Protein AF-0000000087523689 (afdb_homodimer)

Organism: NCBI:txid634155

Nearest PDB structures (foldseek):
  5c5t-assembly2_B  TM=7.386E-01  e=4.116E-10  Paramecium bursaria Chlorella virus 1
  5hv0-assembly1_B  TM=6.733E-01  e=2.408E-07  Bacillus anthracis
  3itq-assembly1_A  TM=6.614E-01  e=1.885E-07  Bacillus anthracis str. Ames
  5iat-assembly1_B  TM=6.636E-01  e=4.444E-07  Bacillus anthracis
  8k0m-assembly1_A  TM=4.252E-01  e=2.969E-06  Homo sapiens

Sequence (468 aa):
MTGAADFIEVYPDALDAGFCRQVIERFDASDAVQPGRVGGGVFTELKDSRDLSISGLPGWNDVEAAINTAVFSALLQYLRKYRHALIAPLMLEVIDPATGEPRRLDAGLFDRLDDDALGPVVQHVFRPGPVNLQRYSAGRGGYPYWHCELYPRGTDAETLHRHLLWTLYLNDGFGAGETEFLYQQRLVEPRTGSALLAPTAFTHTHRGNTPARGDKYIATGWILFRRAEQLFGGMTGAADFIEVYPDALDAGFCRQVIERFDASDAVQPGRVGGGVFTELKDSRDLSISGLPGWNDVEAAINTAVFSALLQYLRKYRHALIAPLMLEVIDPATGEPRRLDAGLFDRLDDDALGPVVQHVFRPGPVNLQRYSAGRGGYPYWHCELYPRGTDAETLHRHLLWTLYLNDGFGAGETEFLYQQRLVEPRTGSALLAPTAFTHTHRGNTPARGDKYIATGWILFRRAEQLFGG

InterPro domains:
  IPR044862 Prolyl 4-hydroxylase alpha subunit, Fe(2+) 2OG dioxygenase domain [PF13640] (132-223)

Foldseek 3Di:
DPDPDLLKDKAPQLDDLVLLVVVVVCVVVDPQWDFDADLVGHDLVQFGKIKDFPVVPPPCVVVVVSVVVSVLVVVVVSCQVVVCLLQVPDQDWFQQPVVRDTDTDDPVSSNVDDCVRVVVSLVLWKDWDIKMKIKAFAPRGWRADFAFQADARDPVNQSNQFFKKKKAWSDADWAAFFKAFDQVRDTHHGDHNMMIIHGGDSSRTIITDHTHPGMTMMMITGMGTDDPCSNPPD/DPDDDLLKDKDPQLDDLVLLVVVVVVVVVDPQWDFDADPVGHDLVQFGKIKDFPVVPPPCVVVVVSVVVSVLVVVVVSCVVVVCLLQVPDFDWFQQPVVRDTDTDDPVSSNVDDCVRVVVSLVLWKDWDIKMKIKAFAPRGWRADWAFQADADDPVNQSPQFFKKKKAWSDADWAAFFKAFDQVRDTHHGDHNMMIIHGGDSSRTIITDHTHPGMTMMMITGMGTDDPCSNPPD

Radius of gyration: 23.26 Å; Cα contacts (8 Å, |Δi|>4): 999; chains: 2; bounding box: 68×70×52 Å

Solvent-accessible surface area (backbone atoms only — not comparable to full-atom values): 24354 Å² total; per-residue (Å²): 138,90,66,64,74,82,68,68,46,75,42,77,67,48,39,54,61,68,59,30,49,51,52,51,53,52,56,73,70,45,89,72,60,36,75,29,65,54,99,90,35,77,44,62,86,43,32,26,36,41,24,34,70,38,64,91,34,90,93,28,60,68,60,51,50,53,49,51,52,33,51,48,55,50,48,55,55,49,35,71,74,42,48,43,69,63,39,18,47,43,93,43,71,40,69,35,84,91,76,69,43,78,37,70,53,44,74,70,56,52,72,68,46,50,67,82,66,40,46,60,56,51,58,56,49,35,39,79,50,64,41,33,37,38,38,23,42,44,76,69,10,26,28,68,44,66,26,34,56,36,33,66,75,40,89,79,36,64,43,37,31,39,52,29,34,37,39,34,22,40,39,54,86,44,39,73,37,22,44,34,30,64,58,67,68,40,74,46,70,55,39,51,16,20,32,38,39,30,55,16,44,48,80,46,22,27,26,31,39,46,14,29,85,31,65,40,37,34,37,36,38,33,40,19,50,41,52,27,54,72,63,68,66,108,138,91,66,63,75,82,66,66,46,74,41,78,66,49,39,54,62,68,59,29,48,50,51,51,54,50,57,73,70,45,88,74,58,36,75,29,66,53,100,90,37,77,42,63,86,42,31,25,37,41,25,33,70,38,66,90,36,89,92,30,60,69,59,51,50,53,51,51,52,33,50,48,54,50,48,55,55,49,35,72,75,41,48,43,70,63,40,19,48,41,93,44,71,39,68,36,85,90,78,67,42,79,36,71,52,42,73,69,57,52,73,69,47,50,67,81,68,42,45,62,55,51,58,55,49,35,40,79,50,64,41,32,37,38,38,23,42,45,76,67,11,26,27,67,45,67,26,33,56,36,32,69,45,56,90,79,35,61,37,35,31,40,52,30,36,37,38,35,22,41,39,54,86,44,40,71,36,22,43,35,30,64,58,68,70,40,71,45,69,56,39,50,16,19,32,36,39,30,56,16,43,49,82,46,22,27,27,32,40,45,15,31,86,31,65,41,38,34,37,36,38,34,39,20,50,40,53,25,56,72,64,70,64,110

Structure (mmCIF, N/CA/C/O backbone):
data_AF-0000000087523689-model_v1
#
loop_
_entity.id
_entity.type
_entity.pdbx_description
1 polymer '2-oxoglutarate-Fe(II)-dependent oxygenase superfamily protein'
#
loop_
_atom_site.group_PDB
_atom_site.id
_atom_site.type_symbol
_atom_site.label_atom_id
_atom_site.label_alt_id
_atom_site.label_comp_id
_atom_site.label_asym_id
_atom_site.label_entity_id
_atom_site.label_seq_id
_atom_site.pdbx_PDB_ins_code
_atom_site.Cartn_x
_atom_site.Cartn_y
_atom_site.Cartn_z
_atom_site.occupancy
_atom_site.B_iso_or_equiv
_atom_site.auth_seq_id
_atom_site.auth_comp_id
_atom_site.auth_asym_id
_atom_site.auth_atom_id
_atom_site.pdbx_PDB_model_num
ATOM 1 N N . MET A 1 1 ? -12.469 12.531 -20.453 1 28.22 1 MET A N 1
ATOM 2 C CA . MET A 1 1 ? -11.055 12.156 -20.484 1 28.22 1 MET A CA 1
ATOM 3 C C . MET A 1 1 ? -10.695 11.297 -19.281 1 28.22 1 MET A C 1
ATOM 5 O O . MET A 1 1 ? -10.453 11.812 -18.188 1 28.22 1 MET A O 1
ATOM 9 N N . THR A 1 2 ? -11.398 10.086 -18.875 1 41.56 2 THR A N 1
ATOM 10 C CA . THR A 1 2 ? -11.75 9.094 -17.859 1 41.56 2 THR A CA 1
ATOM 11 C C . THR A 1 2 ? -10.492 8.43 -17.297 1 41.56 2 THR A C 1
ATOM 13 O O . THR A 1 2 ? -10.094 7.359 -17.75 1 41.56 2 THR A O 1
ATOM 16 N N . GLY A 1 3 ? -9.312 9.094 -17.125 1 52.78 3 GLY A N 1
ATOM 17 C CA . GLY A 1 3 ? -7.98 8.594 -16.812 1 52.78 3 GLY A CA 1
ATOM 18 C C . GLY A 1 3 ? -7.93 7.801 -15.531 1 52.78 3 GLY A C 1
ATOM 19 O O . GLY A 1 3 ? -8.852 7.871 -14.711 1 52.78 3 GLY A O 1
ATOM 20 N N . ALA A 1 4 ? -7.105 6.699 -15.398 1 67.75 4 ALA A N 1
ATOM 21 C CA . ALA A 1 4 ? -6.918 5.867 -14.211 1 67.75 4 ALA A CA 1
ATOM 22 C C . ALA A 1 4 ? -6.785 6.723 -12.961 1 67.75 4 ALA A C 1
ATOM 24 O O . ALA A 1 4 ? -6.227 7.82 -13 1 67.75 4 ALA A O 1
ATOM 25 N N . ALA A 1 5 ? -7.637 6.391 -11.914 1 87.25 5 ALA A N 1
ATOM 26 C CA . ALA A 1 5 ? -7.613 7.07 -10.617 1 87.25 5 ALA A CA 1
ATOM 27 C C . ALA A 1 5 ? -6.188 7.207 -10.094 1 87.25 5 ALA A C 1
ATOM 29 O O . ALA A 1 5 ? -5.387 6.273 -10.203 1 87.25 5 ALA A O 1
ATOM 30 N N . ASP A 1 6 ? -5.816 8.508 -9.734 1 96.06 6 ASP A N 1
ATOM 31 C CA . ASP A 1 6 ? -4.504 8.648 -9.117 1 96.06 6 ASP A CA 1
ATOM 32 C C . ASP A 1 6 ? -4.598 8.516 -7.598 1 96.06 6 ASP A C 1
ATOM 34 O O . ASP A 1 6 ? -3.576 8.516 -6.906 1 96.06 6 ASP A O 1
ATOM 38 N N . PHE A 1 7 ? -5.883 8.438 -7.023 1 98.25 7 PHE A N 1
ATOM 39 C CA . PHE A 1 7 ? -6.211 8.141 -5.633 1 98.25 7 PHE A CA 1
ATOM 40 C C . PHE A 1 7 ? -5.809 9.297 -4.723 1 98.25 7 PHE A C 1
ATOM 42 O O . PHE A 1 7 ? -5.801 9.148 -3.498 1 98.25 7 PHE A O 1
ATOM 49 N N . ILE A 1 8 ? -5.332 10.445 -5.273 1 98.62 8 ILE A N 1
ATOM 50 C CA . ILE A 1 8 ? -5.004 11.648 -4.516 1 98.62 8 ILE A CA 1
ATOM 51 C C . ILE A 1 8 ? -6.203 12.594 -4.512 1 98.62 8 ILE A C 1
ATOM 53 O O . ILE A 1 8 ? -6.672 13.023 -5.57 1 98.62 8 ILE A O 1
ATOM 57 N N . GLU A 1 9 ? -6.719 12.891 -3.32 1 98.62 9 GLU A N 1
ATOM 58 C CA . GLU A 1 9 ? -7.887 13.758 -3.213 1 98.62 9 GLU A CA 1
ATOM 59 C C . GLU A 1 9 ? -7.609 14.945 -2.299 1 98.62 9 GLU A C 1
ATOM 61 O O . GLU A 1 9 ? -6.941 14.805 -1.271 1 98.62 9 GLU A O 1
ATOM 66 N N . VAL A 1 10 ? -8.125 16.078 -2.666 1 98.75 10 VAL A N 1
ATOM 67 C CA . VAL A 1 10 ? -8.047 17.281 -1.852 1 98.75 10 VAL A CA 1
ATOM 68 C C . VAL A 1 10 ? -9.461 17.766 -1.515 1 98.75 10 VAL A C 1
ATOM 70 O O . VAL A 1 10 ? -10.297 17.922 -2.402 1 98.75 10 VAL A O 1
ATOM 73 N N . TYR A 1 11 ? -9.758 17.922 -0.292 1 98.56 11 TYR A N 1
ATOM 74 C CA . TYR A 1 11 ? -11.039 18.406 0.21 1 98.56 11 TYR A CA 1
ATOM 75 C C . TYR A 1 11 ? -10.914 19.828 0.744 1 98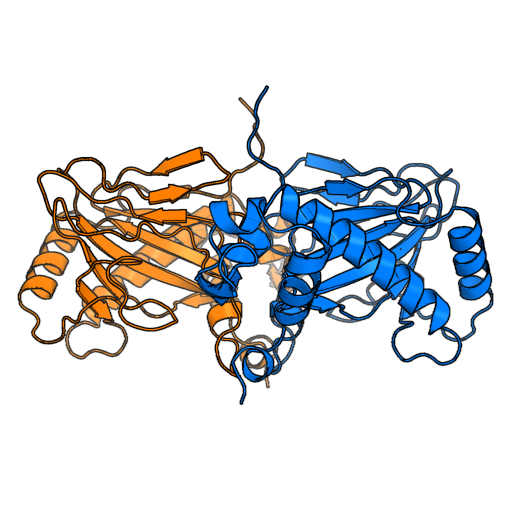.56 11 TYR A C 1
ATOM 77 O O . TYR A 1 11 ? -10.328 20.062 1.804 1 98.56 11 TYR A O 1
ATOM 85 N N . PRO A 1 12 ? -11.609 20.688 -0.011 1 96.75 12 PRO A N 1
ATOM 86 C CA . PRO A 1 12 ? -11.516 22.078 0.445 1 96.75 12 PRO A CA 1
ATOM 87 C C . PRO A 1 12 ? -12.359 22.344 1.689 1 96.75 12 PRO A C 1
ATOM 89 O O . PRO A 1 12 ? -13.344 21.641 1.94 1 96.75 12 PRO A O 1
ATOM 92 N N . ASP A 1 13 ? -11.945 23.266 2.592 1 93.44 13 ASP A N 1
ATOM 93 C CA . ASP A 1 13 ? -12.664 23.781 3.75 1 93.44 13 ASP A CA 1
ATOM 94 C C . ASP A 1 13 ? -12.867 22.703 4.805 1 93.44 13 ASP A C 1
ATOM 96 O O . ASP A 1 13 ? -13.93 22.625 5.422 1 93.44 13 ASP A O 1
ATOM 100 N N . ALA A 1 14 ? -11.914 21.766 4.855 1 98.19 14 ALA A N 1
ATOM 101 C CA . ALA A 1 14 ? -11.953 20.766 5.918 1 98.19 14 ALA A CA 1
ATOM 102 C C . ALA A 1 14 ? -11.867 21.406 7.293 1 98.19 14 ALA A C 1
ATOM 104 O O . ALA A 1 14 ? -12.5 20.953 8.242 1 98.19 14 ALA A O 1
ATOM 105 N N . LEU A 1 15 ? -11.102 22.453 7.426 1 98.44 15 LEU A N 1
ATOM 106 C CA . LEU A 1 15 ? -11.016 23.25 8.648 1 98.44 15 LEU A CA 1
ATOM 107 C C . LEU A 1 15 ? -11.312 24.719 8.359 1 98.44 15 LEU A C 1
ATOM 109 O O . LEU A 1 15 ? -11.008 25.219 7.277 1 98.44 15 LEU A O 1
ATOM 113 N N . ASP A 1 16 ? -11.812 25.344 9.367 1 97.5 16 ASP A N 1
ATOM 114 C CA . ASP A 1 16 ? -12.055 26.781 9.312 1 97.5 16 ASP A CA 1
ATOM 115 C C . ASP A 1 16 ? -10.742 27.562 9.367 1 97.5 16 ASP A C 1
ATOM 117 O O . ASP A 1 16 ? -9.836 27.203 10.133 1 97.5 16 ASP A O 1
ATOM 121 N N . ALA A 1 17 ? -10.727 28.672 8.578 1 98.06 17 ALA A N 1
ATOM 122 C CA . ALA A 1 17 ? -9.508 29.484 8.523 1 98.06 17 ALA A CA 1
ATOM 123 C C . ALA A 1 17 ? -9.164 30.062 9.891 1 98.06 17 ALA A C 1
ATOM 125 O O . ALA A 1 17 ? -7.992 30.172 10.25 1 98.06 17 ALA A O 1
ATOM 126 N N . GLY A 1 18 ? -10.203 30.5 10.594 1 98.31 18 GLY A N 1
ATOM 127 C CA . GLY A 1 18 ? -9.969 31.016 11.93 1 98.31 18 GLY A CA 1
ATOM 128 C C . GLY A 1 18 ? -9.375 29.984 12.875 1 98.31 18 GLY A C 1
ATOM 129 O O . GLY A 1 18 ? -8.461 30.297 13.641 1 98.31 18 GLY A O 1
ATOM 130 N N . PHE A 1 19 ? -9.922 28.766 12.828 1 98.5 19 PHE A N 1
ATOM 131 C CA . PHE A 1 19 ? -9.367 27.688 13.625 1 98.5 19 PHE A CA 1
ATOM 132 C C . PHE A 1 19 ? -7.91 27.438 13.258 1 98.5 19 PHE A C 1
ATOM 134 O O . PHE A 1 19 ? -7.062 27.281 14.141 1 98.5 19 PHE A O 1
ATOM 141 N N . CYS A 1 20 ? -7.555 27.422 11.945 1 98.81 20 CYS A N 1
ATOM 142 C CA . CYS A 1 20 ? -6.184 27.219 11.492 1 98.81 20 CYS A CA 1
ATOM 143 C C . CYS A 1 20 ? -5.254 28.281 12.07 1 98.81 20 CYS A C 1
ATOM 145 O O . CYS A 1 20 ? -4.164 27.953 12.547 1 98.81 20 CYS A O 1
ATOM 147 N N . ARG A 1 21 ? -5.695 29.469 12.086 1 98.62 21 ARG A N 1
ATOM 148 C CA . ARG A 1 21 ? -4.898 30.547 12.633 1 98.62 21 ARG A CA 1
ATOM 149 C C . ARG A 1 21 ? -4.629 30.344 14.117 1 98.62 21 ARG A C 1
ATOM 151 O O . ARG A 1 21 ? -3.518 30.578 14.594 1 98.62 21 ARG A O 1
ATOM 158 N N . GLN A 1 22 ? -5.621 29.922 14.797 1 98.62 22 GLN A N 1
ATOM 159 C CA . GLN A 1 22 ? -5.473 29.656 16.219 1 98.62 22 GLN A CA 1
ATOM 160 C C . GLN A 1 22 ? -4.453 28.547 16.469 1 98.62 22 GLN A C 1
ATOM 162 O O . GLN A 1 22 ? -3.648 28.641 17.406 1 98.62 22 GLN A O 1
ATOM 167 N N . VAL A 1 23 ? -4.496 27.516 15.703 1 98.81 23 VAL A N 1
ATOM 168 C CA . VAL A 1 23 ? -3.566 26.406 15.844 1 98.81 23 VAL A CA 1
ATOM 169 C C . VAL A 1 23 ? -2.137 26.891 15.617 1 98.81 23 VAL A C 1
ATOM 171 O O . VAL A 1 23 ? -1.229 26.531 16.375 1 98.81 23 VAL A O 1
ATOM 174 N N . ILE A 1 24 ? -1.964 27.688 14.609 1 98.75 24 ILE A N 1
ATOM 175 C CA . ILE A 1 24 ? -0.643 28.234 14.289 1 98.75 24 ILE A CA 1
ATOM 176 C C . ILE A 1 24 ? -0.128 29.062 15.461 1 98.75 24 ILE A C 1
ATOM 178 O O . ILE A 1 24 ? 1.029 28.938 15.867 1 98.75 24 ILE A O 1
ATOM 182 N N . GLU A 1 25 ? -0.963 29.906 16 1 98.75 25 GLU A N 1
ATOM 183 C CA . GLU A 1 25 ? -0.577 30.75 17.141 1 98.75 25 GLU A CA 1
ATOM 184 C C . GLU A 1 25 ? -0.17 29.891 18.344 1 98.75 25 GLU A C 1
ATOM 186 O O . GLU A 1 25 ? 0.837 30.172 19 1 98.75 25 GLU A O 1
ATOM 191 N N . ARG A 1 26 ? -0.923 28.891 18.609 1 98.62 26 ARG A N 1
ATOM 192 C CA . ARG A 1 26 ? -0.612 28 19.719 1 98.62 26 ARG A CA 1
ATOM 193 C C . ARG A 1 26 ? 0.695 27.25 19.469 1 98.62 26 ARG A C 1
ATOM 195 O O . ARG A 1 26 ? 1.498 27.078 20.391 1 98.62 26 ARG A O 1
ATOM 202 N N . PHE A 1 27 ? 0.839 26.781 18.25 1 98.62 27 PHE A N 1
ATOM 203 C CA . PHE A 1 27 ? 2.074 26.109 17.859 1 98.62 27 PHE A CA 1
ATOM 204 C C . PHE A 1 27 ? 3.279 27.016 18.109 1 98.62 27 PHE A C 1
ATOM 206 O O . PHE A 1 27 ? 4.258 26.594 18.734 1 98.62 27 PHE A O 1
ATOM 213 N N . ASP A 1 28 ? 3.197 28.25 17.719 1 98.31 28 ASP A N 1
ATOM 214 C CA . ASP A 1 28 ? 4.312 29.188 17.812 1 98.31 28 ASP A CA 1
ATOM 215 C C . ASP A 1 28 ? 4.621 29.547 19.266 1 98.31 28 ASP A C 1
ATOM 217 O O . ASP A 1 28 ? 5.746 29.922 19.594 1 98.31 28 ASP A O 1
ATOM 221 N N . ALA A 1 29 ? 3.678 29.391 20.094 1 97.94 29 ALA A N 1
ATOM 222 C CA . ALA A 1 29 ? 3.844 29.75 21.5 1 97.94 29 ALA A CA 1
ATOM 223 C C . ALA A 1 29 ? 4.316 28.547 22.312 1 97.94 29 ALA A C 1
ATOM 225 O O . ALA A 1 29 ? 4.676 28.688 23.484 1 97.94 29 ALA A O 1
ATOM 226 N N . SER A 1 30 ? 4.305 27.375 21.75 1 97.38 30 SER A N 1
ATOM 227 C CA . SER A 1 30 ? 4.582 26.141 22.484 1 97.38 30 SER A CA 1
ATOM 228 C C . SER A 1 30 ? 6.078 25.969 22.734 1 97.38 30 SER A C 1
ATOM 230 O O . SER A 1 30 ? 6.895 26.25 21.859 1 97.38 30 SER A O 1
ATOM 232 N N . ASP A 1 31 ? 6.453 25.469 23.906 1 95.75 31 ASP A N 1
ATOM 233 C CA . ASP A 1 31 ? 7.84 25.156 24.234 1 95.75 31 ASP A CA 1
ATOM 234 C C . ASP A 1 31 ? 8.172 23.703 23.922 1 95.75 31 ASP A C 1
ATOM 236 O O . ASP A 1 31 ? 9.289 23.25 24.172 1 95.75 31 ASP A O 1
ATOM 240 N N . ALA A 1 32 ? 7.211 22.984 23.344 1 96.25 32 ALA A N 1
ATOM 241 C CA . ALA A 1 32 ? 7.391 21.562 23.109 1 96.25 32 ALA A CA 1
ATOM 242 C C . ALA A 1 32 ? 7.785 21.297 21.656 1 96.25 32 ALA A C 1
ATOM 244 O O . ALA A 1 32 ? 7.992 20.141 21.266 1 96.25 32 ALA A O 1
ATOM 245 N N . VAL A 1 33 ? 7.914 22.328 20.828 1 96.88 33 VAL A N 1
ATOM 246 C CA . VAL A 1 33 ? 8.281 22.203 19.422 1 96.88 33 VAL A CA 1
ATOM 247 C C . VAL A 1 33 ? 9.727 21.734 19.312 1 96.88 33 VAL A C 1
ATOM 249 O O . VAL A 1 33 ? 10.602 22.219 20.031 1 96.88 33 VAL A O 1
ATOM 252 N N . GLN A 1 34 ? 9.977 20.75 18.438 1 95.56 34 GLN A N 1
ATOM 253 C CA . GLN A 1 34 ? 11.289 20.156 18.25 1 95.56 34 GLN A CA 1
ATOM 254 C C . GLN A 1 34 ? 11.648 20.094 16.766 1 95.56 34 GLN A C 1
ATOM 256 O O . GLN A 1 34 ? 10.781 20.219 15.906 1 95.56 34 GLN A O 1
ATOM 261 N N . PRO A 1 35 ? 12.945 19.922 16.516 1 94.12 35 PRO A N 1
ATOM 262 C CA . PRO A 1 35 ? 13.305 19.672 15.109 1 94.12 35 PRO A CA 1
ATOM 263 C C . PRO A 1 35 ? 12.625 18.438 14.531 1 94.12 35 PRO A C 1
ATOM 265 O O . PRO A 1 35 ? 12.484 17.422 15.227 1 94.12 35 PRO A O 1
ATOM 268 N N . GLY A 1 36 ? 12.172 18.578 13.266 1 92.56 36 GLY A N 1
ATOM 269 C CA . GLY A 1 36 ? 11.539 17.453 12.602 1 92.56 36 GLY A CA 1
ATOM 270 C C . GLY A 1 36 ? 12.484 16.281 12.391 1 92.56 36 GLY A C 1
ATOM 271 O O . GLY A 1 36 ? 13.664 16.469 12.109 1 92.56 36 GLY A O 1
ATOM 272 N N . ARG A 1 37 ? 11.883 15.07 12.492 1 86.94 37 ARG A N 1
ATOM 273 C CA . ARG A 1 37 ? 12.672 13.852 12.344 1 86.94 37 ARG A CA 1
ATOM 274 C C . ARG A 1 37 ? 12.133 12.984 11.211 1 86.94 37 ARG A C 1
ATOM 276 O O . ARG A 1 37 ? 10.93 13 10.93 1 86.94 37 ARG A O 1
ATOM 283 N N . VAL A 1 38 ? 13.055 12.297 10.586 1 80.69 38 VAL A N 1
ATOM 284 C CA . VAL A 1 38 ? 12.695 11.164 9.734 1 80.69 38 VAL A CA 1
ATOM 285 C C . VAL A 1 38 ? 12.984 9.859 10.469 1 80.69 38 VAL A C 1
ATOM 287 O O . VAL A 1 38 ? 13.344 9.867 11.648 1 80.69 38 VAL A O 1
ATOM 290 N N . GLY A 1 39 ? 12.633 8.703 9.867 1 69.12 39 GLY A N 1
ATOM 291 C CA . GLY A 1 39 ? 12.805 7.406 10.508 1 69.12 39 GLY A CA 1
ATOM 292 C C . GLY A 1 39 ? 14.18 7.234 11.141 1 69.12 39 GLY A C 1
ATOM 293 O O . GLY A 1 39 ? 14.305 6.633 12.203 1 69.12 39 GLY A O 1
ATOM 294 N N . GLY A 1 40 ? 15.219 7.809 10.539 1 70.19 40 GLY A N 1
ATOM 295 C CA . GLY A 1 40 ? 16.578 7.633 11.008 1 70.19 40 GLY A CA 1
ATOM 296 C C . GLY A 1 40 ? 17.047 8.742 11.938 1 70.19 40 GLY A C 1
ATOM 297 O O . GLY A 1 40 ? 18.156 8.703 12.453 1 70.19 40 GLY A O 1
ATOM 298 N N . GLY A 1 41 ? 16.219 9.625 12.219 1 80 41 GLY A N 1
ATOM 299 C CA . GLY A 1 41 ? 16.625 10.727 13.078 1 80 41 GLY A CA 1
ATOM 300 C C . GLY A 1 41 ? 16.484 12.086 12.406 1 80 41 GLY A C 1
ATOM 301 O O . GLY A 1 41 ? 15.602 12.289 11.578 1 80 41 GLY A O 1
ATOM 302 N N . VAL A 1 42 ? 17.203 13.039 13.031 1 82.94 42 VAL A N 1
ATOM 303 C CA . VAL A 1 42 ? 17.141 14.398 12.508 1 82.94 42 VAL A CA 1
ATOM 304 C C . VAL A 1 42 ? 18.188 14.57 11.406 1 82.94 42 VAL A C 1
ATOM 306 O O . VAL A 1 42 ? 19.391 14.547 11.672 1 82.94 42 VAL A O 1
ATOM 309 N N . PHE A 1 43 ? 17.734 14.672 10.156 1 85.38 43 PHE A N 1
ATOM 310 C CA . PHE A 1 43 ? 18.562 14.922 8.977 1 85.38 43 PHE A CA 1
ATOM 311 C C . PHE A 1 43 ? 17.984 16.062 8.156 1 85.38 43 PHE A C 1
ATOM 313 O O . PHE A 1 43 ? 17.109 15.859 7.305 1 85.38 43 PHE A O 1
ATOM 320 N N . THR A 1 44 ? 18.562 17.25 8.305 1 85.62 44 THR A N 1
ATOM 321 C CA . THR A 1 44 ? 17.953 18.453 7.738 1 85.62 44 THR A CA 1
ATOM 322 C C . THR A 1 44 ? 18.031 18.422 6.211 1 85.62 44 THR A C 1
ATOM 324 O O . THR A 1 44 ? 17.25 19.109 5.535 1 85.62 44 THR A O 1
ATOM 327 N N . GLU A 1 45 ? 18.922 17.641 5.684 1 85.25 45 GLU A N 1
ATOM 328 C CA . GLU A 1 45 ? 18.984 17.516 4.23 1 85.25 45 GLU A CA 1
ATOM 329 C C . GLU A 1 45 ? 17.812 16.734 3.678 1 85.25 45 GLU A C 1
ATOM 331 O O . GLU A 1 45 ? 17.484 16.828 2.492 1 85.25 45 GLU A O 1
ATOM 336 N N . LEU A 1 46 ? 17.25 15.969 4.52 1 86.62 46 LEU A N 1
ATOM 337 C CA . LEU A 1 46 ? 16.094 15.164 4.129 1 86.62 46 LEU A CA 1
ATOM 338 C C . LEU A 1 46 ? 14.797 15.875 4.492 1 86.62 46 LEU A C 1
ATOM 340 O O . LEU A 1 46 ? 13.867 15.914 3.691 1 86.62 46 LEU A O 1
ATOM 344 N N . LYS A 1 47 ? 14.797 16.406 5.66 1 91.81 47 LYS A N 1
ATOM 345 C CA . LYS A 1 47 ? 13.656 17.125 6.207 1 91.81 47 LYS A CA 1
ATOM 346 C C . LYS A 1 47 ? 14.109 18.25 7.137 1 91.81 47 LYS A C 1
ATOM 348 O O . LYS A 1 47 ? 14.805 18 8.125 1 91.81 47 LYS A O 1
ATOM 353 N N . ASP A 1 48 ? 13.703 19.422 6.738 1 95 48 ASP A N 1
ATOM 354 C CA . ASP A 1 48 ? 13.969 20.578 7.578 1 95 48 ASP A CA 1
ATOM 355 C C . ASP A 1 48 ? 12.672 21.25 8.016 1 95 48 ASP A C 1
ATOM 357 O O . ASP A 1 48 ? 12.062 22 7.246 1 95 48 ASP A O 1
ATOM 361 N N . SER A 1 49 ? 12.289 20.953 9.312 1 96.94 49 SER A N 1
ATOM 362 C CA . SER A 1 49 ? 11.031 21.453 9.867 1 96.94 49 SER A CA 1
ATOM 363 C C . SER A 1 49 ? 11.117 21.594 11.383 1 96.94 49 SER A C 1
ATOM 365 O O . SER A 1 49 ? 12.094 21.156 12 1 96.94 49 SER A O 1
ATOM 367 N N . ARG A 1 50 ? 10.273 22.297 11.938 1 97.19 50 ARG A N 1
ATOM 368 C CA . ARG A 1 50 ? 9.938 22.25 13.352 1 97.19 50 ARG A CA 1
ATOM 369 C C . ARG A 1 50 ? 8.617 21.531 13.586 1 97.19 50 ARG A C 1
ATOM 371 O O . ARG A 1 50 ? 7.609 21.859 12.953 1 97.19 50 ARG A O 1
ATOM 378 N N . ASP A 1 51 ? 8.664 20.516 14.469 1 97.81 51 ASP A N 1
ATOM 379 C CA . ASP A 1 51 ? 7.516 19.625 14.594 1 97.81 51 ASP A CA 1
ATOM 380 C C . ASP A 1 51 ? 6.98 19.609 16.016 1 97.81 51 ASP A C 1
ATOM 382 O O . ASP A 1 51 ? 7.73 19.828 16.969 1 97.81 51 ASP A O 1
ATOM 386 N N . LEU A 1 52 ? 5.734 19.375 16.172 1 98.06 52 LEU A N 1
ATOM 387 C CA . LEU A 1 52 ? 5.051 19.156 17.438 1 98.06 52 LEU A CA 1
ATOM 388 C C . LEU A 1 52 ? 4.035 18.016 17.312 1 98.06 52 LEU A C 1
ATOM 390 O O . LEU A 1 52 ? 3.02 18.172 16.625 1 98.06 52 LEU A O 1
ATOM 394 N N . SER A 1 53 ? 4.328 16.875 17.938 1 97.62 53 SER A N 1
ATOM 395 C CA . SER A 1 53 ? 3.316 15.836 18.047 1 97.62 53 SER A CA 1
ATOM 396 C C . SER A 1 53 ? 2.297 16.172 19.125 1 97.62 53 SER A C 1
ATOM 398 O O . SER A 1 53 ? 2.65 16.297 20.297 1 97.62 53 SER A O 1
ATOM 400 N N . ILE A 1 54 ? 1.04 16.203 18.781 1 98.25 54 ILE A N 1
ATOM 401 C CA . ILE A 1 54 ? 0.106 16.797 19.734 1 98.25 54 ILE A CA 1
ATOM 402 C C . ILE A 1 54 ? -0.747 15.688 20.359 1 98.25 54 ILE A C 1
ATOM 404 O O . ILE A 1 54 ? -1.458 15.922 21.344 1 98.25 54 ILE A O 1
ATOM 408 N N . SER A 1 55 ? -0.736 14.523 19.781 1 97 55 SER A N 1
ATOM 409 C CA . SER A 1 55 ? -1.516 13.422 20.344 1 97 55 SER A CA 1
ATOM 410 C C . SER A 1 55 ? -1.003 13.039 21.734 1 97 55 SER A C 1
ATOM 412 O O . SER A 1 55 ? 0.168 12.688 21.891 1 97 55 SER A O 1
ATOM 414 N N . GLY A 1 56 ? -1.841 13.141 22.703 1 94.25 56 GLY A N 1
ATOM 415 C CA . GLY A 1 56 ? -1.473 12.844 24.078 1 94.25 56 GLY A CA 1
ATOM 416 C C . GLY A 1 56 ? -0.79 14.008 24.781 1 94.25 56 GLY A C 1
ATOM 417 O O . GLY A 1 56 ? -0.425 13.906 25.953 1 94.25 56 GLY A O 1
ATOM 418 N N . LEU A 1 57 ? -0.568 15.133 24.125 1 96.5 57 LEU A N 1
ATOM 419 C CA . LEU A 1 57 ? 0.057 16.312 24.719 1 96.5 57 LEU A CA 1
ATOM 420 C C . LEU A 1 57 ? -0.979 17.172 25.422 1 96.5 57 LEU A C 1
ATOM 422 O O . LEU A 1 57 ? -1.935 17.641 24.797 1 96.5 57 LEU A O 1
ATOM 426 N N . PRO A 1 58 ? -0.783 17.344 26.75 1 96 58 PRO A N 1
ATOM 427 C CA . PRO A 1 58 ? -1.745 18.188 27.484 1 96 58 PRO A CA 1
ATOM 428 C C . PRO A 1 58 ? -1.954 19.547 26.812 1 96 58 PRO A C 1
ATOM 430 O O . PRO A 1 58 ? -0.99 20.172 26.375 1 96 58 PRO A O 1
ATOM 433 N N . GLY A 1 59 ? -3.197 19.984 26.719 1 96.31 59 GLY A N 1
ATOM 434 C CA . GLY A 1 59 ? -3.525 21.297 26.188 1 96.31 59 GLY A CA 1
ATOM 435 C C . GLY A 1 59 ? -3.85 21.281 24.703 1 96.31 59 GLY A C 1
ATOM 436 O O . GLY A 1 59 ? -4.246 22.297 24.141 1 96.31 59 GLY A O 1
ATOM 437 N N . TRP A 1 60 ? -3.748 20.078 24.094 1 98.31 60 TRP A N 1
ATOM 438 C CA . TRP A 1 60 ? -3.93 20.047 22.641 1 98.31 60 TRP A CA 1
ATOM 439 C C . TRP A 1 60 ? -5.094 19.125 22.266 1 98.31 60 TRP A C 1
ATOM 441 O O . TRP A 1 60 ? -5.332 18.875 21.078 1 98.31 60 TRP A O 1
ATOM 451 N N . ASN A 1 61 ? -5.852 18.688 23.234 1 97.81 61 ASN A N 1
ATOM 452 C CA . ASN A 1 61 ? -6.926 17.719 22.984 1 97.81 61 ASN A CA 1
ATOM 453 C C . ASN A 1 61 ? -8 18.312 22.078 1 97.81 61 ASN A C 1
ATOM 455 O O . ASN A 1 61 ? -8.57 17.594 21.25 1 97.81 61 ASN A O 1
ATOM 459 N N . ASP A 1 62 ? -8.297 19.562 22.281 1 98.06 62 ASP A N 1
ATOM 460 C CA . ASP A 1 62 ? -9.32 20.203 21.469 1 98.06 62 ASP A CA 1
ATOM 461 C C . ASP A 1 62 ? -8.891 20.266 20 1 98.06 62 ASP A C 1
ATOM 463 O O . ASP A 1 62 ? -9.695 20.016 19.109 1 98.06 62 ASP A O 1
ATOM 467 N N . VAL A 1 63 ? -7.613 20.609 19.703 1 98.69 63 VAL A N 1
ATOM 468 C CA . VAL A 1 63 ? -7.078 20.688 18.344 1 98.69 63 VAL A CA 1
ATOM 469 C C . VAL A 1 63 ? -7.074 19.297 17.719 1 98.69 63 VAL A C 1
ATOM 471 O O . VAL A 1 63 ? -7.527 19.125 16.578 1 98.69 63 VAL A O 1
ATOM 474 N N . GLU A 1 64 ? -6.633 18.312 18.484 1 98.56 64 GLU A N 1
ATOM 475 C CA . GLU A 1 64 ? -6.613 16.953 17.969 1 98.56 64 GLU A CA 1
ATOM 476 C C . GLU A 1 64 ? -8.023 16.484 17.609 1 98.56 64 GLU A C 1
ATOM 478 O O . GLU A 1 64 ? -8.219 15.867 16.562 1 98.56 64 GLU A O 1
ATOM 483 N N . ALA A 1 65 ? -8.945 16.766 18.453 1 98.31 65 ALA A N 1
ATOM 484 C CA . ALA A 1 65 ? -10.328 16.344 18.203 1 98.31 65 ALA A CA 1
ATOM 485 C C . ALA A 1 65 ? -10.875 16.984 16.938 1 98.31 65 ALA A C 1
ATOM 487 O O . ALA A 1 65 ? -11.531 16.328 16.125 1 98.31 65 ALA A O 1
ATOM 488 N N . ALA A 1 66 ? -10.648 18.266 16.766 1 98.62 66 ALA A N 1
ATOM 489 C CA . ALA A 1 66 ? -11.125 18.984 15.586 1 98.62 66 ALA A CA 1
ATOM 490 C C . ALA A 1 66 ? -10.5 18.422 14.312 1 98.62 66 ALA A C 1
ATOM 492 O O . ALA A 1 66 ? -11.188 18.219 13.305 1 98.62 66 ALA A O 1
ATOM 493 N N . ILE A 1 67 ? -9.227 18.156 14.383 1 98.81 67 ILE A N 1
ATOM 494 C CA . ILE A 1 67 ? -8.5 17.625 13.234 1 98.81 67 ILE A CA 1
ATOM 495 C C . ILE A 1 67 ? -9.008 16.219 12.906 1 98.81 67 ILE A C 1
ATOM 497 O O . ILE A 1 67 ? -9.297 15.914 11.742 1 98.81 67 ILE A O 1
ATOM 501 N N . ASN A 1 68 ? -9.18 15.406 13.906 1 98.62 68 ASN A N 1
ATOM 502 C CA . ASN A 1 68 ? -9.664 14.047 13.68 1 98.62 68 ASN A CA 1
ATOM 503 C C . ASN A 1 68 ? -11.062 14.047 13.07 1 98.62 68 ASN A C 1
ATOM 505 O O . ASN A 1 68 ? -11.383 13.211 12.227 1 98.62 68 ASN A O 1
ATOM 509 N N . THR A 1 69 ? -11.859 14.969 13.547 1 98.5 69 THR A N 1
ATOM 510 C CA . THR A 1 69 ? -13.203 15.094 12.984 1 98.5 69 THR A CA 1
ATOM 511 C C . THR A 1 69 ? -13.133 15.477 11.508 1 98.5 69 THR A C 1
ATOM 513 O O . THR A 1 69 ? -13.836 14.883 10.68 1 98.5 69 THR A O 1
ATOM 516 N N . ALA A 1 70 ? -12.328 16.422 11.141 1 98.81 70 ALA A N 1
ATOM 517 C CA . ALA A 1 70 ? -12.164 16.859 9.758 1 98.81 70 ALA A CA 1
ATOM 518 C C . ALA A 1 70 ? -11.633 15.727 8.891 1 98.81 70 ALA A C 1
ATOM 520 O O . ALA A 1 70 ? -12.125 15.508 7.777 1 98.81 70 ALA A O 1
ATOM 521 N N . VAL A 1 71 ? -10.672 15.023 9.406 1 98.81 71 VAL A N 1
ATOM 522 C CA . VAL A 1 71 ? -10.047 13.938 8.664 1 98.81 71 VAL A CA 1
ATOM 523 C C . VAL A 1 71 ? -11.055 12.805 8.453 1 98.81 71 VAL A C 1
ATOM 525 O O . VAL A 1 71 ? -11.117 12.211 7.371 1 98.81 71 VAL A O 1
ATOM 528 N N . PHE A 1 72 ? -11.828 12.539 9.477 1 98.81 72 PHE A N 1
ATOM 529 C CA . PHE A 1 72 ? -12.828 11.492 9.359 1 98.81 72 PHE A CA 1
ATOM 530 C C . PHE A 1 72 ? -13.867 11.852 8.305 1 98.81 72 PHE A C 1
ATOM 532 O O . PHE A 1 72 ? -14.273 11 7.508 1 98.81 72 PHE A O 1
ATOM 539 N N . SER A 1 73 ? -14.289 13.07 8.312 1 98.44 73 SER A N 1
ATOM 540 C CA . SER A 1 73 ? -15.211 13.531 7.281 1 98.44 73 SER A CA 1
ATOM 541 C C . SER A 1 73 ? -14.617 13.367 5.887 1 98.44 73 SER A C 1
ATOM 543 O O . SER A 1 73 ? -15.289 12.891 4.969 1 98.44 73 SER A O 1
ATOM 545 N N . ALA A 1 74 ? -13.406 13.75 5.703 1 98.75 74 ALA A N 1
ATOM 546 C CA . ALA A 1 74 ? -12.711 13.578 4.43 1 98.75 74 ALA A CA 1
ATOM 547 C C . ALA A 1 74 ? -12.594 12.109 4.055 1 98.75 74 ALA A C 1
ATOM 549 O O . ALA A 1 74 ? -12.75 11.742 2.887 1 98.75 74 ALA A O 1
ATOM 550 N N . LEU A 1 75 ? -12.336 11.266 5.078 1 98.88 75 LEU A N 1
ATOM 551 C CA . LEU A 1 75 ? -12.211 9.828 4.844 1 98.88 75 LEU A CA 1
ATOM 552 C C . LEU A 1 75 ? -13.516 9.25 4.301 1 98.88 75 LEU A C 1
ATOM 554 O O . LEU A 1 75 ? -13.5 8.453 3.361 1 98.88 75 LEU A O 1
ATOM 558 N N . LEU A 1 76 ? -14.594 9.648 4.887 1 98.62 76 LEU A N 1
ATOM 559 C CA . LEU A 1 76 ? -15.883 9.156 4.395 1 98.62 76 LEU A CA 1
ATOM 560 C C . LEU A 1 76 ? -16.094 9.547 2.936 1 98.62 76 LEU A C 1
ATOM 562 O O . LEU A 1 76 ? -16.531 8.734 2.129 1 98.62 76 LEU A O 1
ATOM 566 N N . GLN A 1 77 ? -15.758 10.773 2.613 1 98.38 77 GLN A N 1
ATOM 567 C CA . GLN A 1 77 ? -15.859 11.219 1.227 1 98.38 77 GLN A CA 1
ATOM 568 C C . GLN A 1 77 ? -14.914 10.438 0.325 1 98.38 77 GLN A C 1
ATOM 570 O O . GLN A 1 77 ? -15.273 10.062 -0.791 1 98.38 77 GLN A O 1
ATOM 575 N N . TYR A 1 78 ? -13.773 10.234 0.788 1 98.75 78 TYR A N 1
ATOM 576 C CA . TYR A 1 78 ? -12.773 9.469 0.054 1 98.75 78 TYR A CA 1
ATOM 577 C C . TYR A 1 78 ? -13.289 8.07 -0.268 1 98.75 78 TYR A C 1
ATOM 579 O O . TYR A 1 78 ? -13.148 7.594 -1.398 1 98.75 78 TYR A O 1
ATOM 587 N N . LEU A 1 79 ? -13.914 7.453 0.716 1 98.69 79 LEU A N 1
ATOM 588 C CA . LEU A 1 79 ? -14.414 6.09 0.562 1 98.69 79 LEU A CA 1
ATOM 589 C C . LEU A 1 79 ? -15.594 6.051 -0.402 1 98.69 79 LEU A C 1
ATOM 591 O O . LEU A 1 79 ? -15.82 5.043 -1.074 1 98.69 79 LEU A O 1
ATOM 595 N N . ARG A 1 80 ? -16.297 7.133 -0.498 1 98.19 80 ARG A N 1
ATOM 596 C CA . ARG A 1 80 ? -17.391 7.176 -1.471 1 98.19 80 ARG A CA 1
ATOM 597 C C . ARG A 1 80 ? -16.844 7.102 -2.896 1 98.19 80 ARG A C 1
ATOM 599 O O . ARG A 1 80 ? -17.484 6.535 -3.779 1 98.19 80 ARG A O 1
ATOM 606 N N . LYS A 1 81 ? -15.719 7.684 -3.062 1 97.56 81 LYS A N 1
ATOM 607 C CA . LYS A 1 81 ? -15.094 7.652 -4.383 1 97.56 81 LYS A CA 1
ATOM 608 C C . LYS A 1 81 ? -14.344 6.34 -4.602 1 97.56 81 LYS A C 1
ATOM 610 O O . LYS A 1 81 ? -14.375 5.777 -5.699 1 97.56 81 LYS A O 1
ATOM 615 N N . TYR A 1 82 ? -13.648 5.902 -3.582 1 98.25 82 TYR A N 1
ATOM 616 C CA . TYR A 1 82 ? -12.852 4.684 -3.633 1 98.25 82 TYR A CA 1
ATOM 617 C C . TYR A 1 82 ? -13.328 3.67 -2.604 1 98.25 82 TYR A C 1
ATOM 619 O O . TYR A 1 82 ? -12.594 3.328 -1.671 1 98.25 82 TYR A O 1
ATOM 627 N N . ARG A 1 83 ? -14.461 3.064 -2.801 1 97.94 83 ARG A N 1
ATOM 628 C CA . ARG A 1 83 ? -15.109 2.217 -1.806 1 97.94 83 ARG A CA 1
ATOM 629 C C . ARG A 1 83 ? -14.266 0.985 -1.498 1 97.94 83 ARG A C 1
ATOM 631 O O . ARG A 1 83 ? -14.305 0.462 -0.383 1 97.94 83 ARG A O 1
ATOM 638 N N . HIS A 1 84 ? -13.414 0.589 -2.445 1 98.31 84 HIS A N 1
ATOM 639 C CA . HIS A 1 84 ? -12.656 -0.642 -2.246 1 98.31 84 HIS A CA 1
ATOM 640 C C . HIS A 1 84 ? -11.453 -0.41 -1.335 1 98.31 84 HIS A C 1
ATOM 642 O O . HIS A 1 84 ? -10.773 -1.361 -0.938 1 98.31 84 HIS A O 1
ATOM 648 N N . ALA A 1 85 ? -11.211 0.875 -0.959 1 98.75 85 ALA A N 1
ATOM 649 C CA . ALA A 1 85 ? -10.266 1.132 0.125 1 98.75 85 ALA A CA 1
ATOM 650 C C . ALA A 1 85 ? -10.75 0.516 1.434 1 98.75 85 ALA A C 1
ATOM 652 O O . ALA A 1 85 ? -9.953 0.21 2.318 1 98.75 85 ALA A O 1
ATOM 653 N N . LEU A 1 86 ? -12.047 0.361 1.528 1 98.5 86 LEU A N 1
ATOM 654 C CA . LEU A 1 86 ? -12.641 -0.275 2.701 1 98.5 86 LEU A CA 1
ATOM 655 C C . LEU A 1 86 ? -12.977 -1.735 2.416 1 98.5 86 LEU A C 1
ATOM 657 O O . LEU A 1 86 ? -12.711 -2.609 3.244 1 98.5 86 LEU A O 1
ATOM 661 N N . ILE A 1 87 ? -13.469 -2.064 1.213 1 97.62 87 ILE A N 1
ATOM 662 C CA . ILE A 1 87 ? -14.094 -3.344 0.895 1 97.62 87 ILE A CA 1
ATOM 663 C C . ILE A 1 87 ? -13.016 -4.375 0.563 1 97.62 87 ILE A C 1
ATOM 665 O O . ILE A 1 87 ? -13.125 -5.543 0.941 1 97.62 87 ILE A O 1
ATOM 669 N N . ALA A 1 88 ? -11.969 -4 -0.078 1 97.69 88 ALA A N 1
ATOM 670 C CA . ALA A 1 88 ? -11.031 -4.93 -0.704 1 97.69 88 ALA A CA 1
ATOM 671 C C . ALA A 1 88 ? -10.172 -5.633 0.345 1 97.69 88 ALA A C 1
ATOM 673 O O . ALA A 1 88 ? -9.859 -6.82 0.207 1 97.69 88 ALA A O 1
ATOM 674 N N . PRO A 1 89 ? -9.836 -4.914 1.44 1 96.75 89 PRO A N 1
ATOM 675 C CA . PRO A 1 89 ? -8.906 -5.543 2.385 1 96.75 89 PRO A CA 1
ATOM 676 C C . PRO A 1 89 ? -9.578 -6.613 3.244 1 96.75 89 PRO A C 1
ATOM 678 O O . PRO A 1 89 ? -8.93 -7.586 3.643 1 96.75 89 PRO A O 1
ATOM 681 N N . LEU A 1 90 ? -10.812 -6.41 3.545 1 92.94 90 LEU A N 1
ATOM 682 C CA . LEU A 1 90 ? -11.469 -7.266 4.527 1 92.94 90 LEU A CA 1
ATOM 683 C C . LEU A 1 90 ? -12.852 -7.684 4.047 1 92.94 90 LEU A C 1
ATOM 685 O O . LEU A 1 90 ? -13.609 -6.855 3.525 1 92.94 90 LEU A O 1
ATOM 689 N N . MET A 1 91 ? -13.133 -8.906 4.266 1 90.19 91 MET A N 1
ATOM 690 C CA . MET A 1 91 ? -14.5 -9.359 4.031 1 90.19 91 MET A CA 1
ATOM 691 C C . MET A 1 91 ? -15.398 -9.031 5.223 1 90.19 91 MET A C 1
ATOM 693 O O . MET A 1 91 ? -15.617 -9.875 6.09 1 90.19 91 MET A O 1
ATOM 697 N N . LEU A 1 92 ? -15.961 -7.906 5.211 1 92.19 92 LEU A N 1
ATOM 698 C CA . LEU A 1 92 ? -16.734 -7.395 6.344 1 92.19 92 LEU A CA 1
ATOM 699 C C . LEU A 1 92 ? -18.188 -7.84 6.262 1 92.19 92 LEU A C 1
ATOM 701 O O . LEU A 1 92 ? -18.766 -7.895 5.172 1 92.19 92 LEU A O 1
ATOM 705 N N . GLU A 1 93 ? -18.672 -8.148 7.363 1 92.25 93 GLU A N 1
ATOM 706 C CA . GLU A 1 93 ? -20.109 -8.32 7.508 1 92.25 93 GLU A CA 1
ATOM 707 C C . GLU A 1 93 ? -20.734 -7.141 8.25 1 92.25 93 GLU A C 1
ATOM 709 O O . GLU A 1 93 ? -20.219 -6.723 9.297 1 92.25 93 GLU A O 1
ATOM 714 N N . VAL A 1 94 ? -21.766 -6.605 7.637 1 94.25 94 VAL A N 1
ATOM 715 C CA . VAL A 1 94 ? -22.453 -5.477 8.258 1 94.25 94 VAL A CA 1
ATOM 716 C C . VAL A 1 94 ? -23.953 -5.742 8.305 1 94.25 94 VAL A C 1
ATOM 718 O O . VAL A 1 94 ? -24.453 -6.605 7.582 1 94.25 94 VAL A O 1
ATOM 721 N N . ILE A 1 95 ? -24.609 -5.047 9.242 1 92 95 ILE A N 1
ATOM 722 C CA . ILE A 1 95 ? -26.078 -5.148 9.273 1 92 95 ILE A CA 1
ATOM 723 C C . ILE A 1 95 ? -26.672 -4.328 8.141 1 92 95 ILE A C 1
ATOM 725 O O . ILE A 1 95 ? -26.438 -3.119 8.047 1 92 95 ILE A O 1
ATOM 729 N N . ASP A 1 96 ? -27.375 -4.965 7.27 1 92.69 96 ASP A N 1
ATOM 730 C CA . ASP A 1 96 ? -28.125 -4.277 6.215 1 92.69 96 ASP A CA 1
ATOM 731 C C . ASP A 1 96 ? -29.281 -3.482 6.793 1 92.69 96 ASP A C 1
ATOM 733 O O . ASP A 1 96 ? -30.234 -4.062 7.344 1 92.69 96 ASP A O 1
ATOM 737 N N . PRO A 1 97 ? -29.297 -2.236 6.629 1 90.75 97 PRO A N 1
ATOM 738 C CA . PRO A 1 97 ? -30.359 -1.446 7.234 1 90.75 97 PRO A CA 1
ATOM 739 C C . PRO A 1 97 ? -31.734 -1.762 6.637 1 90.75 97 PRO A C 1
ATOM 741 O O . PRO A 1 97 ? -32.75 -1.547 7.289 1 90.75 97 PRO A O 1
ATOM 744 N N . ALA A 1 98 ? -31.812 -2.266 5.41 1 92.06 98 ALA A N 1
ATOM 745 C CA . ALA A 1 98 ? -33.062 -2.578 4.75 1 92.06 98 ALA A CA 1
ATOM 746 C C . ALA A 1 98 ? -33.719 -3.836 5.34 1 92.06 98 ALA A C 1
ATOM 748 O O . ALA A 1 98 ? -34.938 -3.92 5.477 1 92.06 98 ALA A O 1
ATOM 749 N N . THR A 1 99 ? -32.938 -4.742 5.762 1 93.38 99 THR A N 1
ATOM 750 C CA . THR A 1 99 ? -33.469 -6.039 6.172 1 93.38 99 THR A CA 1
ATOM 751 C C . THR A 1 99 ? -33.188 -6.285 7.652 1 93.38 99 THR A C 1
ATOM 753 O O . THR A 1 99 ? -33.844 -7.145 8.266 1 93.38 99 THR A O 1
ATOM 756 N N . GLY A 1 100 ? -32.156 -5.629 8.211 1 92.75 100 GLY A N 1
ATOM 757 C CA . GLY A 1 100 ? -31.766 -5.859 9.586 1 92.75 100 GLY A CA 1
ATOM 758 C C . GLY A 1 100 ? -30.891 -7.09 9.75 1 92.75 100 GLY A C 1
ATOM 759 O O . GLY A 1 100 ? -30.531 -7.461 10.875 1 92.75 100 GLY A O 1
ATOM 760 N N . GLU A 1 101 ? -30.484 -7.73 8.672 1 95.06 101 GLU A N 1
ATOM 761 C CA . GLU A 1 101 ? -29.703 -8.961 8.703 1 95.06 101 GLU A CA 1
ATOM 762 C C . GLU A 1 101 ? -28.25 -8.703 8.352 1 95.06 101 GLU A C 1
ATOM 764 O O . GLU A 1 101 ? -27.938 -7.781 7.586 1 95.06 101 GLU A O 1
ATOM 769 N N . PRO A 1 102 ? -27.406 -9.516 8.938 1 93.62 102 PRO A N 1
ATOM 770 C CA . PRO A 1 102 ? -26 -9.398 8.539 1 93.62 102 PRO A CA 1
ATOM 771 C C . PRO A 1 102 ? -25.766 -9.797 7.09 1 93.62 102 PRO A C 1
ATOM 773 O O . PRO A 1 102 ? -26.328 -10.781 6.609 1 93.62 102 PRO A O 1
ATOM 776 N N . ARG A 1 103 ? -25.047 -8.961 6.449 1 94.12 103 ARG A N 1
ATOM 777 C CA . ARG A 1 103 ? -24.656 -9.211 5.062 1 94.12 103 ARG A CA 1
ATOM 778 C C . ARG A 1 103 ? -23.203 -8.812 4.82 1 94.12 103 ARG A C 1
ATOM 780 O O . ARG A 1 103 ? -22.688 -7.914 5.484 1 94.12 103 ARG A O 1
ATOM 787 N N . ARG A 1 104 ? -22.625 -9.484 3.836 1 92.69 104 ARG A N 1
ATOM 788 C CA . ARG A 1 104 ? -21.297 -9.086 3.404 1 92.69 104 ARG A CA 1
ATOM 789 C C . ARG A 1 104 ? -21.312 -7.699 2.762 1 92.69 104 ARG A C 1
ATOM 791 O O . ARG A 1 104 ? -22.188 -7.406 1.946 1 92.69 104 ARG A O 1
ATOM 798 N N . LEU A 1 105 ? -20.406 -6.895 3.188 1 95.81 105 LEU A N 1
ATOM 799 C CA . LEU A 1 105 ? -20.297 -5.562 2.604 1 95.81 105 LEU A CA 1
ATOM 800 C C . LEU A 1 105 ? -19.703 -5.621 1.204 1 95.81 105 LEU A C 1
ATOM 802 O O . LEU A 1 105 ? -18.5 -5.852 1.052 1 95.81 105 LEU A O 1
ATOM 806 N N . ASP A 1 106 ? -20.453 -5.535 0.214 1 94.38 106 ASP A N 1
ATOM 807 C CA . ASP A 1 106 ? -20 -5.402 -1.167 1 94.38 106 ASP A CA 1
ATOM 808 C C . ASP A 1 106 ? -20.297 -4.004 -1.706 1 94.38 106 ASP A C 1
ATOM 810 O O . ASP A 1 106 ? -20.75 -3.127 -0.965 1 94.38 106 ASP A O 1
ATOM 814 N N . ALA A 1 107 ? -19.969 -3.781 -2.949 1 95.69 107 ALA A N 1
ATOM 815 C CA . ALA A 1 107 ? -20.109 -2.451 -3.537 1 95.69 107 ALA A CA 1
ATOM 816 C C . ALA A 1 107 ? -21.562 -1.988 -3.486 1 95.69 107 ALA A C 1
ATOM 818 O O . ALA A 1 107 ? -21.844 -0.827 -3.176 1 95.69 107 ALA A O 1
ATOM 819 N N . GLY A 1 108 ? -22.469 -2.865 -3.818 1 95.5 108 GLY A N 1
ATOM 820 C CA . GLY A 1 108 ? -23.875 -2.52 -3.809 1 95.5 108 GLY A CA 1
ATOM 821 C C . GLY A 1 108 ? -24.375 -2.082 -2.443 1 95.5 108 GLY A C 1
ATOM 822 O O . GLY A 1 108 ? -25.016 -1.034 -2.314 1 95.5 108 GLY A O 1
ATOM 823 N N . LEU A 1 109 ? -24.109 -2.943 -1.459 1 96.5 109 LEU A N 1
ATOM 824 C CA . LEU A 1 109 ? -24.516 -2.588 -0.106 1 96.5 109 LEU A CA 1
ATOM 825 C C . LEU A 1 109 ? -23.844 -1.305 0.352 1 96.5 109 LEU A C 1
ATOM 827 O O . LEU A 1 109 ? -24.469 -0.444 0.968 1 96.5 109 LEU A O 1
ATOM 831 N N . PHE A 1 110 ? -22.594 -1.121 0.09 1 97.62 110 PHE A N 1
ATOM 832 C CA . PHE A 1 110 ? -21.844 0.083 0.447 1 97.62 110 PHE A CA 1
ATOM 833 C C . PHE A 1 110 ? -22.562 1.329 -0.061 1 97.62 110 PHE A C 1
ATOM 835 O O . PHE A 1 110 ? -22.734 2.301 0.679 1 97.62 110 PHE A O 1
ATOM 842 N N . ASP A 1 111 ? -23.047 1.3 -1.293 1 96.56 111 ASP A N 1
ATOM 843 C CA . ASP A 1 111 ? -23.656 2.461 -1.934 1 96.56 111 ASP A CA 1
ATOM 844 C C . ASP A 1 111 ? -24.984 2.814 -1.275 1 96.56 111 ASP A C 1
ATOM 846 O O . ASP A 1 111 ? -25.438 3.957 -1.362 1 96.56 111 ASP A O 1
ATOM 850 N N . ARG A 1 112 ? -25.516 1.852 -0.602 1 95.5 112 ARG A N 1
ATOM 851 C CA . ARG A 1 112 ? -26.812 2.074 0.019 1 95.5 112 ARG A CA 1
ATOM 852 C C . ARG A 1 112 ? -26.656 2.613 1.437 1 95.5 112 ARG A C 1
ATOM 854 O O . ARG A 1 112 ? -27.625 3.1 2.029 1 95.5 112 ARG A O 1
ATOM 861 N N . LEU A 1 113 ? -25.516 2.438 1.993 1 96.75 113 LEU A N 1
ATOM 862 C CA . LEU A 1 113 ? -25.297 2.908 3.355 1 96.75 113 LEU A CA 1
ATOM 863 C C . LEU A 1 113 ? -25.047 4.414 3.375 1 96.75 113 LEU A C 1
ATOM 865 O O . LEU A 1 113 ? -24.188 4.918 2.639 1 96.75 113 LEU A O 1
ATOM 869 N N . ASP A 1 114 ? -25.797 5.098 4.203 1 95.75 114 ASP A N 1
ATOM 870 C CA . ASP A 1 114 ? -25.469 6.504 4.41 1 95.75 114 ASP A CA 1
ATOM 871 C C . ASP A 1 114 ? -24.328 6.66 5.402 1 95.75 114 ASP A C 1
ATOM 873 O O . ASP A 1 114 ? -23.781 5.668 5.895 1 95.75 114 ASP A O 1
ATOM 877 N N . ASP A 1 115 ? -23.938 7.852 5.648 1 95.88 115 ASP A N 1
ATOM 878 C CA . ASP A 1 115 ? -22.75 8.109 6.457 1 95.88 115 ASP A CA 1
ATOM 879 C C . ASP A 1 115 ? -22.953 7.648 7.898 1 95.88 115 ASP A C 1
ATOM 881 O O . ASP A 1 115 ? -22 7.207 8.555 1 95.88 115 ASP A O 1
ATOM 885 N N . ASP A 1 116 ? -24.156 7.801 8.422 1 95 116 ASP A N 1
ATOM 886 C CA . ASP A 1 116 ? -24.438 7.375 9.781 1 95 116 ASP A CA 1
ATOM 887 C C . ASP A 1 116 ? -24.234 5.867 9.938 1 95 116 ASP A C 1
ATOM 889 O O . ASP A 1 116 ? -23.75 5.406 10.977 1 95 116 ASP A O 1
ATOM 893 N N . ALA A 1 117 ? -24.625 5.102 8.898 1 95.06 117 ALA A N 1
ATOM 894 C CA . ALA A 1 117 ? -24.484 3.648 8.914 1 95.06 117 ALA A CA 1
ATOM 895 C C . ALA A 1 117 ? -23.047 3.24 8.594 1 95.06 117 ALA A C 1
ATOM 897 O O . ALA A 1 117 ? -22.547 2.244 9.125 1 95.06 117 ALA A O 1
ATOM 898 N N . LEU A 1 118 ? -22.391 3.979 7.738 1 97.06 118 LEU A N 1
ATOM 899 C CA . LEU A 1 118 ? -21.047 3.645 7.293 1 97.06 118 LEU A CA 1
ATOM 900 C C . LEU A 1 118 ? -20.016 4.023 8.352 1 97.06 118 LEU A C 1
ATOM 902 O O . LEU A 1 118 ? -19 3.348 8.5 1 97.06 118 LEU A O 1
ATOM 906 N N . GLY A 1 119 ? -20.281 5.039 9.125 1 97.44 119 GLY A N 1
ATOM 907 C CA . GLY A 1 119 ? -19.375 5.578 10.109 1 97.44 119 GLY A CA 1
ATOM 908 C C . GLY A 1 119 ? -18.828 4.527 11.062 1 97.44 119 GLY A C 1
ATOM 909 O O . GLY A 1 119 ? -17.609 4.336 11.172 1 97.44 119 GLY A O 1
ATOM 910 N N . PRO A 1 120 ? -19.75 3.789 11.719 1 96.62 120 PRO A N 1
ATOM 911 C CA . PRO A 1 120 ? -19.297 2.768 12.672 1 96.62 120 PRO A CA 1
ATOM 912 C C . PRO A 1 120 ? -18.469 1.672 12.008 1 96.62 120 PRO A C 1
ATOM 914 O O . PRO A 1 120 ? -17.547 1.124 12.633 1 96.62 120 PRO A O 1
ATOM 917 N N . VAL A 1 121 ? -18.75 1.332 10.742 1 97.38 121 VAL A N 1
ATOM 918 C CA . VAL A 1 121 ? -17.984 0.33 10.016 1 97.38 121 VAL A CA 1
ATOM 919 C C . VAL A 1 121 ? -16.562 0.834 9.789 1 97.38 121 VAL A C 1
ATOM 921 O O . VAL A 1 121 ? -15.594 0.109 10.039 1 97.38 121 VAL A O 1
ATOM 924 N N . VAL A 1 122 ? -16.469 2.064 9.367 1 98.5 122 VAL A N 1
ATOM 925 C CA . VAL A 1 122 ? -15.188 2.699 9.102 1 98.5 122 VAL A CA 1
ATOM 926 C C . VAL A 1 122 ? -14.367 2.775 10.391 1 98.5 122 VAL A C 1
ATOM 928 O O . VAL A 1 122 ? -13.172 2.469 10.391 1 98.5 122 VAL A O 1
ATOM 931 N N . GLN A 1 123 ? -15.008 3.084 11.492 1 97.94 123 GLN A N 1
ATOM 932 C CA . GLN A 1 123 ? -14.32 3.205 12.781 1 97.94 123 GLN A CA 1
ATOM 933 C C . GLN A 1 123 ? -13.906 1.838 13.312 1 97.94 123 GLN A C 1
ATOM 935 O O . GLN A 1 123 ? -12.984 1.737 14.125 1 97.94 123 GLN A O 1
ATOM 940 N N . HIS A 1 124 ? -14.617 0.825 12.867 1 97 124 HIS A N 1
ATOM 941 C CA . HIS A 1 124 ? -14.242 -0.534 13.242 1 97 124 HIS A CA 1
ATOM 942 C C . HIS A 1 124 ? -12.977 -0.977 12.531 1 97 124 HIS A C 1
ATOM 944 O O . HIS A 1 124 ? -12.133 -1.658 13.125 1 97 124 HIS A O 1
ATOM 950 N N . VAL A 1 125 ? -12.789 -0.558 11.336 1 98.25 125 VAL A N 1
ATOM 951 C CA . VAL A 1 125 ? -11.711 -1.049 10.492 1 98.25 125 VAL A CA 1
ATOM 952 C C . VAL A 1 125 ? -10.469 -0.184 10.68 1 98.25 125 VAL A C 1
ATOM 954 O O . VAL A 1 125 ? -9.344 -0.693 10.695 1 98.25 125 VAL A O 1
ATOM 957 N N . PHE A 1 126 ? -10.711 1.14 10.805 1 98.75 126 PHE A N 1
ATOM 958 C CA . PHE A 1 126 ? -9.602 2.086 10.773 1 98.75 126 PHE A CA 1
ATOM 959 C C . PHE A 1 126 ? -9.484 2.824 12.102 1 98.75 126 PHE A C 1
ATOM 961 O O . PHE A 1 126 ? -10.461 2.92 12.852 1 98.75 126 PHE A O 1
ATOM 968 N N . ARG A 1 127 ? -8.312 3.357 12.359 1 98.44 127 ARG A N 1
ATOM 969 C CA . ARG A 1 127 ? -8.016 4.207 13.508 1 98.44 127 ARG A CA 1
ATOM 970 C C . ARG A 1 127 ? -7.086 5.348 13.117 1 98.44 127 ARG A C 1
ATOM 972 O O . ARG A 1 127 ? -6.281 5.215 12.195 1 98.44 127 ARG A O 1
ATOM 979 N N . PRO A 1 128 ? -7.281 6.508 13.75 1 98.38 128 PRO A N 1
ATOM 980 C CA . PRO A 1 128 ? -6.355 7.609 13.477 1 98.38 128 PRO A CA 1
ATOM 981 C C . PRO A 1 128 ? -4.973 7.383 14.078 1 98.38 128 PRO A C 1
ATOM 983 O O . PRO A 1 128 ? -4.855 6.82 15.172 1 98.38 128 PRO A O 1
ATOM 986 N N . GLY A 1 129 ? -3.947 7.766 13.383 1 98.19 129 GLY A N 1
ATOM 987 C CA . GLY A 1 129 ? -2.607 7.848 13.938 1 98.19 129 GLY A CA 1
ATOM 988 C C . GLY A 1 129 ? -2.35 9.148 14.68 1 98.19 129 GLY A C 1
ATOM 989 O O . GLY A 1 129 ? -3.252 9.977 14.82 1 98.19 129 GLY A O 1
ATOM 990 N N . PRO A 1 130 ? -1.149 9.266 15.203 1 97.5 130 PRO A N 1
ATOM 991 C CA . PRO A 1 130 ? -0.789 10.516 15.867 1 97.5 130 PRO A CA 1
ATOM 992 C C . PRO A 1 130 ? -0.838 11.719 14.93 1 97.5 130 PRO A C 1
ATOM 994 O O . PRO A 1 130 ? -0.572 11.586 13.727 1 97.5 130 PRO A O 1
ATOM 997 N N . VAL A 1 131 ? -1.187 12.844 15.5 1 98.62 131 VAL A N 1
ATOM 998 C CA . VAL A 1 131 ? -1.235 14.102 14.75 1 98.62 131 VAL A CA 1
ATOM 999 C C . VAL A 1 131 ? 0.046 14.891 14.984 1 98.62 131 VAL A C 1
ATOM 1001 O O . VAL A 1 131 ? 0.431 15.133 16.125 1 98.62 131 VAL A O 1
ATOM 1004 N N . ASN A 1 132 ? 0.676 15.289 13.922 1 98.38 132 ASN A N 1
ATOM 1005 C CA . ASN A 1 132 ? 1.895 16.094 13.977 1 98.38 132 ASN A CA 1
ATOM 1006 C C . ASN A 1 132 ? 1.702 17.453 13.312 1 98.38 132 ASN A C 1
ATOM 1008 O O . ASN A 1 132 ? 1.229 17.531 12.18 1 98.38 132 ASN A O 1
ATOM 1012 N N . LEU A 1 133 ? 1.968 18.469 14.055 1 98.81 133 LEU A N 1
ATOM 1013 C CA . LEU A 1 133 ? 2.055 19.812 13.469 1 98.81 133 LEU A CA 1
ATOM 1014 C C . LEU A 1 133 ? 3.479 20.109 13.023 1 98.81 133 LEU A C 1
ATOM 1016 O O . LEU A 1 133 ? 4.441 19.781 13.719 1 98.81 133 LEU A O 1
ATOM 1020 N N . GLN A 1 134 ? 3.586 20.75 11.867 1 98.56 134 GLN A N 1
ATOM 1021 C CA . GLN A 1 134 ? 4.902 21 11.305 1 98.56 134 GLN A CA 1
ATOM 1022 C C . GLN A 1 134 ? 4.98 22.422 10.727 1 98.56 134 GLN A C 1
ATOM 1024 O O . GLN A 1 134 ? 4.031 22.891 10.094 1 98.56 134 GLN A O 1
ATOM 1029 N N . ARG A 1 135 ? 6.035 23.062 10.953 1 98.62 135 ARG A N 1
ATOM 1030 C CA . ARG A 1 135 ? 6.367 24.328 10.328 1 98.62 135 ARG A CA 1
ATOM 1031 C C . ARG A 1 135 ? 7.598 24.203 9.438 1 98.62 135 ARG A C 1
ATOM 1033 O O . ARG A 1 135 ? 8.625 23.672 9.859 1 98.62 135 ARG A O 1
ATOM 1040 N N . TYR A 1 136 ? 7.461 24.594 8.227 1 98.06 136 TYR A N 1
ATOM 1041 C CA . TYR A 1 136 ? 8.578 24.703 7.293 1 98.06 136 TYR A CA 1
ATOM 1042 C C . TYR A 1 136 ? 8.93 26.172 7.031 1 98.06 136 TYR A C 1
ATOM 1044 O O . TYR A 1 136 ? 8.094 26.938 6.559 1 98.06 136 TYR A O 1
ATOM 1052 N N . SER A 1 137 ? 10.141 26.5 7.277 1 97.12 137 SER A N 1
ATOM 1053 C CA . SER A 1 137 ? 10.586 27.891 7.156 1 97.12 137 SER A CA 1
ATOM 1054 C C . SER A 1 137 ? 10.781 28.281 5.695 1 97.12 137 SER A C 1
ATOM 1056 O O . SER A 1 137 ? 11.32 27.5 4.906 1 97.12 137 SER A O 1
ATOM 1058 N N . ALA A 1 138 ? 10.453 29.484 5.438 1 97.44 138 ALA A N 1
ATOM 1059 C CA . ALA A 1 138 ? 10.594 30.016 4.086 1 97.44 138 ALA A CA 1
ATOM 1060 C C . ALA A 1 138 ? 12.039 29.906 3.604 1 97.44 138 ALA A C 1
ATOM 1062 O O . ALA A 1 138 ? 12.977 30.219 4.348 1 97.44 138 ALA A O 1
ATOM 1063 N N . GLY A 1 139 ? 12.172 29.391 2.355 1 95.88 139 GLY A N 1
ATOM 1064 C CA . GLY A 1 139 ? 13.461 29.375 1.688 1 95.88 139 GLY A CA 1
ATOM 1065 C C . GLY A 1 139 ? 14.391 28.297 2.223 1 95.88 139 GLY A C 1
ATOM 1066 O O . GLY A 1 139 ? 15.469 28.062 1.67 1 95.88 139 GLY A O 1
ATOM 1067 N N . ARG A 1 140 ? 13.984 27.641 3.191 1 92.56 140 ARG A N 1
ATOM 1068 C CA . ARG A 1 140 ? 14.906 26.703 3.824 1 92.56 140 ARG A CA 1
ATOM 1069 C C . ARG A 1 140 ? 14.219 25.391 4.148 1 92.56 140 ARG A C 1
ATOM 1071 O O . ARG A 1 140 ? 14.727 24.312 3.82 1 92.56 140 ARG A O 1
ATOM 1078 N N . GLY A 1 141 ? 13.055 25.562 4.707 1 90.69 141 GLY A N 1
ATOM 1079 C CA . GLY A 1 141 ? 12.367 24.375 5.191 1 90.69 141 GLY A CA 1
ATOM 1080 C C . GLY A 1 141 ? 11.75 23.547 4.082 1 90.69 141 GLY A C 1
ATOM 1081 O O . GLY A 1 141 ? 11.516 24.047 2.982 1 90.69 141 GLY A O 1
ATOM 1082 N N . GLY A 1 142 ? 11.492 22.234 4.402 1 92.19 142 GLY A N 1
ATOM 1083 C CA . GLY A 1 142 ? 10.891 21.297 3.475 1 92.19 142 GLY A CA 1
ATOM 1084 C C . GLY A 1 142 ? 11.188 19.844 3.816 1 92.19 142 GLY A C 1
ATOM 1085 O O . GLY A 1 142 ? 11.844 19.562 4.82 1 92.19 142 GLY A O 1
ATOM 1086 N N . TYR A 1 143 ? 10.578 19.062 3.092 1 94.38 143 TYR A N 1
ATOM 1087 C CA . TYR A 1 143 ? 10.836 17.625 3.113 1 94.38 143 TYR A CA 1
ATOM 1088 C C . TYR A 1 143 ? 11.148 17.109 1.715 1 94.38 143 TYR A C 1
ATOM 1090 O O . TYR A 1 143 ? 10.359 16.344 1.141 1 94.38 143 TYR A O 1
ATOM 1098 N N . PRO A 1 144 ? 12.312 17.484 1.166 1 92.5 144 PRO A N 1
ATOM 1099 C CA . PRO A 1 144 ? 12.609 17.266 -0.251 1 92.5 144 PRO A CA 1
ATOM 1100 C C . PRO A 1 144 ? 12.906 15.797 -0.571 1 92.5 144 PRO A C 1
ATOM 1102 O O . PRO A 1 144 ? 12.953 15.414 -1.743 1 92.5 144 PRO A O 1
ATOM 1105 N N . TYR A 1 145 ? 13.125 15.008 0.343 1 92.31 145 TYR A N 1
ATOM 1106 C CA . TYR A 1 145 ? 13.391 13.594 0.122 1 92.31 145 TYR A CA 1
ATOM 1107 C C . TYR A 1 145 ? 12.141 12.867 -0.351 1 92.31 145 TYR A C 1
ATOM 1109 O O . TYR A 1 145 ? 11.07 12.984 0.261 1 92.31 145 TYR A O 1
ATOM 1117 N N . TRP A 1 146 ? 12.328 12.172 -1.501 1 96.31 146 TRP A N 1
ATOM 1118 C CA . TRP A 1 146 ? 11.242 11.32 -1.97 1 96.31 146 TRP A CA 1
ATOM 1119 C C . TRP A 1 146 ? 11.031 10.141 -1.028 1 96.31 146 TRP A C 1
ATOM 1121 O O . TRP A 1 146 ? 11.938 9.328 -0.823 1 96.31 146 TRP A O 1
ATOM 1131 N N . HIS A 1 147 ? 9.812 10.031 -0.468 1 96.94 147 HIS A N 1
ATOM 1132 C CA . HIS A 1 147 ? 9.523 8.984 0.508 1 96.94 147 HIS A CA 1
ATOM 1133 C C . HIS A 1 147 ? 8.078 8.516 0.393 1 96.94 147 HIS A C 1
ATOM 1135 O O . HIS A 1 147 ? 7.281 9.109 -0.335 1 96.94 147 HIS A O 1
ATOM 1141 N N . CYS A 1 148 ? 7.801 7.383 1 1 98.19 148 CYS A N 1
ATOM 1142 C CA . CYS A 1 148 ? 6.441 6.898 1.208 1 98.19 148 CYS A CA 1
ATOM 1143 C C . CYS A 1 148 ? 6.207 6.551 2.674 1 98.19 148 CYS A C 1
ATOM 1145 O O . CYS A 1 148 ? 7.078 6.77 3.516 1 98.19 148 CYS A O 1
ATOM 1147 N N . GLU A 1 149 ? 5 6.199 2.98 1 97.62 149 GLU A N 1
ATOM 1148 C CA . GLU A 1 149 ? 4.629 6.121 4.391 1 97.62 149 GLU A CA 1
ATOM 1149 C C . GLU A 1 149 ? 4.562 4.676 4.863 1 97.62 149 GLU A C 1
ATOM 1151 O O .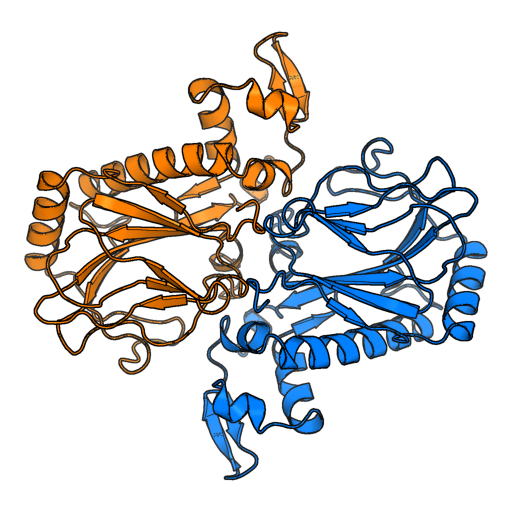 GLU A 1 149 ? 4.355 4.414 6.051 1 97.62 149 GLU A O 1
ATOM 1156 N N . LEU A 1 150 ? 4.719 3.752 3.936 1 97.69 150 LEU A N 1
ATOM 1157 C CA . LEU A 1 150 ? 4.633 2.33 4.254 1 97.69 150 LEU A CA 1
ATOM 1158 C C . LEU A 1 150 ? 6.02 1.696 4.293 1 97.69 150 LEU A C 1
ATOM 1160 O O . LEU A 1 150 ? 6.688 1.591 3.266 1 97.69 150 LEU A O 1
ATOM 1164 N N . TYR A 1 151 ? 6.465 1.292 5.473 1 96.31 151 TYR A N 1
ATOM 1165 C CA . TYR A 1 151 ? 7.762 0.655 5.66 1 96.31 151 TYR A CA 1
ATOM 1166 C C . TYR A 1 151 ? 7.824 -0.066 7.004 1 96.31 151 TYR A C 1
ATOM 1168 O O . TYR A 1 151 ? 7.109 0.292 7.941 1 96.31 151 TYR A O 1
ATOM 1176 N N . PRO A 1 152 ? 8.727 -1.08 7.066 1 96.12 152 PRO A N 1
ATOM 1177 C CA . PRO A 1 152 ? 8.898 -1.742 8.359 1 96.12 152 PRO A CA 1
ATOM 1178 C C . PRO A 1 152 ? 9.797 -0.959 9.312 1 96.12 152 PRO A C 1
ATOM 1180 O O . PRO A 1 152 ? 10.891 -0.536 8.922 1 96.12 152 PRO A O 1
ATOM 1183 N N . ARG A 1 153 ? 9.617 -0.694 10.508 1 91.25 153 ARG A N 1
ATOM 1184 C CA . ARG A 1 153 ? 10.469 0.027 11.445 1 91.25 153 ARG A CA 1
ATOM 1185 C C . ARG A 1 153 ? 10.461 -0.639 12.812 1 91.25 153 ARG A C 1
ATOM 1187 O O . ARG A 1 153 ? 11.484 -0.667 13.508 1 91.25 153 ARG A O 1
ATOM 1194 N N . GLY A 1 154 ? 9.492 -1.381 13.266 1 88.75 154 GLY A N 1
ATOM 1195 C CA . GLY A 1 154 ? 9.344 -2.004 14.57 1 88.75 154 GLY A CA 1
ATOM 1196 C C . GLY A 1 154 ? 8.672 -3.361 14.516 1 88.75 154 GLY A C 1
ATOM 1197 O O . GLY A 1 154 ? 8.07 -3.717 13.5 1 88.75 154 GLY A O 1
ATOM 1198 N N . THR A 1 155 ? 8.859 -4.02 15.695 1 89.88 155 THR A N 1
ATOM 1199 C CA . THR A 1 155 ? 8.273 -5.355 15.766 1 89.88 155 THR A CA 1
ATOM 1200 C C . THR A 1 155 ? 6.754 -5.277 15.734 1 89.88 155 THR A C 1
ATOM 1202 O O . THR A 1 155 ? 6.086 -6.227 15.312 1 89.88 155 THR A O 1
ATOM 1205 N N . ASP A 1 156 ? 6.266 -4.164 16.156 1 92.31 156 ASP A N 1
ATOM 1206 C CA . ASP A 1 156 ? 4.812 -4.02 16.203 1 92.31 156 ASP A CA 1
ATOM 1207 C C . ASP A 1 156 ? 4.246 -3.693 14.828 1 92.31 156 ASP A C 1
ATOM 1209 O O . ASP A 1 156 ? 3.027 -3.646 14.648 1 92.31 156 ASP A O 1
ATOM 1213 N N . ALA A 1 157 ? 5.082 -3.367 13.859 1 95.12 157 ALA A N 1
ATOM 1214 C CA . ALA A 1 157 ? 4.719 -3.111 12.469 1 95.12 157 ALA A CA 1
ATOM 1215 C C . ALA A 1 157 ? 3.699 -1.982 12.367 1 95.12 157 ALA A C 1
ATOM 1217 O O . ALA A 1 157 ? 2.801 -2.025 11.523 1 95.12 157 ALA A O 1
ATOM 1218 N N . GLU A 1 158 ? 3.814 -0.984 13.258 1 96.06 158 GLU A N 1
ATOM 1219 C CA . GLU A 1 158 ? 2.855 0.117 13.273 1 96.06 158 GLU A CA 1
ATOM 1220 C C . GLU A 1 158 ? 2.811 0.832 11.922 1 96.06 158 GLU A C 1
ATOM 1222 O O . GLU A 1 158 ? 1.73 1.118 11.406 1 96.06 158 GLU A O 1
ATOM 1227 N N . THR A 1 159 ? 3.965 1.138 11.328 1 97.06 159 THR A N 1
ATOM 1228 C CA . THR A 1 159 ? 4.039 1.876 10.078 1 97.06 159 THR A CA 1
ATOM 1229 C C . THR A 1 159 ? 3.43 1.065 8.938 1 97.06 159 THR A C 1
ATOM 1231 O O . THR A 1 159 ? 2.955 1.631 7.949 1 97.06 159 THR A O 1
ATOM 1234 N N . LEU A 1 160 ? 3.377 -0.232 9.047 1 98.31 160 LEU A N 1
ATOM 1235 C CA . LEU A 1 160 ? 2.82 -1.085 8.008 1 98.31 160 LEU A CA 1
ATOM 1236 C C . LEU A 1 160 ? 1.297 -1.121 8.086 1 98.31 160 LEU A C 1
ATOM 1238 O O . LEU A 1 160 ? 0.631 -1.58 7.16 1 98.31 160 LEU A O 1
ATOM 1242 N N . HIS A 1 161 ? 0.761 -0.578 9.172 1 98.56 161 HIS A N 1
ATOM 1243 C CA . HIS A 1 161 ? -0.688 -0.468 9.297 1 98.56 161 HIS A CA 1
ATOM 1244 C C . HIS A 1 161 ? -1.206 0.794 8.609 1 98.56 161 HIS A C 1
ATOM 1246 O O . HIS A 1 161 ? -2.418 0.982 8.484 1 98.56 161 HIS A O 1
ATOM 1252 N N . ARG A 1 162 ? -0.312 1.696 8.172 1 98.81 162 ARG A N 1
ATOM 1253 C CA . ARG A 1 162 ? -0.728 2.943 7.539 1 98.81 162 ARG A CA 1
ATOM 1254 C C . ARG A 1 162 ? -1.412 2.676 6.203 1 98.81 162 ARG A C 1
ATOM 1256 O O . ARG A 1 162 ? -0.808 2.105 5.293 1 98.81 162 ARG A O 1
ATOM 1263 N N . HIS A 1 163 ? -2.674 3.088 6.117 1 98.88 163 HIS A N 1
ATOM 1264 C CA . HIS A 1 163 ? -3.51 2.848 4.945 1 98.88 163 HIS A CA 1
ATOM 1265 C C . HIS A 1 163 ? -3.592 4.09 4.062 1 98.88 163 HIS A C 1
ATOM 1267 O O . HIS A 1 163 ? -3.418 4.004 2.846 1 98.88 163 HIS A O 1
ATOM 1273 N N . LEU A 1 164 ? -3.797 5.223 4.621 1 98.94 164 LEU A N 1
ATOM 1274 C CA . LEU A 1 164 ? -3.803 6.527 3.967 1 98.94 164 LEU A CA 1
ATOM 1275 C C . LEU A 1 164 ? -2.99 7.543 4.766 1 98.94 164 LEU A C 1
ATOM 1277 O O 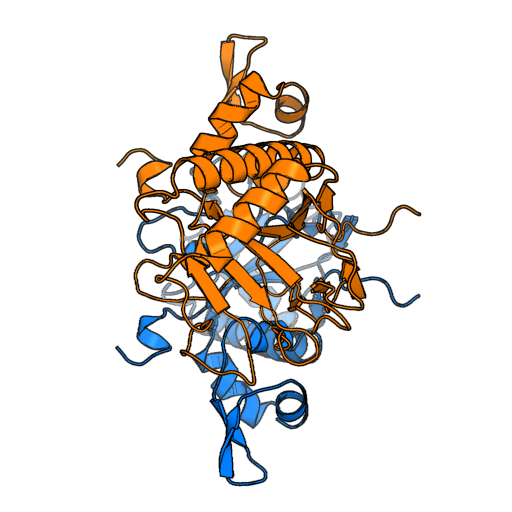. LEU A 1 164 ? -3.002 7.52 6 1 98.94 164 LEU A O 1
ATOM 1281 N N . LEU A 1 165 ? -2.326 8.422 4.031 1 98.94 165 LEU A N 1
ATOM 1282 C CA . LEU A 1 165 ? -1.769 9.617 4.648 1 98.94 165 LEU A CA 1
ATOM 1283 C C . LEU A 1 165 ? -2.711 10.805 4.48 1 98.94 165 LEU A C 1
ATOM 1285 O O . LEU A 1 165 ? -3.553 10.812 3.582 1 98.94 165 LEU A O 1
ATOM 1289 N N . TRP A 1 166 ? -2.596 11.734 5.375 1 98.88 166 TRP A N 1
ATOM 1290 C CA . TRP A 1 166 ? -3.303 12.992 5.184 1 98.88 166 TRP A CA 1
ATOM 1291 C C . TRP A 1 166 ? -2.43 14.172 5.594 1 98.88 166 TRP A C 1
ATOM 1293 O O . TRP A 1 166 ? -1.557 14.039 6.453 1 98.88 166 TRP A O 1
ATOM 1303 N N . THR A 1 167 ? -2.631 15.242 4.914 1 98.88 167 THR A N 1
ATOM 1304 C CA . THR A 1 167 ? -2.039 16.547 5.211 1 98.88 167 THR A CA 1
ATOM 1305 C C . THR A 1 167 ? -3.109 17.625 5.246 1 98.88 167 THR A C 1
ATOM 1307 O O . THR A 1 167 ? -3.891 17.766 4.305 1 98.88 167 THR A O 1
ATOM 1310 N N . LEU A 1 168 ? -3.221 18.297 6.355 1 98.88 168 LEU A N 1
ATOM 1311 C CA . LEU A 1 168 ? -4.059 19.484 6.461 1 98.88 168 LEU A CA 1
ATOM 1312 C C . LEU A 1 168 ? -3.213 20.75 6.371 1 98.88 168 LEU A C 1
ATOM 1314 O O . LEU A 1 168 ? -2.309 20.953 7.184 1 98.88 168 LEU A O 1
ATOM 1318 N N . TYR A 1 169 ? -3.523 21.547 5.395 1 98.88 169 TYR A N 1
ATOM 1319 C CA . TYR A 1 169 ? -2.799 22.797 5.219 1 98.88 169 TYR A CA 1
ATOM 1320 C C . TYR A 1 169 ? -3.381 23.891 6.102 1 98.88 169 TYR A C 1
ATOM 1322 O O . TYR A 1 169 ? -4.566 24.219 6 1 98.88 169 TYR A O 1
ATOM 1330 N N . LEU A 1 170 ? -2.527 24.484 6.945 1 98.88 170 LEU A N 1
ATOM 1331 C CA . LEU A 1 170 ? -3.039 25.422 7.941 1 98.88 170 LEU A CA 1
ATOM 1332 C C . LEU A 1 170 ? -2.916 26.859 7.457 1 98.88 170 LEU A C 1
ATOM 1334 O O . LEU A 1 170 ? -3.537 27.766 8.016 1 98.88 170 LEU A O 1
ATOM 1338 N N . ASN A 1 171 ? -2.088 27.078 6.484 1 98.62 171 ASN A N 1
ATOM 1339 C CA . ASN A 1 171 ? -1.978 28.406 5.891 1 98.62 171 ASN A CA 1
ATOM 1340 C C . ASN A 1 171 ? -1.624 28.344 4.41 1 98.62 171 ASN A C 1
ATOM 1342 O O . ASN A 1 171 ? -1.277 27.266 3.9 1 98.62 171 ASN A O 1
ATOM 1346 N N . ASP A 1 172 ? -1.937 29.375 3.773 1 97.75 172 ASP A N 1
ATOM 1347 C CA . ASP A 1 172 ? -1.533 29.641 2.395 1 97.75 172 ASP A CA 1
ATOM 1348 C C . ASP A 1 172 ? -0.937 31.047 2.254 1 97.75 172 ASP A C 1
ATOM 1350 O O . ASP A 1 172 ? -0.474 31.625 3.236 1 97.75 172 ASP A O 1
ATOM 1354 N N . GLY A 1 173 ? -0.712 31.484 1.13 1 95.38 173 GLY A N 1
ATOM 1355 C CA . GLY A 1 173 ? -0.203 32.844 0.946 1 95.38 173 GLY A CA 1
ATOM 1356 C C . GLY A 1 173 ? 1.308 32.875 0.816 1 95.38 173 GLY A C 1
ATOM 1357 O O . GLY A 1 173 ? 1.921 33.938 1.075 1 95.38 173 GLY A O 1
ATOM 1358 N N . PHE A 1 174 ? 1.916 31.828 0.669 1 96.75 174 PHE A N 1
ATOM 1359 C CA . PHE A 1 174 ? 3.338 31.719 0.361 1 96.75 174 PHE A CA 1
ATOM 1360 C C . PHE A 1 174 ? 3.545 31.094 -1.011 1 96.75 174 PHE A C 1
ATOM 1362 O O . PHE A 1 174 ? 2.586 30.641 -1.649 1 96.75 174 PHE A O 1
ATOM 1369 N N . GLY A 1 175 ? 4.781 31.156 -1.521 1 95.75 175 GLY A N 1
ATOM 1370 C CA . GLY A 1 175 ? 5.102 30.531 -2.797 1 95.75 175 GLY A CA 1
ATOM 1371 C C . GLY A 1 175 ? 5.594 29.109 -2.662 1 95.75 175 GLY A C 1
ATOM 1372 O O . GLY A 1 175 ? 6.129 28.734 -1.619 1 95.75 175 GLY A O 1
ATOM 1373 N N . ALA A 1 176 ? 5.359 28.297 -3.771 1 96.56 176 ALA A N 1
ATOM 1374 C CA . ALA A 1 176 ? 5.824 26.906 -3.826 1 96.56 176 ALA A CA 1
ATOM 1375 C C . ALA A 1 176 ? 5.215 26.078 -2.699 1 96.56 176 ALA A C 1
ATOM 1377 O O . ALA A 1 176 ? 3.992 26.047 -2.539 1 96.56 176 ALA A O 1
ATOM 1378 N N . GLY A 1 177 ? 5.965 25.375 -1.932 1 97.44 177 GLY A N 1
ATOM 1379 C CA . GLY A 1 177 ? 5.523 24.641 -0.762 1 97.44 177 GLY A CA 1
ATOM 1380 C C . GLY A 1 177 ? 4.562 23.516 -1.098 1 97.44 177 GLY A C 1
ATOM 1381 O O . GLY A 1 177 ? 3.871 23 -0.217 1 97.44 177 GLY A O 1
ATOM 1382 N N . GLU A 1 178 ? 4.477 23.047 -2.299 1 98.38 178 GLU A N 1
ATOM 1383 C CA . GLU A 1 178 ? 3.523 22.016 -2.729 1 98.38 178 GLU A CA 1
ATOM 1384 C C . GLU A 1 178 ? 3.889 20.656 -2.164 1 98.38 178 GLU A C 1
ATOM 1386 O O . GLU A 1 178 ? 5.051 20.406 -1.835 1 98.38 178 GLU A O 1
ATOM 1391 N N . THR A 1 179 ? 2.926 19.859 -1.91 1 98.62 179 THR A N 1
ATOM 1392 C CA . THR A 1 179 ? 3.154 18.422 -1.852 1 98.62 179 THR A CA 1
ATOM 1393 C C . THR A 1 179 ? 3.225 17.828 -3.256 1 98.62 179 THR A C 1
ATOM 1395 O O . THR A 1 179 ? 2.295 17.984 -4.047 1 98.62 179 THR A O 1
ATOM 1398 N N . GLU A 1 180 ? 4.309 17.25 -3.555 1 98.5 180 GLU A N 1
ATOM 1399 C CA . GLU A 1 180 ? 4.59 16.75 -4.898 1 98.5 180 GLU A CA 1
ATOM 1400 C C . GLU A 1 180 ? 4.598 15.227 -4.938 1 98.5 180 GLU A C 1
ATOM 1402 O O . GLU A 1 180 ? 5.297 14.586 -4.152 1 98.5 180 GLU A O 1
ATOM 1407 N N . PHE A 1 181 ? 3.768 14.648 -5.809 1 98.44 181 PHE A N 1
ATOM 1408 C CA . PHE A 1 181 ? 3.725 13.211 -6.004 1 98.44 181 PHE A CA 1
ATOM 1409 C C . PHE A 1 181 ? 4.488 12.805 -7.262 1 98.44 181 PHE A C 1
ATOM 1411 O O . PHE A 1 181 ? 4.18 13.281 -8.359 1 98.44 181 PHE A O 1
ATOM 1418 N N . LEU A 1 182 ? 5.414 11.938 -7.102 1 98 182 LEU A N 1
ATOM 1419 C CA . LEU A 1 182 ? 6.41 11.617 -8.117 1 98 182 LEU A CA 1
ATOM 1420 C C . LEU A 1 182 ? 5.754 10.977 -9.336 1 98 182 LEU A C 1
ATOM 1422 O O . LEU A 1 182 ? 5.836 11.508 -10.445 1 98 182 LEU A O 1
ATOM 1426 N N . TYR A 1 183 ? 5.016 9.883 -9.125 1 97.38 183 TYR A N 1
ATOM 1427 C CA . TYR A 1 183 ? 4.57 9.055 -10.234 1 97.38 183 TYR A CA 1
ATOM 1428 C C . TYR A 1 183 ? 3.33 9.641 -10.898 1 97.38 183 TYR A C 1
ATOM 1430 O O . TYR A 1 183 ? 3.125 9.484 -12.102 1 97.38 183 TYR A O 1
ATOM 1438 N N . GLN A 1 184 ? 2.547 10.359 -10.102 1 97.12 184 GLN A N 1
ATOM 1439 C CA . GLN A 1 184 ? 1.348 11.008 -10.625 1 97.12 184 GLN A CA 1
ATOM 1440 C C . GLN A 1 184 ? 1.685 12.344 -11.273 1 97.12 184 GLN A C 1
ATOM 1442 O O . GLN A 1 184 ? 0.846 12.938 -11.961 1 97.12 184 GLN A O 1
ATOM 1447 N N . GLN A 1 185 ? 2.969 12.781 -11.039 1 96.25 185 GLN A N 1
ATOM 1448 C CA . GLN A 1 185 ? 3.389 14.094 -11.523 1 96.25 185 GLN A CA 1
ATOM 1449 C C . GLN A 1 185 ? 2.371 15.172 -11.156 1 96.25 185 GLN A C 1
ATOM 1451 O O . GLN A 1 185 ? 1.965 15.961 -12.008 1 96.25 185 GLN A O 1
ATOM 1456 N N . ARG A 1 186 ? 2.043 15.164 -9.922 1 96.75 186 ARG A N 1
ATOM 1457 C CA . ARG A 1 186 ? 1.039 16.094 -9.414 1 96.75 186 ARG A CA 1
ATOM 1458 C C . ARG A 1 186 ? 1.609 16.953 -8.289 1 96.75 186 ARG A C 1
ATOM 1460 O O . ARG A 1 186 ? 2.318 16.453 -7.414 1 96.75 186 ARG A O 1
ATOM 1467 N N . LEU A 1 187 ? 1.383 18.25 -8.398 1 97.56 187 LEU A N 1
ATOM 1468 C CA . LEU A 1 187 ? 1.692 19.219 -7.352 1 97.56 187 LEU A CA 1
ATOM 1469 C C . LEU A 1 187 ? 0.421 19.688 -6.656 1 97.56 187 LEU A C 1
ATOM 1471 O O . LEU 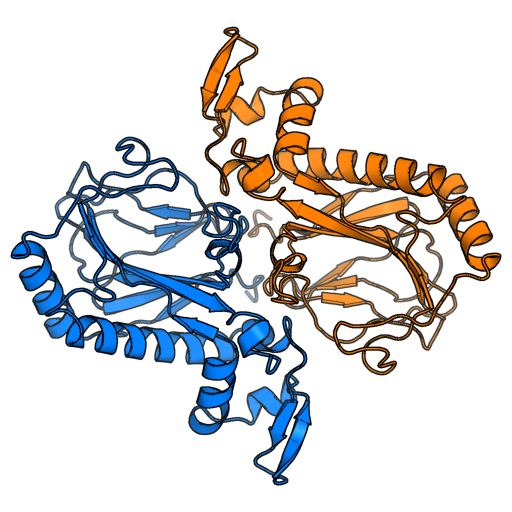A 1 187 ? -0.47 20.25 -7.297 1 97.56 187 LEU A O 1
ATOM 1475 N N . VAL A 1 188 ? 0.284 19.438 -5.391 1 98.31 188 VAL A N 1
ATOM 1476 C CA . VAL A 1 188 ? -0.86 19.922 -4.621 1 98.31 188 VAL A CA 1
ATOM 1477 C C . VAL A 1 188 ? -0.493 21.234 -3.91 1 98.31 188 VAL A C 1
ATOM 1479 O O . VAL A 1 188 ? 0.334 21.234 -2.996 1 98.31 188 VAL A O 1
ATOM 1482 N N . GLU A 1 189 ? -1.116 22.219 -4.301 1 97.69 189 GLU A N 1
ATOM 1483 C CA . GLU A 1 189 ? -0.87 23.531 -3.719 1 97.69 189 GLU A CA 1
ATOM 1484 C C . GLU A 1 189 ? -1.569 23.688 -2.371 1 97.69 189 GLU A C 1
ATOM 1486 O O . GLU A 1 189 ? -2.76 23.391 -2.246 1 97.69 189 GLU A O 1
ATOM 1491 N N . PRO A 1 190 ? -0.822 24.203 -1.39 1 97.88 190 PRO A N 1
ATOM 1492 C CA . PRO A 1 190 ? -1.449 24.406 -0.082 1 97.88 190 PRO A CA 1
ATOM 1493 C C . PRO A 1 190 ? -2.535 25.469 -0.108 1 97.88 190 PRO A C 1
ATOM 1495 O O . PRO A 1 190 ? -2.322 26.562 -0.66 1 97.88 190 PRO A O 1
ATOM 1498 N N . ARG A 1 191 ? -3.68 25.172 0.4 1 98.38 191 ARG A N 1
ATOM 1499 C CA . ARG A 1 191 ? -4.77 26.109 0.665 1 98.38 191 ARG A CA 1
ATOM 1500 C C . ARG A 1 191 ? -5.285 25.953 2.092 1 98.38 191 ARG A C 1
ATOM 1502 O O . ARG A 1 191 ? -5.523 24.844 2.555 1 98.38 191 ARG A O 1
ATOM 1509 N N . THR A 1 192 ? -5.422 27.125 2.734 1 98.69 192 THR A N 1
ATOM 1510 C CA . THR A 1 192 ? -5.812 27.109 4.141 1 98.69 192 THR A CA 1
ATOM 1511 C C . THR A 1 192 ? -7.062 26.25 4.344 1 98.69 192 THR A C 1
ATOM 1513 O O . THR A 1 192 ? -8.078 26.453 3.67 1 98.69 192 THR A O 1
ATOM 1516 N N . GLY A 1 193 ? -6.957 25.281 5.246 1 98.75 193 GLY A N 1
ATOM 1517 C CA . GLY A 1 193 ? -8.109 24.5 5.664 1 98.75 193 GLY A CA 1
ATOM 1518 C C . GLY A 1 193 ? -8.344 23.281 4.797 1 98.75 193 GLY A C 1
ATOM 1519 O O . GLY A 1 193 ? -9.195 22.438 5.113 1 98.75 193 GLY A O 1
ATOM 1520 N N . SER A 1 194 ? -7.559 23.109 3.734 1 98.75 194 SER A N 1
ATOM 1521 C CA . SER A 1 194 ? -7.742 21.969 2.84 1 98.75 194 SER A CA 1
ATOM 1522 C C . SER A 1 194 ? -7.059 20.719 3.389 1 98.75 194 SER A C 1
ATOM 1524 O O . SER A 1 194 ? -6.023 20.812 4.055 1 98.75 194 SER A O 1
ATOM 1526 N N . ALA A 1 195 ? -7.652 19.578 3.129 1 98.88 195 ALA A N 1
ATOM 1527 C CA . ALA A 1 195 ? -7.098 18.281 3.521 1 98.88 195 ALA A CA 1
ATOM 1528 C C . ALA A 1 195 ? -6.73 17.453 2.297 1 98.88 195 ALA A C 1
ATOM 1530 O O . ALA A 1 195 ? -7.531 17.312 1.367 1 98.88 195 ALA A O 1
ATOM 1531 N N . LEU A 1 196 ? -5.555 17.016 2.246 1 98.88 196 LEU A N 1
ATOM 1532 C CA . LEU A 1 196 ? -5.078 16.078 1.239 1 98.88 196 LEU A CA 1
ATOM 1533 C C . LEU A 1 196 ? -5.086 14.656 1.78 1 98.88 196 LEU A C 1
ATOM 1535 O O . LEU A 1 196 ? -4.59 14.398 2.879 1 98.88 196 LEU A O 1
ATOM 1539 N N . LEU A 1 197 ? -5.742 13.664 1.1 1 98.94 197 LEU A N 1
ATOM 1540 C CA . LEU A 1 197 ? -5.641 12.234 1.396 1 98.94 197 LEU A CA 1
ATOM 1541 C C . LEU A 1 197 ? -5.035 11.484 0.218 1 98.94 197 LEU A C 1
ATOM 1543 O O . LEU A 1 197 ? -5.375 11.742 -0.937 1 98.94 197 LEU A O 1
ATOM 1547 N N . ALA A 1 198 ? -4.133 10.586 0.48 1 98.88 198 ALA A N 1
ATOM 1548 C CA . ALA A 1 198 ? -3.5 9.758 -0.546 1 98.88 198 ALA A CA 1
ATOM 1549 C C . ALA A 1 198 ? -3.035 8.422 0.031 1 98.88 198 ALA A C 1
ATOM 1551 O O . ALA A 1 198 ? -2.863 8.289 1.245 1 98.88 198 ALA A O 1
ATOM 1552 N N . PRO A 1 199 ? -2.846 7.41 -0.809 1 98.81 199 PRO A N 1
ATOM 1553 C CA . PRO A 1 199 ? -2.328 6.129 -0.325 1 98.81 199 PRO A CA 1
ATOM 1554 C C . PRO A 1 199 ? -0.902 6.23 0.213 1 98.81 199 PRO A C 1
ATOM 1556 O O . PRO A 1 199 ? -0.208 7.215 -0.055 1 98.81 199 PRO A O 1
ATOM 1559 N N . THR A 1 200 ? -0.448 5.215 0.93 1 98.81 200 THR A N 1
ATOM 1560 C CA . THR A 1 200 ? 0.782 5.34 1.704 1 98.81 200 THR A CA 1
ATOM 1561 C C . THR A 1 200 ? 1.917 4.562 1.046 1 98.81 200 THR A C 1
ATOM 1563 O O . THR A 1 200 ? 3.082 4.723 1.411 1 98.81 200 THR A O 1
ATOM 1566 N N . ALA A 1 201 ? 1.642 3.713 0.093 1 98.69 201 ALA A N 1
ATOM 1567 C CA . ALA A 1 201 ? 2.656 2.836 -0.489 1 98.69 201 ALA A CA 1
ATOM 1568 C C . ALA A 1 201 ? 3.545 3.602 -1.464 1 98.69 201 ALA A C 1
ATOM 1570 O O . ALA A 1 201 ? 3.295 4.773 -1.755 1 98.69 201 ALA A O 1
ATOM 1571 N N . PHE A 1 202 ? 4.582 2.906 -2.033 1 98.69 202 PHE A N 1
ATOM 1572 C CA . PHE A 1 202 ? 5.578 3.525 -2.902 1 98.69 202 PHE A CA 1
ATOM 1573 C C . PHE A 1 202 ? 4.914 4.129 -4.137 1 98.69 202 PHE A C 1
ATOM 1575 O O . PHE A 1 202 ? 5.457 5.051 -4.75 1 98.69 202 PHE A O 1
ATOM 1582 N N . THR A 1 203 ? 3.734 3.662 -4.496 1 98.56 203 THR A N 1
ATOM 1583 C CA . THR A 1 203 ? 3.002 4.164 -5.652 1 98.56 203 THR A CA 1
ATOM 1584 C C . THR A 1 203 ? 2.684 5.648 -5.488 1 98.56 203 THR A C 1
ATOM 1586 O O . THR A 1 203 ? 2.393 6.34 -6.465 1 98.56 203 THR A O 1
ATOM 1589 N N . HIS A 1 204 ? 2.701 6.094 -4.273 1 98.56 204 HIS A N 1
ATOM 1590 C CA . HIS A 1 204 ? 2.447 7.496 -3.971 1 98.56 204 HIS A CA 1
ATOM 1591 C C . HIS A 1 204 ? 3.641 8.133 -3.271 1 98.56 204 HIS A C 1
ATOM 1593 O O . HIS A 1 204 ? 3.473 8.875 -2.299 1 98.56 204 HIS A O 1
ATOM 1599 N N . THR A 1 205 ? 4.758 7.781 -3.76 1 98.56 205 THR A N 1
ATOM 1600 C CA . THR A 1 205 ? 5.977 8.477 -3.367 1 98.56 205 THR A CA 1
ATOM 1601 C C . THR A 1 205 ? 5.812 9.984 -3.516 1 98.56 205 THR A C 1
ATOM 1603 O O . THR A 1 205 ? 5.332 10.469 -4.547 1 98.56 205 THR A O 1
ATOM 1606 N N . HIS A 1 206 ? 6.199 10.742 -2.416 1 98.69 206 HIS A N 1
ATOM 1607 C CA . HIS A 1 206 ? 5.941 12.18 -2.424 1 98.69 206 HIS A CA 1
ATOM 1608 C C . HIS A 1 206 ? 6.992 12.938 -1.616 1 98.69 206 HIS A C 1
ATOM 1610 O O . HIS A 1 206 ? 7.812 12.32 -0.932 1 98.69 206 HIS A O 1
ATOM 1616 N N . ARG A 1 207 ? 7.012 14.211 -1.766 1 97.94 207 ARG A N 1
ATOM 1617 C CA . ARG A 1 207 ? 7.867 15.109 -0.997 1 97.94 207 ARG A CA 1
ATOM 1618 C C . ARG A 1 207 ? 7.176 16.453 -0.751 1 97.94 207 ARG A C 1
ATOM 1620 O O . ARG A 1 207 ? 6.184 16.766 -1.407 1 97.94 207 ARG A O 1
ATOM 1627 N N . GLY A 1 208 ? 7.613 17.125 0.247 1 97.88 208 GLY A N 1
ATOM 1628 C CA . GLY A 1 208 ? 7.176 18.484 0.526 1 97.88 208 GLY A CA 1
ATOM 1629 C C . GLY A 1 208 ? 8.156 19.531 0.052 1 97.88 208 GLY A C 1
ATOM 1630 O O . GLY A 1 208 ? 9.289 19.594 0.534 1 97.88 208 GLY A O 1
ATOM 1631 N N . ASN A 1 209 ? 7.727 20.391 -0.833 1 98.06 209 ASN A N 1
ATOM 1632 C CA . ASN A 1 209 ? 8.594 21.406 -1.403 1 98.06 209 ASN A CA 1
ATOM 1633 C C . ASN A 1 209 ? 8.797 22.578 -0.439 1 98.06 209 ASN A C 1
ATOM 1635 O O . ASN A 1 209 ? 7.91 22.891 0.351 1 98.06 209 ASN A O 1
ATOM 1639 N N . THR A 1 210 ? 9.945 23.141 -0.592 1 97.88 210 THR A N 1
ATOM 1640 C CA . THR A 1 210 ? 10.273 24.297 0.237 1 97.88 210 THR A CA 1
ATOM 1641 C C . THR A 1 210 ? 9.375 25.484 -0.096 1 97.88 210 THR A C 1
ATOM 1643 O O . THR A 1 210 ? 9.273 25.891 -1.256 1 97.88 210 THR A O 1
ATOM 1646 N N . PRO A 1 211 ? 8.719 26.016 0.958 1 97.94 211 PRO A N 1
ATOM 1647 C CA . PRO A 1 211 ? 7.926 27.219 0.69 1 97.94 211 PRO A CA 1
ATOM 1648 C C . PRO A 1 211 ? 8.789 28.438 0.422 1 97.94 211 PRO A C 1
ATOM 1650 O O . PRO A 1 211 ? 9.945 28.5 0.85 1 97.94 211 PRO A O 1
ATOM 1653 N N . ALA A 1 212 ? 8.188 29.344 -0.291 1 97.69 212 ALA A N 1
ATOM 1654 C CA . ALA A 1 212 ? 8.883 30.594 -0.613 1 97.69 212 ALA A CA 1
ATOM 1655 C C . ALA A 1 212 ? 8.117 31.797 -0.079 1 97.69 212 ALA A C 1
ATOM 1657 O O . ALA A 1 212 ? 6.883 31.844 -0.133 1 97.69 212 ALA A O 1
ATOM 1658 N N . ARG A 1 213 ? 8.789 32.812 0.493 1 97.25 213 ARG A N 1
ATOM 1659 C CA . ARG A 1 213 ? 8.266 34.125 0.916 1 97.25 213 ARG A CA 1
ATOM 1660 C C . ARG A 1 213 ? 7.188 33.969 1.979 1 97.25 213 ARG A C 1
ATOM 1662 O O . ARG A 1 213 ? 6.172 34.656 1.953 1 97.25 213 ARG A O 1
ATOM 1669 N N . GLY A 1 214 ? 7.352 33 2.717 1 97.75 214 GLY A N 1
ATOM 1670 C CA . GLY A 1 214 ? 6.484 32.719 3.846 1 97.75 214 GLY A CA 1
ATOM 1671 C C . GLY A 1 214 ? 6.617 31.297 4.348 1 97.75 214 GLY A C 1
ATOM 1672 O O . GLY A 1 214 ? 6.949 30.391 3.578 1 97.75 214 GLY A O 1
ATOM 1673 N N . ASP A 1 215 ? 6.312 31.156 5.656 1 98.5 215 ASP A N 1
ATOM 1674 C CA . ASP A 1 215 ? 6.391 29.812 6.25 1 98.5 215 ASP A CA 1
ATOM 1675 C C . ASP A 1 215 ? 5.148 29 5.91 1 98.5 215 ASP A C 1
ATOM 1677 O O . ASP A 1 215 ? 4.078 29.547 5.66 1 98.5 215 ASP A O 1
ATOM 1681 N N . LYS A 1 216 ? 5.332 27.734 5.855 1 98.56 216 LYS A N 1
ATOM 1682 C CA . LYS A 1 216 ? 4.25 26.781 5.645 1 98.56 216 LYS A CA 1
ATOM 1683 C C . LYS A 1 216 ? 3.949 26 6.926 1 98.56 216 LYS A C 1
ATOM 1685 O O . LYS A 1 216 ? 4.863 25.5 7.574 1 98.56 216 LYS A O 1
ATOM 1690 N N . TYR A 1 217 ? 2.688 25.984 7.324 1 98.81 217 TYR A N 1
ATOM 1691 C CA . TYR A 1 217 ? 2.221 25.203 8.461 1 98.81 217 TYR A CA 1
ATOM 1692 C C . TYR A 1 217 ? 1.249 24.109 8.016 1 98.81 217 TYR A C 1
ATOM 1694 O O . TYR A 1 217 ? 0.312 24.375 7.262 1 98.81 217 TYR A O 1
ATOM 1702 N N . ILE A 1 218 ? 1.516 22.906 8.461 1 98.88 218 ILE A N 1
ATOM 1703 C CA . ILE A 1 218 ? 0.622 21.797 8.125 1 98.88 218 ILE A CA 1
ATOM 1704 C C . ILE A 1 218 ? 0.389 20.922 9.359 1 98.88 218 ILE A C 1
ATOM 1706 O O . ILE A 1 218 ? 1.17 20.969 10.312 1 98.88 218 ILE A O 1
ATOM 1710 N N . ALA A 1 219 ? -0.673 20.234 9.43 1 98.88 219 ALA A N 1
ATOM 1711 C CA . ALA A 1 219 ? -0.875 19.047 10.258 1 98.88 219 ALA A CA 1
ATOM 1712 C C . ALA A 1 219 ? -0.825 17.781 9.414 1 98.88 219 ALA A C 1
ATOM 1714 O O . ALA A 1 219 ? -1.341 17.75 8.289 1 98.88 219 ALA A O 1
ATOM 1715 N N . THR A 1 220 ? -0.195 16.766 9.922 1 98.75 220 THR A N 1
ATOM 1716 C CA . THR A 1 220 ? -0.07 15.523 9.18 1 98.75 220 THR A CA 1
ATOM 1717 C C . THR A 1 220 ? -0.405 14.328 10.062 1 98.75 220 THR A C 1
ATOM 1719 O O . THR A 1 220 ? -0.342 14.422 11.289 1 98.75 220 THR A O 1
ATOM 1722 N N . GLY A 1 221 ? -0.749 13.266 9.484 1 98.56 221 GLY A N 1
ATOM 1723 C CA . GLY A 1 221 ? -0.995 11.977 10.117 1 98.56 221 GLY A CA 1
ATOM 1724 C C . GLY A 1 221 ? -1.384 10.891 9.141 1 98.56 221 GLY A C 1
ATOM 1725 O O . GLY A 1 221 ? -1.173 11.031 7.93 1 98.56 221 GLY A O 1
ATOM 1726 N N . TRP A 1 222 ? -1.889 9.82 9.766 1 98.88 222 TRP A N 1
ATOM 1727 C CA . TRP A 1 222 ? -2.25 8.656 8.961 1 98.88 222 TRP A CA 1
ATOM 1728 C C . TRP A 1 222 ? -3.562 8.047 9.445 1 98.88 222 TRP A C 1
ATOM 1730 O O . TRP A 1 222 ? -3.945 8.219 10.602 1 98.88 222 TRP A O 1
ATOM 1740 N N . ILE A 1 223 ? -4.25 7.5 8.516 1 98.88 223 ILE A N 1
ATOM 1741 C CA . ILE A 1 223 ? -5.305 6.535 8.812 1 98.88 223 ILE A CA 1
ATOM 1742 C C . ILE A 1 223 ? -4.73 5.117 8.781 1 98.88 223 ILE A C 1
ATOM 1744 O O . ILE A 1 223 ? -4.164 4.695 7.773 1 98.88 223 ILE A O 1
ATOM 1748 N N . LEU A 1 224 ? -4.84 4.434 9.922 1 98.81 224 LEU A N 1
ATOM 1749 C CA . LEU A 1 224 ? -4.27 3.098 10.047 1 98.81 224 LEU A CA 1
ATOM 1750 C C . LEU A 1 224 ? -5.367 2.041 10.102 1 98.81 224 LEU A C 1
ATOM 1752 O O . LEU A 1 224 ? -6.457 2.295 10.617 1 98.81 224 LEU A O 1
ATOM 1756 N N . PHE A 1 225 ? -5.051 0.815 9.625 1 98.69 225 PHE A N 1
ATOM 1757 C CA . PHE A 1 225 ? -5.855 -0.343 9.992 1 98.69 225 PHE A CA 1
ATOM 1758 C C . PHE A 1 225 ? -5.816 -0.572 11.5 1 98.69 225 PHE A C 1
ATOM 1760 O O . PHE A 1 225 ? -4.762 -0.447 12.125 1 98.69 225 PHE A O 1
ATOM 1767 N N . ARG A 1 226 ? -6.957 -0.892 12.016 1 97.88 226 ARG A N 1
ATOM 1768 C CA . ARG A 1 226 ? -6.91 -1.458 13.359 1 97.88 226 ARG A CA 1
ATOM 1769 C C . ARG A 1 226 ? -6.18 -2.795 13.359 1 97.88 226 ARG A C 1
ATOM 1771 O O . ARG A 1 226 ? -6.145 -3.494 12.344 1 97.88 226 ARG A O 1
ATOM 1778 N N . ARG A 1 227 ? -5.609 -3.08 14.539 1 96.31 227 ARG A N 1
ATOM 1779 C CA . ARG A 1 227 ? -4.871 -4.332 14.664 1 96.31 227 ARG A CA 1
ATOM 1780 C C . ARG A 1 227 ? -5.812 -5.531 14.594 1 96.31 227 ARG A C 1
ATOM 1782 O O . ARG A 1 227 ? -6.969 -5.445 15.016 1 96.31 227 ARG A O 1
ATOM 1789 N N . ALA A 1 228 ? -5.234 -6.59 14.125 1 93.94 228 ALA A N 1
ATOM 1790 C CA . ALA A 1 228 ? -6.027 -7.797 13.898 1 93.94 228 ALA A CA 1
ATOM 1791 C C . ALA A 1 228 ? -6.746 -8.234 15.172 1 93.94 228 ALA A C 1
ATOM 1793 O O . ALA A 1 228 ? -7.895 -8.672 15.125 1 93.94 228 ALA A O 1
ATOM 1794 N N . GLU A 1 229 ? -6.051 -8.078 16.266 1 92.94 229 GLU A N 1
ATOM 1795 C CA . GLU A 1 229 ? -6.637 -8.508 17.531 1 92.94 229 GLU A CA 1
ATOM 1796 C C . GLU A 1 229 ? -7.891 -7.703 17.859 1 92.94 229 GLU A C 1
ATOM 1798 O O . GLU A 1 229 ? -8.797 -8.203 18.531 1 92.94 229 GLU A O 1
ATOM 1803 N N . GLN A 1 230 ? -7.965 -6.516 17.391 1 92.44 230 GLN A N 1
ATOM 1804 C CA . GLN A 1 230 ? -9.125 -5.656 17.641 1 92.44 230 GLN A CA 1
ATOM 1805 C C . GLN A 1 230 ? -10.203 -5.883 16.594 1 92.44 230 GLN A C 1
ATOM 1807 O O . GLN A 1 230 ? -11.398 -5.742 16.875 1 92.44 230 GLN A O 1
ATOM 1812 N N . LEU A 1 231 ? -9.82 -6.258 15.422 1 91.81 231 LEU A N 1
ATOM 1813 C CA . LEU A 1 231 ? -10.75 -6.469 14.32 1 91.81 231 LEU A CA 1
ATOM 1814 C C . LEU A 1 231 ? -11.523 -7.773 14.5 1 91.81 231 LEU A C 1
ATOM 1816 O O . LEU A 1 231 ? -12.719 -7.836 14.211 1 91.81 231 LEU A O 1
ATOM 1820 N N . PHE A 1 232 ? -10.844 -8.844 14.922 1 84.69 232 PHE A N 1
ATOM 1821 C CA . PHE A 1 232 ? -11.43 -10.18 14.922 1 84.69 232 PHE A CA 1
ATOM 1822 C C . PHE A 1 232 ? -11.633 -10.68 16.344 1 84.69 232 PHE A C 1
ATOM 1824 O O . PHE A 1 232 ? -12.008 -11.836 16.562 1 84.69 232 PHE A O 1
ATOM 1831 N N . GLY A 1 233 ? -11.805 -9.852 17.438 1 71.88 233 GLY A N 1
ATOM 1832 C CA . GLY A 1 233 ? -12.148 -10.18 18.812 1 71.88 233 GLY A CA 1
ATOM 1833 C C . GLY A 1 233 ? -11.117 -11.07 19.484 1 71.88 233 GLY A C 1
ATOM 1834 O O . GLY A 1 233 ? -11.203 -12.297 19.406 1 71.88 233 GLY A O 1
ATOM 1835 N N . GLY A 1 234 ? -9.758 -10.844 19.547 1 47.66 234 GLY A N 1
ATOM 1836 C CA . GLY A 1 234 ? -9.062 -11.633 20.547 1 47.66 234 GLY A CA 1
ATOM 1837 C C . GLY A 1 234 ? -9.602 -11.438 21.953 1 47.66 234 GLY A C 1
ATOM 1838 O O . GLY A 1 234 ? -10.305 -10.461 22.219 1 47.66 234 GLY A O 1
ATOM 1839 N N . MET B 1 1 ? 2.217 8.727 -25.375 1 29.12 1 MET B N 1
ATOM 1840 C CA . MET B 1 1 ? 0.956 8.625 -24.641 1 29.12 1 MET B CA 1
ATOM 1841 C C . MET B 1 1 ? 1.205 8.461 -23.141 1 29.12 1 MET B C 1
ATOM 1843 O O . MET B 1 1 ? 1.569 7.371 -22.688 1 29.12 1 MET B O 1
ATOM 1847 N N . THR B 1 2 ? 1.981 9.414 -22.281 1 41.44 2 THR B N 1
ATOM 1848 C CA . THR B 1 2 ? 2.762 9.742 -21.094 1 41.44 2 THR B CA 1
ATOM 1849 C C . THR B 1 2 ? 1.973 9.43 -19.828 1 41.44 2 THR B C 1
ATOM 1851 O O . THR B 1 2 ? 1.579 10.344 -19.094 1 41.44 2 THR B O 1
ATOM 1854 N N . GLY B 1 3 ? 0.869 8.641 -19.828 1 53.06 3 GLY B N 1
ATOM 1855 C CA . GLY B 1 3 ? -0.113 8.516 -18.766 1 53.06 3 GLY B CA 1
ATOM 1856 C C . GLY B 1 3 ? 0.479 8.008 -17.469 1 53.06 3 GLY B C 1
ATOM 1857 O O . GLY B 1 3 ? 1.579 7.453 -17.453 1 53.06 3 GLY B O 1
ATOM 1858 N N . ALA B 1 4 ? -0.024 8.445 -16.266 1 67.75 4 ALA B N 1
ATOM 1859 C CA . ALA B 1 4 ? 0.374 8.062 -14.906 1 67.75 4 ALA B CA 1
ATOM 1860 C C . ALA B 1 4 ? 0.557 6.547 -14.805 1 67.75 4 ALA B C 1
ATOM 1862 O O . ALA B 1 4 ? -0.166 5.781 -15.445 1 67.75 4 ALA B O 1
ATOM 1863 N N . ALA B 1 5 ? 1.812 6.129 -14.312 1 87.25 5 ALA B N 1
ATOM 1864 C CA . ALA B 1 5 ? 2.154 4.727 -14.094 1 87.25 5 ALA B CA 1
ATOM 1865 C C . ALA B 1 5 ? 1.021 3.986 -13.391 1 87.25 5 ALA B C 1
ATOM 1867 O O . ALA B 1 5 ? 0.423 4.512 -12.445 1 87.25 5 ALA B O 1
ATOM 1868 N N . ASP B 1 6 ? 0.586 2.838 -14.055 1 96.12 6 ASP B N 1
ATOM 1869 C CA . ASP B 1 6 ? -0.411 2.043 -13.344 1 96.12 6 ASP B CA 1
ATOM 1870 C C . ASP B 1 6 ? 0.255 0.998 -12.453 1 96.12 6 ASP B C 1
ATOM 1872 O O . ASP B 1 6 ? -0.423 0.292 -11.703 1 96.12 6 ASP B O 1
ATOM 1876 N N . PHE B 1 7 ? 1.66 0.837 -12.555 1 98.19 7 PHE B N 1
ATOM 1877 C CA . PHE B 1 7 ? 2.521 0.035 -11.695 1 98.19 7 PHE B CA 1
ATOM 1878 C C . PHE B 1 7 ? 2.281 -1.452 -11.922 1 98.19 7 PHE B C 1
ATOM 1880 O O . PHE B 1 7 ? 2.744 -2.289 -11.141 1 98.19 7 PHE B O 1
ATOM 1887 N N . ILE B 1 8 ? 1.442 -1.843 -12.914 1 98.62 8 ILE B N 1
ATOM 1888 C CA . ILE B 1 8 ? 1.207 -3.23 -13.297 1 98.62 8 ILE B CA 1
ATOM 1889 C C . ILE B 1 8 ? 2.133 -3.615 -14.445 1 98.62 8 ILE B C 1
ATOM 1891 O O . ILE B 1 8 ? 2.09 -3.002 -15.516 1 98.62 8 ILE B O 1
ATOM 1895 N N . GLU B 1 9 ? 2.988 -4.598 -14.219 1 98.62 9 GLU B N 1
ATOM 1896 C CA . GLU B 1 9 ? 3.936 -5.016 -15.242 1 98.62 9 GLU B CA 1
ATOM 1897 C C . GLU B 1 9 ? 3.805 -6.504 -15.547 1 98.62 9 GLU B C 1
ATOM 1899 O O . GLU B 1 9 ? 3.604 -7.312 -14.633 1 98.62 9 GLU B O 1
ATOM 1904 N N . VAL B 1 10 ? 3.939 -6.848 -16.781 1 98.75 10 VAL B N 1
ATOM 1905 C CA . VAL B 1 10 ? 3.955 -8.242 -17.234 1 98.75 10 VAL B CA 1
ATOM 1906 C C . VAL B 1 10 ? 5.277 -8.539 -17.938 1 98.75 10 VAL B C 1
ATOM 1908 O O . VAL B 1 10 ? 5.688 -7.812 -18.844 1 98.75 10 VAL B O 1
ATOM 1911 N N . TYR B 1 11 ? 5.965 -9.508 -17.5 1 98.56 11 TYR B N 1
ATOM 1912 C CA . TYR B 1 11 ? 7.23 -9.961 -18.062 1 98.56 11 TYR B CA 1
ATOM 1913 C C . TYR B 1 11 ? 7.059 -11.281 -18.797 1 98.56 11 TYR B C 1
ATOM 1915 O O . TYR B 1 11 ? 6.875 -12.328 -18.188 1 98.56 11 TYR B O 1
ATOM 1923 N N . PRO B 1 12 ? 7.27 -11.133 -20.109 1 96.75 12 PRO B N 1
ATOM 1924 C CA . PRO B 1 12 ? 7.105 -12.367 -20.891 1 96.75 12 PRO B CA 1
ATOM 1925 C C . PRO B 1 12 ? 8.281 -13.328 -20.719 1 96.75 12 PRO B C 1
ATOM 1927 O O . PRO B 1 12 ? 9.398 -12.898 -20.406 1 96.75 12 PRO B O 1
ATOM 1930 N N . ASP B 1 13 ? 8.062 -14.664 -20.766 1 93.62 13 ASP B N 1
ATOM 1931 C CA . ASP B 1 13 ? 9.047 -15.734 -20.797 1 93.62 13 ASP B CA 1
ATOM 1932 C C . ASP B 1 13 ? 9.82 -15.812 -19.484 1 93.62 13 ASP B C 1
ATOM 1934 O O . ASP B 1 13 ? 11.031 -16.031 -19.484 1 93.62 13 ASP B O 1
ATOM 1938 N N . ALA B 1 14 ? 9.148 -15.438 -18.406 1 98.19 14 ALA B N 1
ATOM 1939 C CA . ALA B 1 14 ? 9.75 -15.594 -17.078 1 98.19 14 ALA B CA 1
ATOM 1940 C C . ALA B 1 14 ? 10.062 -17.062 -16.797 1 98.19 14 ALA B C 1
ATOM 1942 O O . ALA B 1 14 ? 11.07 -17.375 -16.156 1 98.19 14 ALA B O 1
ATOM 1943 N N . LEU B 1 15 ? 9.227 -17.953 -17.234 1 98.44 15 LEU B N 1
ATOM 1944 C CA . LEU B 1 15 ? 9.453 -19.391 -17.141 1 98.44 15 LEU B CA 1
ATOM 1945 C C . LEU B 1 15 ? 9.367 -20.047 -18.516 1 98.44 15 LEU B C 1
ATOM 1947 O O . LEU B 1 15 ? 8.602 -19.609 -19.375 1 98.44 15 LEU B O 1
ATOM 1951 N N . ASP B 1 16 ? 10.086 -21.109 -18.625 1 97.5 16 ASP B N 1
ATOM 1952 C CA . ASP B 1 16 ? 10.023 -21.938 -19.828 1 97.5 16 ASP B CA 1
ATOM 1953 C C . ASP B 1 16 ? 8.711 -22.703 -19.891 1 97.5 16 ASP B C 1
ATOM 1955 O O . ASP B 1 16 ? 8.234 -23.234 -18.891 1 97.5 16 ASP B O 1
ATOM 1959 N N . ALA B 1 17 ? 8.203 -22.828 -21.156 1 98.06 17 ALA B N 1
ATOM 1960 C CA . ALA B 1 17 ? 6.922 -23.5 -21.344 1 98.06 17 ALA B CA 1
ATOM 1961 C C . ALA B 1 17 ? 7.016 -24.969 -20.922 1 98.06 17 ALA B C 1
ATOM 1963 O O . ALA B 1 17 ? 6.059 -25.516 -20.375 1 98.06 17 ALA B O 1
ATOM 1964 N N . GLY B 1 18 ? 8.141 -25.578 -21.25 1 98.31 18 GLY B N 1
ATOM 1965 C CA . GLY B 1 18 ? 8.328 -26.969 -20.828 1 98.31 18 GLY B CA 1
ATOM 1966 C C . GLY B 1 18 ? 8.312 -27.125 -19.312 1 98.31 18 GLY B C 1
ATOM 1967 O O . GLY B 1 18 ? 7.703 -28.062 -18.797 1 98.31 18 GLY B O 1
ATOM 1968 N N . PHE B 1 19 ? 9 -26.234 -18.625 1 98.5 19 PHE B N 1
ATOM 1969 C CA . PHE B 1 19 ? 8.977 -26.25 -17.156 1 98.5 19 PHE B CA 1
ATOM 1970 C C . PHE B 1 19 ? 7.559 -26.078 -16.641 1 98.5 19 PHE B C 1
ATOM 1972 O O . PHE B 1 19 ? 7.133 -26.797 -15.734 1 98.5 19 PHE B O 1
ATOM 1979 N N . CYS B 1 20 ? 6.758 -25.156 -17.219 1 98.81 20 CYS B N 1
ATOM 1980 C CA . CYS B 1 20 ? 5.375 -24.938 -16.812 1 98.81 20 CYS B CA 1
ATOM 1981 C C . CYS B 1 20 ? 4.551 -26.203 -16.953 1 98.81 20 CYS B C 1
ATOM 1983 O O . CYS B 1 20 ? 3.787 -26.562 -16.047 1 98.81 20 CYS B O 1
ATOM 1985 N N . ARG B 1 21 ? 4.762 -26.875 -18 1 98.62 21 ARG B N 1
ATOM 1986 C CA . ARG B 1 21 ? 4.039 -28.125 -18.234 1 98.62 21 ARG B CA 1
ATOM 1987 C C . ARG B 1 21 ? 4.375 -29.156 -17.172 1 98.62 21 ARG B C 1
ATOM 1989 O O . ARG B 1 21 ? 3.494 -29.875 -16.688 1 98.62 21 ARG B O 1
ATOM 1996 N N . GLN B 1 22 ? 5.609 -29.219 -16.844 1 98.62 22 GLN B N 1
ATOM 1997 C CA . GLN B 1 22 ? 6.051 -30.156 -15.82 1 98.62 22 GLN B CA 1
ATOM 1998 C C . GLN B 1 22 ? 5.406 -29.844 -14.477 1 98.62 22 GLN B C 1
ATOM 2000 O O . GLN B 1 22 ? 5 -30.75 -13.742 1 98.62 22 GLN B O 1
ATOM 2005 N N . VAL B 1 23 ? 5.344 -28.609 -14.133 1 98.81 23 VAL B N 1
ATOM 2006 C CA . VAL B 1 23 ? 4.754 -28.188 -12.867 1 98.81 23 VAL B CA 1
ATOM 2007 C C . VAL B 1 23 ? 3.277 -28.578 -12.828 1 98.81 23 VAL B C 1
ATOM 2009 O O . VAL B 1 23 ? 2.791 -29.094 -11.82 1 98.81 23 VAL B O 1
ATOM 2012 N N . ILE B 1 24 ? 2.604 -28.344 -13.922 1 98.75 24 ILE B N 1
ATOM 2013 C CA . ILE B 1 24 ? 1.188 -28.688 -14.016 1 98.75 24 ILE B CA 1
ATOM 2014 C C . ILE B 1 24 ? 0.999 -30.188 -13.82 1 98.75 24 ILE B C 1
ATOM 2016 O O . ILE B 1 24 ? 0.116 -30.625 -13.078 1 98.75 24 ILE B O 1
ATOM 2020 N N . GLU B 1 25 ? 1.81 -30.984 -14.477 1 98.75 25 GLU B N 1
ATOM 2021 C CA . GLU B 1 25 ? 1.727 -32.438 -14.352 1 98.75 25 GLU B CA 1
ATOM 2022 C C . GLU B 1 25 ? 1.949 -32.875 -12.906 1 98.75 25 GLU B C 1
ATOM 2024 O O . GLU B 1 25 ? 1.221 -33.719 -12.398 1 98.75 25 GLU B O 1
ATOM 2029 N N . ARG B 1 26 ? 2.906 -32.312 -12.273 1 98.62 26 ARG B N 1
ATOM 2030 C CA . ARG B 1 26 ? 3.188 -32.656 -10.883 1 98.62 26 ARG B CA 1
ATOM 2031 C C . ARG B 1 26 ? 2.035 -32.219 -9.977 1 98.62 26 ARG B C 1
ATOM 2033 O O . ARG B 1 26 ? 1.666 -32.938 -9.047 1 98.62 26 ARG B O 1
ATOM 2040 N N . PHE B 1 27 ? 1.544 -31.031 -10.234 1 98.62 27 PHE B N 1
ATOM 2041 C CA . PHE B 1 27 ? 0.393 -30.547 -9.484 1 98.62 27 PHE B CA 1
ATOM 2042 C C . PHE B 1 27 ? -0.776 -31.516 -9.586 1 98.62 27 PHE B C 1
ATOM 2044 O O . PHE B 1 27 ? -1.362 -31.891 -8.57 1 98.62 27 PHE B O 1
ATOM 2051 N N . ASP B 1 28 ? -1.061 -31.984 -10.766 1 98.25 28 ASP B N 1
ATOM 2052 C CA . ASP B 1 28 ? -2.211 -32.844 -11.023 1 98.25 28 ASP B CA 1
ATOM 2053 C C . ASP B 1 28 ? -2.018 -34.219 -10.383 1 98.25 28 ASP B C 1
ATOM 2055 O O . ASP B 1 28 ? -2.992 -34.906 -10.078 1 98.25 28 ASP B O 1
ATOM 2059 N N . ALA B 1 29 ? -0.829 -34.594 -10.18 1 97.94 29 ALA B N 1
ATOM 2060 C CA . ALA B 1 29 ? -0.521 -35.906 -9.617 1 97.94 29 ALA B CA 1
ATOM 2061 C C . ALA B 1 29 ? -0.436 -35.844 -8.102 1 97.94 29 ALA B C 1
ATOM 2063 O O . ALA B 1 29 ? -0.358 -36.875 -7.434 1 97.94 29 ALA B O 1
ATOM 2064 N N . SER B 1 30 ? -0.434 -34.656 -7.508 1 97.38 30 SER B N 1
ATOM 2065 C CA . SER B 1 30 ? -0.193 -34.5 -6.078 1 97.38 30 SER B CA 1
ATOM 2066 C C . SER B 1 30 ? -1.436 -34.844 -5.266 1 97.38 30 SER B C 1
ATOM 2068 O O . SER B 1 30 ? -2.553 -34.5 -5.648 1 97.38 30 SER B O 1
ATOM 2070 N N . ASP B 1 31 ? -1.253 -35.469 -4.109 1 95.69 31 ASP B N 1
ATOM 2071 C CA . ASP B 1 31 ? -2.342 -35.781 -3.186 1 95.69 31 ASP B CA 1
ATOM 2072 C C . ASP B 1 31 ? -2.49 -34.688 -2.131 1 95.69 31 ASP B C 1
ATOM 2074 O O . ASP B 1 31 ? -3.334 -34.781 -1.237 1 95.69 31 ASP B O 1
ATOM 2078 N N . ALA B 1 32 ? -1.697 -33.625 -2.268 1 96.25 32 ALA B N 1
ATOM 2079 C CA . ALA B 1 32 ? -1.686 -32.594 -1.255 1 96.25 32 ALA B CA 1
ATOM 2080 C C . ALA B 1 32 ? -2.533 -31.391 -1.692 1 96.25 32 ALA B C 1
ATOM 2082 O O . ALA B 1 32 ? -2.662 -30.406 -0.957 1 96.25 32 ALA B O 1
ATOM 2083 N N . VAL B 1 33 ? -3.141 -31.438 -2.865 1 96.75 33 VAL B N 1
ATOM 2084 C CA . VAL B 1 33 ? -3.969 -30.375 -3.398 1 96.75 33 VAL B CA 1
ATOM 2085 C C . VAL B 1 33 ? -5.25 -30.25 -2.574 1 96.75 33 VAL B C 1
ATOM 2087 O O . VAL B 1 33 ? -5.867 -31.25 -2.221 1 96.75 33 VAL B O 1
ATOM 2090 N N . GLN B 1 34 ? -5.621 -29.016 -2.217 1 95.5 34 GLN B N 1
ATOM 2091 C CA . GLN B 1 34 ? -6.789 -28.734 -1.39 1 95.5 34 GLN B CA 1
ATOM 2092 C C . GLN B 1 34 ? -7.648 -27.641 -2.008 1 95.5 34 GLN B C 1
ATOM 2094 O O . GLN B 1 34 ? -7.195 -26.922 -2.9 1 95.5 34 GLN B O 1
ATOM 2099 N N . PRO B 1 35 ? -8.898 -27.578 -1.543 1 94.06 35 PRO B N 1
ATOM 2100 C CA . PRO B 1 35 ? -9.695 -26.438 -1.993 1 94.06 35 PRO B CA 1
ATOM 2101 C C . PRO B 1 35 ? -9.07 -25.094 -1.615 1 94.06 35 PRO B C 1
ATOM 2103 O O . PRO B 1 35 ? -8.508 -24.953 -0.524 1 94.06 35 PRO B O 1
ATOM 2106 N N . GLY B 1 36 ? -9.141 -24.156 -2.57 1 92.5 36 GLY B N 1
ATOM 2107 C CA . GLY B 1 36 ? -8.617 -22.812 -2.311 1 92.5 36 GLY B CA 1
ATOM 2108 C C . GLY B 1 36 ? -9.344 -22.094 -1.194 1 92.5 36 GLY B C 1
ATOM 2109 O O . GLY B 1 36 ? -10.562 -22.219 -1.058 1 92.5 36 GLY B O 1
ATOM 2110 N N . ARG B 1 37 ? -8.562 -21.297 -0.43 1 86.81 37 ARG B N 1
ATOM 2111 C CA . ARG B 1 37 ? -9.117 -20.562 0.702 1 86.81 37 ARG B CA 1
ATOM 2112 C C . ARG B 1 37 ? -8.898 -19.062 0.547 1 86.81 37 ARG B C 1
ATOM 2114 O O . ARG B 1 37 ? -7.906 -18.625 -0.051 1 86.81 37 ARG B O 1
ATOM 2121 N N . VAL B 1 38 ? -9.852 -18.328 1.058 1 80.25 38 VAL B N 1
ATOM 2122 C CA . VAL B 1 38 ? -9.641 -16.922 1.328 1 80.25 38 VAL B CA 1
ATOM 2123 C C . VAL B 1 38 ? -9.414 -16.703 2.822 1 80.25 38 VAL B C 1
ATOM 2125 O O . VAL B 1 38 ? -9.312 -17.672 3.586 1 80.25 38 VAL B O 1
ATOM 2128 N N . GLY B 1 39 ? -9.094 -15.461 3.25 1 68.81 39 GLY B N 1
ATOM 2129 C CA . GLY B 1 39 ? -8.789 -15.172 4.645 1 68.81 39 GLY B CA 1
ATOM 2130 C C . GLY B 1 39 ? -9.781 -15.789 5.613 1 68.81 39 GLY B C 1
ATOM 2131 O O . GLY B 1 39 ? -9.398 -16.25 6.691 1 68.81 39 GLY B O 1
ATOM 2132 N N . GLY B 1 40 ? -11.047 -15.883 5.23 1 69.88 40 GLY B N 1
ATOM 2133 C CA . GLY B 1 40 ? -12.094 -16.375 6.117 1 69.88 40 GLY B CA 1
ATOM 2134 C C . GLY B 1 40 ? -12.367 -17.859 5.949 1 69.88 40 GLY B C 1
ATOM 2135 O O . GLY B 1 40 ? -13.195 -18.438 6.664 1 69.88 40 GLY B O 1
ATOM 2136 N N . GLY B 1 41 ? -11.664 -18.484 5.121 1 79.94 41 GLY B N 1
ATOM 2137 C CA . GLY B 1 41 ? -11.914 -19.906 4.891 1 79.94 41 GLY B CA 1
ATOM 2138 C C . GLY B 1 41 ? -12.266 -20.219 3.451 1 79.94 41 GLY B C 1
ATOM 2139 O O . GLY B 1 41 ? -11.789 -19.562 2.527 1 79.94 41 GLY B O 1
ATOM 2140 N N . VAL B 1 42 ? -12.867 -21.422 3.32 1 82.94 42 VAL B N 1
ATOM 2141 C CA . VAL B 1 42 ? -13.242 -21.859 1.982 1 82.94 42 VAL B CA 1
ATOM 2142 C C . VAL B 1 42 ? -14.633 -21.328 1.63 1 82.94 42 VAL B C 1
ATOM 2144 O O . VAL B 1 42 ? -15.633 -21.734 2.23 1 82.94 42 VAL B O 1
ATOM 2147 N N . PHE B 1 43 ? -14.695 -20.359 0.728 1 85.19 43 PHE B N 1
ATOM 2148 C CA . PHE B 1 43 ? -15.914 -19.781 0.193 1 85.19 43 PHE B CA 1
ATOM 2149 C C . PHE B 1 43 ? -15.891 -19.766 -1.331 1 85.19 43 PHE B C 1
ATOM 2151 O O . PHE B 1 43 ? -15.375 -18.828 -1.942 1 85.19 43 PHE B O 1
ATOM 2158 N N . THR B 1 44 ? -16.562 -20.719 -1.938 1 85.69 44 THR B N 1
ATOM 2159 C CA . THR B 1 44 ? -16.438 -20.938 -3.375 1 85.69 44 THR B CA 1
ATOM 2160 C C . THR B 1 44 ? -17.062 -19.781 -4.152 1 85.69 44 THR B C 1
ATOM 2162 O O . THR B 1 44 ? -16.734 -19.562 -5.32 1 85.69 44 THR B O 1
ATOM 2165 N N . GLU B 1 45 ? -17.922 -19.031 -3.51 1 85.19 45 GLU B N 1
ATOM 2166 C CA . GLU B 1 45 ? -18.5 -17.875 -4.184 1 85.19 45 GLU B CA 1
ATOM 2167 C C . GLU B 1 45 ? -17.484 -16.75 -4.309 1 85.19 45 GLU B C 1
ATOM 2169 O O . GLU B 1 45 ? -17.641 -15.859 -5.148 1 85.19 45 GLU B O 1
ATOM 2174 N N . LEU B 1 46 ? -16.531 -16.812 -3.482 1 86.62 46 LEU B N 1
ATOM 2175 C CA . LEU B 1 46 ? -15.477 -15.812 -3.504 1 86.62 46 LEU B CA 1
ATOM 2176 C C . LEU B 1 46 ? -14.281 -16.297 -4.316 1 86.62 46 LEU B C 1
ATOM 2178 O O . LEU B 1 46 ? -13.727 -15.547 -5.121 1 86.62 46 LEU B O 1
ATOM 2182 N N . LYS B 1 47 ? -13.953 -17.516 -4.086 1 91.81 47 LYS B N 1
ATOM 2183 C CA . LYS B 1 47 ? -12.844 -18.172 -4.758 1 91.81 47 LYS B CA 1
ATOM 2184 C C . LYS B 1 47 ? -13.117 -19.672 -4.934 1 91.81 47 LYS B C 1
ATOM 2186 O O . LYS B 1 47 ? -13.344 -20.375 -3.959 1 91.81 47 LYS B O 1
ATOM 2191 N N . ASP B 1 48 ? -13.102 -20.016 -6.18 1 95 48 ASP B N 1
ATOM 2192 C CA . ASP B 1 48 ? -13.242 -21.438 -6.508 1 95 48 ASP B CA 1
ATOM 2193 C C . ASP B 1 48 ? -12.016 -21.953 -7.258 1 95 48 ASP B C 1
ATOM 2195 O O . ASP B 1 48 ? -11.883 -21.734 -8.461 1 95 48 ASP B O 1
ATOM 2199 N N . SER B 1 49 ? -11.148 -22.688 -6.473 1 97 49 SER B N 1
ATOM 2200 C CA . SER B 1 49 ? -9.883 -23.188 -7.008 1 97 49 SER B CA 1
ATOM 2201 C C . SER B 1 49 ? -9.422 -24.422 -6.258 1 97 49 SER B C 1
ATOM 2203 O O . SER B 1 49 ? -10.016 -24.797 -5.242 1 97 49 SER B O 1
ATOM 2205 N N . ARG B 1 50 ? -8.578 -25.141 -6.797 1 97.19 50 ARG B N 1
ATOM 2206 C CA . ARG B 1 50 ? -7.738 -26.109 -6.113 1 97.19 50 ARG B CA 1
ATOM 2207 C C . ARG B 1 50 ? -6.32 -25.594 -5.934 1 97.19 50 ARG B C 1
ATOM 2209 O O . ARG B 1 50 ? -5.695 -25.141 -6.895 1 97.19 50 ARG B O 1
ATOM 2216 N N . ASP B 1 51 ? -5.855 -25.641 -4.676 1 97.75 51 ASP B N 1
ATOM 2217 C CA . ASP B 1 51 ? -4.605 -24.953 -4.355 1 97.75 51 ASP B CA 1
ATOM 2218 C C . ASP B 1 51 ? -3.584 -25.922 -3.766 1 97.75 51 ASP B C 1
ATOM 2220 O O . ASP B 1 51 ? -3.955 -26.922 -3.15 1 97.75 51 ASP B O 1
ATOM 2224 N N . LEU B 1 52 ? -2.355 -25.672 -3.979 1 98.06 52 LEU B N 1
ATOM 2225 C CA . LEU B 1 52 ? -1.22 -26.359 -3.373 1 98.06 52 LEU B CA 1
ATOM 2226 C C . LEU B 1 52 ? -0.138 -25.375 -2.963 1 98.06 52 LEU B C 1
ATOM 2228 O O . LEU B 1 52 ? 0.51 -24.766 -3.816 1 98.06 52 LEU B O 1
ATOM 2232 N N . SER B 1 53 ? 0.018 -25.172 -1.655 1 97.62 53 SER B N 1
ATOM 2233 C CA . SER B 1 53 ? 1.171 -24.422 -1.178 1 97.62 53 SER B CA 1
ATOM 2234 C C . SER B 1 53 ? 2.439 -25.266 -1.213 1 97.62 53 SER B C 1
ATOM 2236 O O . SER B 1 53 ? 2.525 -26.297 -0.541 1 97.62 53 SER B O 1
ATOM 2238 N N . ILE B 1 54 ? 3.451 -24.797 -1.892 1 98.19 54 ILE B N 1
ATOM 2239 C CA . ILE B 1 54 ? 4.555 -25.719 -2.15 1 98.19 54 ILE B CA 1
ATOM 2240 C C . ILE B 1 54 ? 5.758 -25.344 -1.293 1 98.19 54 ILE B C 1
ATOM 2242 O O . ILE B 1 54 ? 6.727 -26.094 -1.197 1 98.19 54 ILE B O 1
ATOM 2246 N N . SER B 1 55 ? 5.734 -24.172 -0.715 1 97 55 SER B N 1
ATOM 2247 C CA . SER B 1 55 ? 6.848 -23.766 0.136 1 97 55 SER B CA 1
ATOM 2248 C C . SER B 1 55 ? 6.957 -24.656 1.369 1 97 55 SER B C 1
ATOM 2250 O O . SER B 1 55 ? 6.008 -24.766 2.15 1 97 55 SER B O 1
ATOM 2252 N N . GLY B 1 56 ? 8.047 -25.312 1.518 1 94.25 56 GLY B N 1
ATOM 2253 C CA . GLY B 1 56 ? 8.266 -26.234 2.625 1 94.25 56 GLY B CA 1
ATOM 2254 C C . GLY B 1 56 ? 7.695 -27.609 2.375 1 94.25 56 GLY B C 1
ATOM 2255 O O . GLY B 1 56 ? 7.812 -28.5 3.223 1 94.25 56 GLY B O 1
ATOM 2256 N N . LEU B 1 57 ? 7.062 -27.875 1.252 1 96.5 57 LEU B N 1
ATOM 2257 C CA . LEU B 1 57 ? 6.504 -29.172 0.911 1 96.5 57 LEU B CA 1
ATOM 2258 C C . LEU B 1 57 ? 7.559 -30.062 0.263 1 96.5 57 LEU B C 1
ATOM 2260 O O . LEU B 1 57 ? 8.125 -29.719 -0.772 1 96.5 57 LEU B O 1
ATOM 2264 N N . PRO B 1 58 ? 7.836 -31.219 0.917 1 96 58 PRO B N 1
ATOM 2265 C CA . PRO B 1 58 ? 8.836 -32.125 0.328 1 96 58 PRO B CA 1
ATOM 2266 C C . PRO B 1 58 ? 8.547 -32.438 -1.138 1 96 58 PRO B C 1
ATOM 2268 O O . PRO B 1 58 ? 7.398 -32.656 -1.509 1 96 58 PRO B O 1
ATOM 2271 N N . GLY B 1 59 ? 9.57 -32.406 -1.968 1 96.31 59 GLY B N 1
ATOM 2272 C CA . GLY B 1 59 ? 9.445 -32.781 -3.369 1 96.31 59 GLY B CA 1
ATOM 2273 C C . GLY B 1 59 ? 9.203 -31.594 -4.281 1 96.31 59 GLY B C 1
ATOM 2274 O O . GLY B 1 59 ? 9.172 -31.734 -5.504 1 96.31 59 GLY B O 1
ATOM 2275 N N . TRP B 1 60 ? 9.086 -30.391 -3.682 1 98.31 60 TRP B N 1
ATOM 2276 C CA . TRP B 1 60 ? 8.727 -29.234 -4.5 1 98.31 60 TRP B CA 1
ATOM 2277 C C . TRP B 1 60 ? 9.812 -28.156 -4.441 1 98.31 60 TRP B C 1
ATOM 2279 O O . TRP B 1 60 ? 9.641 -27.062 -4.98 1 98.31 60 TRP B O 1
ATOM 2289 N N . ASN B 1 61 ? 10.938 -28.469 -3.863 1 97.81 61 ASN B N 1
ATOM 2290 C CA . ASN B 1 61 ? 12 -27.5 -3.668 1 97.81 61 ASN B CA 1
ATOM 2291 C C . ASN B 1 61 ? 12.539 -26.984 -5 1 97.81 61 ASN B C 1
ATOM 2293 O O . ASN B 1 61 ? 12.883 -25.797 -5.121 1 97.81 61 ASN B O 1
ATOM 2297 N N . ASP B 1 62 ? 12.664 -27.875 -5.941 1 98.06 62 ASP B N 1
ATOM 2298 C CA . ASP B 1 62 ? 13.18 -27.484 -7.25 1 98.06 62 ASP B CA 1
ATOM 2299 C C . ASP B 1 62 ? 12.242 -26.484 -7.938 1 98.06 62 ASP B C 1
ATOM 2301 O O . ASP B 1 62 ? 12.688 -25.5 -8.523 1 98.06 62 ASP B O 1
ATOM 2305 N N . VAL B 1 63 ? 10.906 -26.703 -7.871 1 98.69 63 VAL B N 1
ATOM 2306 C CA . VAL B 1 63 ? 9.906 -25.828 -8.469 1 98.69 63 VAL B CA 1
ATOM 2307 C C . VAL B 1 63 ? 9.922 -24.484 -7.766 1 98.69 63 VAL B C 1
ATOM 2309 O O . VAL B 1 63 ? 9.945 -23.438 -8.414 1 98.69 63 VAL B O 1
ATOM 2312 N N . GLU B 1 64 ? 9.969 -24.516 -6.461 1 98.56 64 GLU B N 1
ATOM 2313 C CA . GLU B 1 64 ? 10.008 -23.281 -5.691 1 98.56 64 GLU B CA 1
ATOM 2314 C C . GLU B 1 64 ? 11.242 -22.453 -6.051 1 98.56 64 GLU B C 1
ATOM 2316 O O . GLU B 1 64 ? 11.148 -21.234 -6.23 1 98.56 64 GLU B O 1
ATOM 2321 N N . ALA B 1 65 ? 12.344 -23.094 -6.145 1 98.31 65 ALA B N 1
ATOM 2322 C CA . ALA B 1 65 ? 13.586 -22.406 -6.465 1 98.31 65 ALA B CA 1
ATOM 2323 C C . ALA B 1 65 ? 13.516 -21.75 -7.84 1 98.31 65 ALA B C 1
ATOM 2325 O O . ALA B 1 65 ? 13.93 -20.594 -8.016 1 98.31 65 ALA B O 1
ATOM 2326 N N . ALA B 1 66 ? 13.016 -22.469 -8.828 1 98.62 66 ALA B N 1
ATOM 2327 C CA . ALA B 1 66 ? 12.891 -21.938 -10.18 1 98.62 66 ALA B CA 1
ATOM 2328 C C . ALA B 1 66 ? 11.945 -20.734 -10.219 1 98.62 66 ALA B C 1
ATOM 2330 O O . ALA B 1 66 ? 12.234 -19.734 -10.859 1 98.62 66 ALA B O 1
ATOM 2331 N N . ILE B 1 67 ? 10.852 -20.859 -9.516 1 98.81 67 ILE B N 1
ATOM 2332 C CA . ILE B 1 67 ? 9.867 -19.781 -9.469 1 98.81 67 ILE B CA 1
ATOM 2333 C C . ILE B 1 67 ? 10.461 -18.562 -8.773 1 98.81 67 ILE B C 1
ATOM 2335 O O . ILE B 1 67 ? 10.352 -17.438 -9.281 1 98.81 67 ILE B O 1
ATOM 2339 N N . ASN B 1 68 ? 11.125 -18.766 -7.676 1 98.62 68 ASN B N 1
ATOM 2340 C CA . ASN B 1 68 ? 11.727 -17.641 -6.953 1 98.62 68 ASN B CA 1
ATOM 2341 C C . ASN B 1 68 ? 12.781 -16.938 -7.797 1 98.62 68 ASN B C 1
ATOM 2343 O O . ASN B 1 68 ? 12.906 -15.711 -7.738 1 98.62 68 ASN B O 1
ATOM 2347 N N . THR B 1 69 ? 13.523 -17.734 -8.531 1 98.5 69 THR B N 1
ATOM 2348 C CA . THR B 1 69 ? 14.516 -17.141 -9.422 1 98.5 69 THR B CA 1
ATOM 2349 C C . THR B 1 69 ? 13.852 -16.281 -10.484 1 98.5 69 THR B C 1
ATOM 2351 O O . THR B 1 69 ? 14.289 -15.164 -10.75 1 98.5 69 THR B O 1
ATOM 2354 N N . ALA B 1 70 ? 12.805 -16.75 -11.109 1 98.81 70 ALA B N 1
ATOM 2355 C CA . ALA B 1 70 ? 12.062 -16.016 -12.133 1 98.81 70 ALA B CA 1
ATOM 2356 C C . ALA B 1 70 ? 11.461 -14.734 -11.555 1 98.81 70 ALA B C 1
ATOM 2358 O O . ALA B 1 70 ? 11.539 -13.672 -12.172 1 98.81 70 ALA B O 1
ATOM 2359 N N . VAL B 1 71 ? 10.906 -14.859 -10.375 1 98.81 71 VAL B N 1
ATOM 2360 C CA . VAL B 1 71 ? 10.258 -13.727 -9.727 1 98.81 71 VAL B CA 1
ATOM 2361 C C . VAL B 1 71 ? 11.297 -12.672 -9.367 1 98.81 71 VAL B C 1
ATOM 2363 O O . VAL B 1 71 ? 11.062 -11.469 -9.523 1 98.81 71 VAL B O 1
ATOM 2366 N N . PHE B 1 72 ? 12.43 -13.133 -8.891 1 98.81 72 PHE B N 1
ATOM 2367 C CA . PHE B 1 72 ? 13.484 -12.195 -8.531 1 98.81 72 PHE B CA 1
ATOM 2368 C C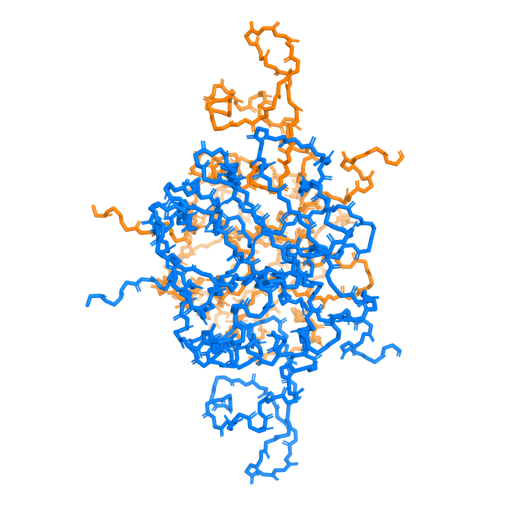 . PHE B 1 72 ? 13.984 -11.438 -9.758 1 98.81 72 PHE B C 1
ATOM 2370 O O . PHE B 1 72 ? 14.219 -10.234 -9.695 1 98.81 72 PHE B O 1
ATOM 2377 N N . SER B 1 73 ? 14.148 -12.141 -10.828 1 98.44 73 SER B N 1
ATOM 2378 C CA . SER B 1 73 ? 14.531 -11.484 -12.078 1 98.44 73 SER B CA 1
ATOM 2379 C C . SER B 1 73 ? 13.5 -10.438 -12.492 1 98.44 73 SER B C 1
ATOM 2381 O O . SER B 1 73 ? 13.859 -9.328 -12.875 1 98.44 73 SER B O 1
ATOM 2383 N N . ALA B 1 74 ? 12.266 -10.75 -12.438 1 98.75 74 ALA B N 1
ATOM 2384 C CA . ALA B 1 74 ? 11.188 -9.812 -12.742 1 98.75 74 ALA B CA 1
ATOM 2385 C C . ALA B 1 74 ? 11.211 -8.625 -11.789 1 98.75 74 ALA B C 1
ATOM 2387 O O . ALA B 1 74 ? 10.977 -7.484 -12.203 1 98.75 74 ALA B O 1
ATOM 2388 N N . LEU B 1 75 ? 11.5 -8.922 -10.5 1 98.88 75 LEU B N 1
ATOM 2389 C CA . LEU B 1 75 ? 11.562 -7.859 -9.5 1 98.88 75 LEU B CA 1
ATOM 2390 C C . LEU B 1 75 ? 12.648 -6.852 -9.836 1 98.88 75 LEU B C 1
ATOM 2392 O O . LEU B 1 75 ? 12.438 -5.641 -9.742 1 98.88 75 LEU B O 1
ATOM 2396 N N . LEU B 1 76 ? 13.781 -7.344 -10.219 1 98.62 76 LEU B N 1
ATOM 2397 C CA . LEU B 1 76 ? 14.859 -6.43 -10.586 1 98.62 76 LEU B CA 1
ATOM 2398 C C . LEU B 1 76 ? 14.438 -5.539 -11.75 1 98.62 76 LEU B C 1
ATOM 2400 O O . LEU B 1 76 ? 14.695 -4.332 -11.734 1 98.62 76 LEU B O 1
ATOM 2404 N N . GLN B 1 77 ? 13.789 -6.121 -12.742 1 98.38 77 GLN B N 1
ATOM 2405 C CA . GLN B 1 77 ? 13.297 -5.332 -13.859 1 98.38 77 GLN B CA 1
ATOM 2406 C C . GLN B 1 77 ? 12.234 -4.332 -13.406 1 98.38 77 GLN B C 1
ATOM 2408 O O . GLN B 1 77 ? 12.227 -3.186 -13.859 1 98.38 77 GLN B O 1
ATOM 2413 N N . TYR B 1 78 ? 11.406 -4.762 -12.578 1 98.75 78 TYR B N 1
ATOM 2414 C CA . TYR B 1 78 ? 10.367 -3.906 -12.031 1 98.75 78 TYR B CA 1
ATOM 2415 C C . TYR B 1 78 ? 10.969 -2.689 -11.336 1 98.75 78 TYR B C 1
ATOM 2417 O O . TYR B 1 78 ? 10.508 -1.562 -11.539 1 98.75 78 TYR B O 1
ATOM 2425 N N . LEU B 1 79 ? 12.016 -2.932 -10.57 1 98.69 79 LEU B N 1
ATOM 2426 C CA . LEU B 1 79 ? 12.656 -1.866 -9.812 1 98.69 79 LEU B CA 1
ATOM 2427 C C . LEU B 1 79 ? 13.383 -0.9 -10.742 1 98.69 79 LEU B C 1
ATOM 2429 O O . LEU B 1 79 ? 13.523 0.284 -10.43 1 98.69 79 LEU B O 1
ATOM 2433 N N . ARG B 1 80 ? 13.797 -1.385 -11.859 1 98.25 80 ARG B N 1
ATOM 2434 C CA . ARG B 1 80 ? 14.422 -0.482 -12.828 1 98.25 80 ARG B CA 1
ATOM 2435 C C . ARG B 1 80 ? 13.422 0.543 -13.344 1 98.25 80 ARG B C 1
ATOM 2437 O O . ARG B 1 80 ? 13.781 1.684 -13.641 1 98.25 80 ARG B O 1
ATOM 2444 N N . LYS B 1 81 ? 12.219 0.109 -13.461 1 97.56 81 LYS B N 1
ATOM 2445 C CA . LYS B 1 81 ? 11.172 1.013 -13.922 1 97.56 81 LYS B CA 1
ATOM 2446 C C . LYS B 1 81 ? 10.641 1.87 -12.773 1 97.56 81 LYS B C 1
ATOM 2448 O O . LYS B 1 81 ? 10.375 3.059 -12.953 1 97.56 81 LYS B O 1
ATOM 2453 N N . TYR B 1 82 ? 10.477 1.247 -11.625 1 98.25 82 TYR B N 1
ATOM 2454 C CA . TYR B 1 82 ? 9.945 1.907 -10.438 1 98.25 82 TYR B CA 1
ATOM 2455 C C . TYR B 1 82 ? 10.945 1.854 -9.289 1 98.25 82 TYR B C 1
ATOM 2457 O O . TYR B 1 82 ? 10.688 1.233 -8.258 1 98.25 82 TYR B O 1
ATOM 2465 N N . ARG B 1 83 ? 12.016 2.588 -9.359 1 98 83 ARG B N 1
ATOM 2466 C CA . ARG B 1 83 ? 13.133 2.488 -8.422 1 98 83 ARG B CA 1
ATOM 2467 C C . ARG B 1 83 ? 12.703 2.883 -7.012 1 98 83 ARG B C 1
ATOM 2469 O O . ARG B 1 83 ? 13.242 2.377 -6.027 1 98 83 ARG B O 1
ATOM 2476 N N . HIS B 1 84 ? 11.641 3.695 -6.906 1 98.31 84 HIS B N 1
ATOM 2477 C CA . HIS B 1 84 ? 11.25 4.184 -5.59 1 98.31 84 HIS B CA 1
ATOM 2478 C C . HIS B 1 84 ? 10.445 3.135 -4.828 1 98.31 84 HIS B C 1
ATOM 2480 O O . HIS B 1 84 ? 10.141 3.312 -3.646 1 98.31 84 HIS B O 1
ATOM 2486 N N . ALA B 1 85 ? 10.141 1.998 -5.508 1 98.75 85 ALA B N 1
ATOM 2487 C CA . ALA B 1 85 ? 9.633 0.848 -4.766 1 98.75 85 ALA B CA 1
ATOM 2488 C C . ALA B 1 85 ? 10.664 0.335 -3.771 1 98.75 85 ALA B C 1
ATOM 2490 O O . ALA B 1 85 ? 10.32 -0.287 -2.768 1 98.75 85 ALA B O 1
ATOM 2491 N N . LEU B 1 86 ? 11.906 0.594 -4.078 1 98.5 86 LEU B N 1
ATOM 2492 C CA . LEU B 1 86 ? 12.992 0.213 -3.182 1 98.5 86 LEU B CA 1
ATOM 2493 C C . LEU B 1 86 ? 13.461 1.407 -2.357 1 98.5 86 LEU B C 1
ATOM 2495 O O . LEU B 1 86 ? 13.688 1.284 -1.152 1 98.5 86 LEU B O 1
ATOM 2499 N N . ILE B 1 87 ? 13.523 2.611 -2.947 1 97.5 87 ILE B N 1
ATOM 2500 C CA . ILE B 1 87 ? 14.211 3.77 -2.385 1 97.5 87 ILE B CA 1
ATOM 2501 C C . ILE B 1 87 ? 13.289 4.477 -1.388 1 97.5 87 ILE B C 1
ATOM 2503 O O . ILE B 1 87 ? 13.75 4.949 -0.343 1 97.5 87 ILE B O 1
ATOM 2507 N N . ALA B 1 88 ? 12.031 4.535 -1.634 1 97.62 88 ALA B N 1
ATOM 2508 C CA . ALA B 1 88 ? 11.117 5.422 -0.922 1 97.62 88 ALA B CA 1
ATOM 2509 C C . ALA B 1 88 ? 10.844 4.914 0.49 1 97.62 88 ALA B C 1
ATOM 2511 O O . ALA B 1 88 ? 10.719 5.703 1.429 1 97.62 88 ALA B O 1
ATOM 2512 N N . PRO B 1 89 ? 10.812 3.576 0.666 1 96.69 89 PRO B N 1
ATOM 2513 C CA . PRO B 1 89 ? 10.422 3.088 1.991 1 96.69 89 PRO B CA 1
ATOM 2514 C C . PRO B 1 89 ? 11.539 3.23 3.023 1 96.69 89 PRO B C 1
ATOM 2516 O O . PRO B 1 89 ? 11.266 3.424 4.211 1 96.69 89 PRO B O 1
ATOM 2519 N N . LEU B 1 90 ? 12.742 3.102 2.576 1 92.81 90 LEU B N 1
ATOM 2520 C CA . LEU B 1 90 ? 13.852 3.016 3.516 1 92.81 90 LEU B CA 1
ATOM 2521 C C . LEU B 1 90 ? 15.023 3.887 3.059 1 92.81 90 LEU B C 1
ATOM 2523 O O . LEU B 1 90 ? 15.367 3.895 1.876 1 92.81 90 LEU B O 1
ATOM 2527 N N . MET B 1 91 ? 15.578 4.535 4.004 1 90.12 91 MET B N 1
ATOM 2528 C CA . MET B 1 91 ? 16.828 5.234 3.717 1 90.12 91 MET B CA 1
ATOM 2529 C C . MET B 1 91 ? 18.016 4.277 3.773 1 90.12 91 MET B C 1
ATOM 2531 O O . MET B 1 91 ? 18.672 4.164 4.809 1 90.12 91 MET B O 1
ATOM 2535 N N . LEU B 1 92 ? 18.328 3.711 2.699 1 92.06 92 LEU B N 1
ATOM 2536 C CA . LEU B 1 92 ? 19.344 2.668 2.637 1 92.06 92 LEU B CA 1
ATOM 2537 C C . LEU B 1 92 ? 20.734 3.27 2.389 1 92.06 92 LEU B C 1
ATOM 2539 O O . LEU B 1 92 ? 20.859 4.234 1.632 1 92.06 92 LEU B O 1
ATOM 2543 N N . GLU B 1 93 ? 21.625 2.725 3.051 1 92.19 93 GLU B N 1
ATOM 2544 C CA . GLU B 1 93 ? 23.031 2.982 2.725 1 92.19 93 GLU B CA 1
ATOM 2545 C C . GLU B 1 93 ? 23.656 1.792 2.006 1 92.19 93 GLU B C 1
ATOM 2547 O O . GLU B 1 93 ? 23.516 0.649 2.443 1 92.19 93 GLU B O 1
ATOM 2552 N N . VAL B 1 94 ? 24.266 2.102 0.887 1 94.31 94 VAL B N 1
ATOM 2553 C CA . VAL B 1 94 ? 24.922 1.046 0.119 1 94.31 94 VAL B CA 1
ATOM 2554 C C . VAL B 1 94 ? 26.359 1.455 -0.212 1 94.31 94 VAL B C 1
ATOM 2556 O O . VAL B 1 94 ? 26.703 2.637 -0.134 1 94.31 94 VAL B O 1
ATOM 2559 N N . ILE B 1 95 ? 27.188 0.438 -0.484 1 92.06 95 ILE B N 1
ATOM 2560 C CA . ILE B 1 95 ? 28.547 0.739 -0.925 1 92.06 95 ILE B CA 1
ATOM 2561 C C . ILE B 1 95 ? 28.531 1.191 -2.383 1 92.06 95 ILE B C 1
ATOM 2563 O O . ILE B 1 95 ? 28.062 0.46 -3.26 1 92.06 95 ILE B O 1
ATOM 2567 N N . ASP B 1 96 ? 28.953 2.395 -2.633 1 92.69 96 ASP B N 1
ATOM 2568 C CA . ASP B 1 96 ? 29.109 2.889 -3.998 1 92.69 96 ASP B CA 1
ATOM 2569 C C . ASP B 1 96 ? 30.25 2.166 -4.715 1 92.69 96 ASP B C 1
ATOM 2571 O O . ASP B 1 96 ? 31.422 2.287 -4.324 1 92.69 96 ASP B O 1
ATOM 2575 N N . PRO B 1 97 ? 29.969 1.491 -5.73 1 90.75 97 PRO B N 1
ATOM 2576 C CA . PRO B 1 97 ? 31.031 0.729 -6.398 1 90.75 97 PRO B CA 1
ATOM 2577 C C . PRO B 1 97 ? 32.125 1.624 -6.992 1 90.75 97 PRO B C 1
ATOM 2579 O O . PRO B 1 97 ? 33.25 1.179 -7.184 1 90.75 97 PRO B O 1
ATOM 2582 N N . ALA B 1 98 ? 31.844 2.883 -7.309 1 91.62 98 ALA B N 1
ATOM 2583 C CA . ALA B 1 98 ? 32.812 3.811 -7.895 1 91.62 98 ALA B CA 1
ATOM 2584 C C . ALA B 1 98 ? 33.844 4.273 -6.855 1 91.62 98 ALA B C 1
ATOM 2586 O O . ALA B 1 98 ? 35 4.449 -7.168 1 91.62 98 ALA B O 1
ATOM 2587 N N . THR B 1 99 ? 33.406 4.383 -5.637 1 93.38 99 THR B N 1
ATOM 2588 C CA . THR B 1 99 ? 34.281 4.984 -4.633 1 93.38 99 THR B CA 1
ATOM 2589 C C . THR B 1 99 ? 34.625 3.969 -3.549 1 93.38 99 THR B C 1
ATOM 2591 O O . THR B 1 99 ? 35.594 4.156 -2.805 1 93.38 99 THR B O 1
ATOM 2594 N N . GLY B 1 100 ? 33.812 2.951 -3.381 1 92.81 100 GLY B N 1
ATOM 2595 C CA . GLY B 1 100 ? 33.969 1.978 -2.314 1 92.81 100 GLY B CA 1
ATOM 2596 C C . GLY B 1 100 ? 33.469 2.467 -0.971 1 92.81 100 GLY B C 1
ATOM 2597 O O . GLY B 1 100 ? 33.625 1.786 0.044 1 92.81 100 GLY B O 1
ATOM 2598 N N . GLU B 1 101 ? 32.812 3.602 -0.917 1 95.06 101 GLU B N 1
ATOM 2599 C CA . GLU B 1 101 ? 32.312 4.211 0.322 1 95.06 101 GLU B CA 1
ATOM 2600 C C . GLU B 1 101 ? 30.812 4.051 0.47 1 95.06 101 GLU B C 1
ATOM 2602 O O . GLU B 1 101 ? 30.094 3.99 -0.526 1 95.06 101 GLU B O 1
ATOM 2607 N N . PRO B 1 102 ? 30.422 3.975 1.698 1 93.69 102 PRO B N 1
ATOM 2608 C CA . PRO B 1 102 ? 28.969 3.945 1.921 1 93.69 102 PRO B CA 1
ATOM 2609 C C . PRO B 1 102 ? 28.297 5.254 1.532 1 93.69 102 PRO B C 1
ATOM 2611 O O . PRO B 1 102 ? 28.828 6.336 1.803 1 93.69 102 PRO B O 1
ATOM 2614 N N . ARG B 1 103 ? 27.25 5.074 0.83 1 94.12 103 ARG B N 1
ATOM 2615 C CA . ARG B 1 103 ? 26.438 6.215 0.423 1 94.12 103 ARG B CA 1
ATOM 2616 C C . ARG B 1 103 ? 24.938 5.887 0.516 1 94.12 103 ARG B C 1
ATOM 2618 O O . ARG B 1 103 ? 24.547 4.727 0.386 1 94.12 103 ARG B O 1
ATOM 2625 N N . ARG B 1 104 ? 24.188 6.941 0.706 1 92.62 104 ARG B N 1
ATOM 2626 C CA . ARG B 1 104 ? 22.734 6.777 0.659 1 92.62 104 ARG B CA 1
ATOM 2627 C C . ARG B 1 104 ? 22.281 6.402 -0.745 1 92.62 104 ARG B C 1
ATOM 2629 O O . ARG B 1 104 ? 22.719 6.992 -1.73 1 92.62 104 ARG B O 1
ATOM 2636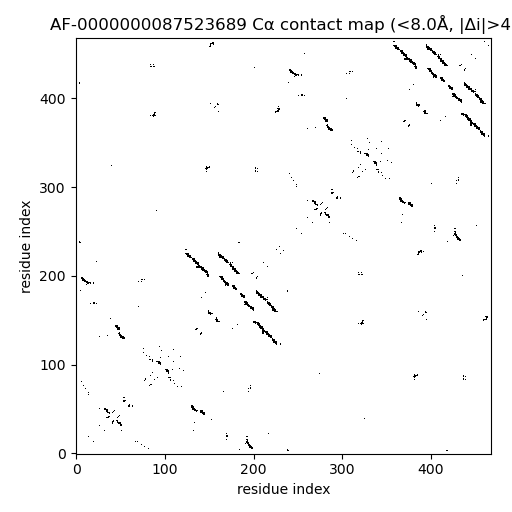 N N . LEU B 1 105 ? 21.438 5.418 -0.796 1 95.75 105 LEU B N 1
ATOM 2637 C CA . LEU B 1 105 ? 20.891 5 -2.086 1 95.75 105 LEU B CA 1
ATOM 2638 C C . LEU B 1 105 ? 19.844 5.988 -2.574 1 95.75 105 LEU B C 1
ATOM 2640 O O . LEU B 1 105 ? 18.719 6.02 -2.045 1 95.75 105 LEU B O 1
ATOM 2644 N N . ASP B 1 106 ? 20.156 6.812 -3.449 1 94.38 106 ASP B N 1
ATOM 2645 C CA . ASP B 1 106 ? 19.219 7.688 -4.133 1 94.38 106 ASP B CA 1
ATOM 2646 C C . ASP B 1 106 ? 19.031 7.266 -5.586 1 94.38 106 ASP B C 1
ATOM 2648 O O . ASP B 1 106 ? 19.562 6.238 -6.012 1 94.38 106 ASP B O 1
ATOM 2652 N N . ALA B 1 107 ? 18.219 8.008 -6.309 1 95.62 107 ALA B N 1
ATOM 2653 C CA . ALA B 1 107 ? 17.906 7.645 -7.688 1 95.62 107 ALA B CA 1
ATOM 2654 C C . ALA B 1 107 ? 19.156 7.574 -8.539 1 95.62 107 ALA B C 1
ATOM 2656 O O . ALA B 1 107 ? 19.312 6.66 -9.352 1 95.62 107 ALA B O 1
ATOM 2657 N N . GLY B 1 108 ? 20.016 8.539 -8.398 1 95.5 108 GLY B N 1
ATOM 2658 C CA . GLY B 1 108 ? 21.234 8.57 -9.18 1 95.5 108 GLY B CA 1
ATOM 2659 C C . GLY B 1 108 ? 22.109 7.352 -8.953 1 95.5 108 GLY B C 1
ATOM 2660 O O . GLY B 1 108 ? 22.547 6.711 -9.914 1 95.5 108 GLY B O 1
ATOM 2661 N N . LEU B 1 109 ? 22.391 7.109 -7.672 1 96.5 109 LEU B N 1
ATOM 2662 C CA . LEU B 1 109 ? 23.203 5.938 -7.363 1 96.5 109 LEU B CA 1
ATOM 2663 C C . LEU B 1 109 ? 22.516 4.66 -7.832 1 96.5 109 LEU B C 1
ATOM 2665 O O . LEU B 1 109 ? 23.172 3.77 -8.391 1 96.5 109 LEU B O 1
ATOM 2669 N N . PHE B 1 110 ? 21.25 4.512 -7.645 1 97.62 110 PHE B N 1
ATOM 2670 C CA . PHE B 1 110 ? 20.484 3.348 -8.086 1 97.62 110 PHE B CA 1
ATOM 2671 C C . PHE B 1 110 ? 20.734 3.076 -9.57 1 97.62 110 PHE B C 1
ATOM 2673 O O . PHE B 1 110 ? 20.984 1.935 -9.961 1 97.62 110 PHE B O 1
ATOM 2680 N N . ASP B 1 111 ? 20.719 4.117 -10.391 1 96.5 111 ASP B N 1
ATOM 2681 C CA . ASP B 1 111 ? 20.828 3.982 -11.844 1 96.5 111 ASP B CA 1
ATOM 2682 C C . ASP B 1 111 ? 22.219 3.5 -12.242 1 96.5 111 ASP B C 1
ATOM 2684 O O . ASP B 1 111 ? 22.391 2.934 -13.328 1 96.5 111 ASP B O 1
ATOM 2688 N N . ARG B 1 112 ? 23.125 3.695 -11.352 1 95.5 112 ARG B N 1
ATOM 2689 C CA . ARG B 1 112 ? 24.5 3.318 -11.664 1 95.5 112 ARG B CA 1
ATOM 2690 C C . ARG B 1 112 ? 24.781 1.88 -11.242 1 95.5 112 ARG B C 1
ATOM 2692 O O . ARG B 1 112 ? 25.797 1.297 -11.648 1 95.5 112 ARG B O 1
ATOM 2699 N N . LEU B 1 113 ? 23.969 1.355 -10.391 1 96.75 113 LEU B N 1
ATOM 2700 C CA . LEU B 1 113 ? 24.172 -0.01 -9.922 1 96.75 113 LEU B CA 1
ATOM 2701 C C . LEU B 1 113 ? 23.688 -1.02 -10.953 1 96.75 113 LEU B C 1
ATOM 2703 O O . LEU B 1 113 ? 22.547 -0.936 -11.422 1 96.75 113 LEU B O 1
ATOM 2707 N N . ASP B 1 114 ? 24.562 -1.93 -11.305 1 95.75 114 ASP B N 1
ATOM 2708 C CA . ASP B 1 114 ? 24.094 -3.033 -12.133 1 95.75 114 ASP B CA 1
ATOM 2709 C C . ASP B 1 114 ? 23.375 -4.086 -11.289 1 95.75 114 ASP B C 1
ATOM 2711 O O . ASP B 1 114 ? 23.25 -3.93 -10.07 1 95.75 114 ASP B O 1
ATOM 2715 N N . ASP B 1 115 ? 22.891 -5.098 -11.906 1 95.94 115 ASP B N 1
ATOM 2716 C CA . ASP B 1 115 ? 22.047 -6.078 -11.219 1 95.94 115 ASP B CA 1
ATOM 2717 C C . ASP B 1 115 ? 22.844 -6.848 -10.172 1 95.94 115 ASP B C 1
ATOM 2719 O O . ASP B 1 115 ? 22.312 -7.23 -9.133 1 95.94 115 ASP B O 1
ATOM 2723 N N . ASP B 1 116 ? 24.109 -7.125 -10.438 1 95.06 116 ASP B N 1
ATOM 2724 C CA . ASP B 1 116 ? 24.953 -7.836 -9.484 1 95.06 116 ASP B CA 1
ATOM 2725 C C . ASP B 1 116 ? 25.094 -7.043 -8.188 1 95.06 116 ASP B C 1
ATOM 2727 O O . ASP B 1 116 ? 25.125 -7.621 -7.098 1 95.06 116 ASP B O 1
ATOM 2731 N N . ALA B 1 117 ? 25.219 -5.699 -8.312 1 95.06 117 ALA B N 1
ATOM 2732 C CA . ALA B 1 117 ? 25.359 -4.824 -7.152 1 95.06 117 ALA B CA 1
ATOM 2733 C C . ALA B 1 117 ? 24 -4.586 -6.484 1 95.06 117 ALA B C 1
ATOM 2735 O O . ALA B 1 117 ? 23.922 -4.449 -5.262 1 95.06 117 ALA B O 1
ATOM 2736 N N . LEU B 1 118 ? 22.969 -4.516 -7.266 1 97.06 118 LEU B N 1
ATOM 2737 C CA . LEU B 1 118 ? 21.641 -4.211 -6.754 1 97.06 118 LEU B CA 1
ATOM 2738 C C . LEU B 1 118 ? 21.016 -5.438 -6.082 1 97.06 118 LEU B C 1
ATOM 2740 O O . LEU B 1 118 ? 20.266 -5.305 -5.117 1 97.06 118 LEU B O 1
ATOM 2744 N N . GLY B 1 119 ? 21.359 -6.609 -6.543 1 97.44 119 GLY B N 1
ATOM 2745 C CA . GLY B 1 119 ? 20.781 -7.859 -6.078 1 97.44 119 GLY B CA 1
ATOM 2746 C C . GLY B 1 119 ? 20.844 -8.016 -4.57 1 97.44 119 GLY B C 1
ATOM 2747 O O . GLY B 1 119 ? 19.797 -8.188 -3.924 1 97.44 119 GLY B O 1
ATOM 2748 N N . PRO B 1 120 ? 22.047 -7.871 -3.99 1 96.56 120 PRO B N 1
ATOM 2749 C CA . PRO B 1 120 ? 22.172 -8.023 -2.539 1 96.56 120 PRO B CA 1
ATOM 2750 C C . PRO B 1 120 ? 21.359 -6.988 -1.764 1 96.56 120 PRO B C 1
ATOM 2752 O O . PRO B 1 120 ? 20.844 -7.281 -0.679 1 96.56 120 PRO B O 1
ATOM 2755 N N . VAL B 1 121 ? 21.219 -5.77 -2.295 1 97.31 121 VAL B N 1
ATOM 2756 C CA . VAL B 1 121 ? 20.438 -4.727 -1.651 1 97.31 121 VAL B CA 1
ATOM 2757 C C . VAL B 1 121 ? 18.969 -5.129 -1.629 1 97.31 121 VAL B C 1
ATOM 2759 O O . VAL B 1 121 ? 18.297 -5.035 -0.592 1 97.31 121 VAL B O 1
ATOM 2762 N N . VAL B 1 122 ? 18.5 -5.609 -2.748 1 98.5 122 VAL B N 1
ATOM 2763 C CA . VAL B 1 122 ? 17.125 -6.035 -2.9 1 98.5 122 VAL B CA 1
ATOM 2764 C C . VAL B 1 122 ? 16.828 -7.203 -1.962 1 98.5 122 VAL B C 1
ATOM 2766 O O . VAL B 1 122 ? 15.797 -7.227 -1.29 1 98.5 122 VAL B O 1
ATOM 2769 N N . GLN B 1 123 ? 17.766 -8.109 -1.829 1 97.94 123 GLN B N 1
ATOM 2770 C CA . GLN B 1 123 ? 17.594 -9.281 -0.974 1 97.94 123 GLN B CA 1
ATOM 2771 C C . GLN B 1 123 ? 17.656 -8.898 0.502 1 97.94 123 GLN B C 1
ATOM 2773 O O . GLN B 1 123 ? 17.125 -9.609 1.356 1 97.94 123 GLN B O 1
ATOM 2778 N N . HIS B 1 124 ? 18.328 -7.797 0.763 1 96.94 124 HIS B N 1
ATOM 2779 C CA . HIS B 1 124 ? 18.375 -7.293 2.131 1 96.94 124 HIS B CA 1
ATOM 2780 C C . HIS B 1 124 ? 17.031 -6.707 2.549 1 96.94 124 HIS B C 1
ATOM 2782 O O . HIS B 1 124 ? 16.594 -6.875 3.693 1 96.94 124 HIS B O 1
ATOM 2788 N N . VAL B 1 125 ? 16.344 -6.105 1.648 1 98.25 125 VAL B N 1
ATOM 2789 C CA . VAL B 1 125 ? 15.141 -5.352 1.957 1 98.25 125 VAL B CA 1
ATOM 2790 C C . VAL B 1 125 ? 13.922 -6.266 1.864 1 98.25 125 VAL B C 1
ATOM 2792 O O . VAL B 1 125 ? 12.992 -6.16 2.668 1 98.25 125 VAL B O 1
ATOM 2795 N N . PHE B 1 126 ? 13.953 -7.152 0.847 1 98.75 126 PHE B N 1
ATOM 2796 C CA . PHE B 1 126 ? 12.758 -7.926 0.522 1 98.75 126 PHE B CA 1
ATOM 2797 C C . PHE B 1 126 ? 13.008 -9.414 0.724 1 98.75 126 PHE B C 1
ATOM 2799 O O . PHE B 1 126 ? 14.148 -9.867 0.692 1 98.75 126 PHE B O 1
ATOM 2806 N N . ARG B 1 127 ? 11.938 -10.156 0.897 1 98.44 127 ARG B N 1
ATOM 2807 C CA . ARG B 1 127 ? 11.938 -11.609 0.986 1 98.44 127 ARG B CA 1
ATOM 2808 C C . ARG B 1 127 ? 10.742 -12.203 0.254 1 98.44 127 ARG B C 1
ATOM 2810 O O . ARG B 1 127 ? 9.688 -11.57 0.155 1 98.44 127 ARG B O 1
ATOM 2817 N N . PRO B 1 128 ? 10.945 -13.383 -0.343 1 98.38 128 PRO B N 1
ATOM 2818 C CA . PRO B 1 128 ? 9.797 -14.031 -0.985 1 98.38 128 PRO B CA 1
ATOM 2819 C C . PRO B 1 128 ? 8.797 -14.602 0.023 1 98.38 128 PRO B C 1
ATOM 2821 O O . PRO B 1 128 ? 9.195 -15.086 1.085 1 98.38 128 PRO B O 1
ATOM 2824 N N . GLY B 1 129 ? 7.543 -14.492 -0.27 1 98.12 129 GLY B N 1
ATOM 2825 C CA . GLY B 1 129 ? 6.512 -15.211 0.464 1 98.12 129 GLY B CA 1
ATOM 2826 C C . GLY B 1 129 ? 6.312 -16.625 -0.024 1 98.12 129 GLY B C 1
ATOM 2827 O O . GLY B 1 129 ? 7.035 -17.094 -0.907 1 98.12 129 GLY B O 1
ATOM 2828 N N . PRO B 1 130 ? 5.391 -17.312 0.614 1 97.44 130 PRO B N 1
ATOM 2829 C CA . PRO B 1 130 ? 5.082 -18.672 0.162 1 97.44 130 PRO B CA 1
ATOM 2830 C C . PRO B 1 130 ? 4.559 -18.719 -1.271 1 97.44 130 PRO B C 1
ATOM 2832 O O . PRO B 1 130 ? 3.895 -17.781 -1.718 1 97.44 130 PRO B O 1
ATOM 2835 N N . VAL B 1 131 ? 4.891 -19.797 -1.95 1 98.62 131 VAL B N 1
ATOM 2836 C CA . VAL B 1 131 ? 4.43 -20 -3.318 1 98.62 131 VAL B CA 1
ATOM 2837 C C . VAL B 1 131 ? 3.205 -20.922 -3.316 1 98.62 131 VAL B C 1
ATOM 2839 O O . VAL B 1 131 ? 3.234 -22 -2.732 1 98.62 131 VAL B O 1
ATOM 2842 N N . ASN B 1 132 ? 2.164 -20.469 -3.963 1 98.31 132 ASN B N 1
ATOM 2843 C CA . ASN B 1 132 ? 0.931 -21.25 -4.09 1 98.31 132 ASN B CA 1
ATOM 2844 C C . ASN B 1 132 ? 0.619 -21.562 -5.551 1 98.31 132 ASN B C 1
ATOM 2846 O O . ASN B 1 132 ? 0.628 -20.672 -6.402 1 98.31 132 ASN B O 1
ATOM 2850 N N . LEU B 1 133 ? 0.456 -22.812 -5.82 1 98.75 133 LEU B N 1
ATOM 2851 C CA . LEU B 1 133 ? -0.075 -23.234 -7.113 1 98.75 133 LEU B CA 1
ATOM 2852 C C . LEU B 1 133 ? -1.596 -23.344 -7.066 1 98.75 133 LEU B C 1
ATOM 2854 O O . LEU B 1 133 ? -2.156 -23.828 -6.082 1 98.75 133 LEU B O 1
ATOM 2858 N N . GLN B 1 134 ? -2.225 -22.891 -8.125 1 98.56 134 GLN B N 1
ATOM 2859 C CA . GLN B 1 134 ? -3.684 -22.875 -8.156 1 98.56 134 GLN B CA 1
ATOM 2860 C C . GLN B 1 134 ? -4.219 -23.344 -9.508 1 98.56 134 GLN B C 1
ATOM 2862 O O . GLN B 1 134 ? -3.668 -22.984 -10.547 1 98.56 134 GLN B O 1
ATOM 2867 N N . ARG B 1 135 ? -5.207 -24.109 -9.477 1 98.62 135 ARG B N 1
ATOM 2868 C CA . ARG B 1 135 ? -5.969 -24.484 -10.656 1 98.62 135 ARG B CA 1
ATOM 2869 C C . ARG B 1 135 ? -7.395 -23.953 -10.586 1 98.62 135 ARG B C 1
ATOM 2871 O O . ARG B 1 135 ? -8.078 -24.125 -9.578 1 98.62 135 ARG B O 1
ATOM 2878 N N . TYR B 1 136 ? -7.781 -23.281 -11.602 1 98.06 136 TYR B N 1
ATOM 2879 C CA . TYR B 1 136 ? -9.164 -22.844 -11.773 1 98.06 136 TYR B CA 1
ATOM 2880 C C . TYR B 1 136 ? -9.844 -23.641 -12.891 1 98.06 136 TYR B C 1
ATOM 2882 O O . TYR B 1 136 ? -9.398 -23.609 -14.031 1 98.06 136 TYR B O 1
ATOM 2890 N N . SER B 1 137 ? -10.914 -24.234 -12.555 1 97.19 137 SER B N 1
ATOM 2891 C CA . SER B 1 137 ? -11.617 -25.094 -13.508 1 97.19 137 SER B CA 1
ATOM 2892 C C . SER B 1 137 ? -12.406 -24.281 -14.523 1 97.19 137 SER B C 1
ATOM 2894 O O . SER B 1 137 ? -13.039 -23.281 -14.164 1 97.19 137 SER B O 1
ATOM 2896 N N . ALA B 1 138 ? -12.414 -24.797 -15.688 1 97.5 138 ALA B N 1
ATOM 2897 C CA . ALA B 1 138 ? -13.141 -24.141 -16.766 1 97.5 138 ALA B CA 1
ATOM 2898 C C . ALA B 1 138 ? -14.609 -23.953 -16.422 1 97.5 138 ALA B C 1
ATOM 2900 O O . ALA B 1 138 ? -15.25 -24.875 -15.906 1 97.5 138 ALA B O 1
ATOM 2901 N N . GLY B 1 139 ? -15.102 -22.719 -16.656 1 96 139 GLY B N 1
ATOM 2902 C CA . GLY B 1 139 ? -16.516 -22.422 -16.531 1 96 139 GLY B CA 1
ATOM 2903 C C . GLY B 1 139 ? -16.969 -22.312 -15.086 1 96 139 GLY B C 1
ATOM 2904 O O . GLY B 1 139 ? -18.109 -21.938 -14.82 1 96 139 GLY B O 1
ATOM 2905 N N . ARG B 1 140 ? -16.125 -22.547 -14.211 1 92.81 140 ARG B N 1
ATOM 2906 C CA . ARG B 1 140 ? -16.578 -22.594 -12.82 1 92.81 140 ARG B CA 1
ATOM 2907 C C . ARG B 1 140 ? -15.57 -21.891 -11.906 1 92.81 140 ARG B C 1
ATOM 2909 O O . ARG B 1 140 ? -15.953 -21.062 -11.086 1 92.81 140 ARG B O 1
ATOM 2916 N N . GLY B 1 141 ? -14.344 -22.234 -12.156 1 91.38 141 GLY B N 1
ATOM 2917 C CA . GLY B 1 141 ? -13.32 -21.734 -11.25 1 91.38 141 GLY B CA 1
ATOM 2918 C C . GLY B 1 141 ? -13.008 -20.266 -11.453 1 91.38 141 GLY B C 1
ATOM 2919 O O . GLY B 1 141 ? -13.234 -19.719 -12.531 1 91.38 141 GLY B O 1
ATOM 2920 N N . GLY B 1 142 ? -12.453 -19.625 -10.367 1 92.5 142 GLY B N 1
ATOM 2921 C CA . GLY B 1 142 ? -12.062 -18.219 -10.383 1 92.5 142 GLY B CA 1
ATOM 2922 C C . GLY B 1 142 ? -11.945 -17.625 -9 1 92.5 142 GLY B C 1
ATOM 2923 O O . GLY B 1 142 ? -12.117 -18.312 -7.996 1 92.5 142 GLY B O 1
ATOM 2924 N N . TYR B 1 143 ? -11.516 -16.469 -9.023 1 94.38 143 TYR B N 1
ATOM 2925 C CA . TYR B 1 143 ? -11.484 -15.633 -7.832 1 94.38 143 TYR B CA 1
ATOM 2926 C C . TYR B 1 143 ? -12.18 -14.297 -8.094 1 94.38 143 TYR B C 1
ATOM 2928 O O . TYR B 1 143 ? -11.531 -13.25 -8.117 1 94.38 143 TYR B O 1
ATOM 2936 N N . PRO B 1 144 ? -13.5 -14.328 -8.25 1 92.69 144 PRO B N 1
ATOM 2937 C CA . PRO B 1 144 ? -14.242 -13.172 -8.758 1 92.69 144 PRO B CA 1
ATOM 2938 C C . PRO B 1 144 ? -14.383 -12.062 -7.719 1 92.69 144 PRO B C 1
ATOM 2940 O O . PRO B 1 144 ? -14.789 -10.945 -8.055 1 92.69 144 PRO B O 1
ATOM 2943 N N . TYR B 1 145 ? -14.117 -12.297 -6.543 1 92.5 145 TYR B N 1
ATOM 2944 C CA . TYR B 1 145 ? -14.195 -11.289 -5.496 1 92.5 145 TYR B CA 1
ATOM 2945 C C . TYR B 1 145 ? -13.094 -10.242 -5.656 1 92.5 145 TYR B C 1
ATOM 2947 O O . TYR B 1 145 ? -11.922 -10.586 -5.801 1 92.5 145 TYR B O 1
ATOM 2955 N N . TRP B 1 146 ? -13.57 -8.969 -5.684 1 96.38 146 TRP B N 1
ATOM 2956 C CA . TRP B 1 146 ? -12.594 -7.887 -5.691 1 96.38 146 TRP B CA 1
ATOM 2957 C C . TRP B 1 146 ? -11.844 -7.816 -4.363 1 96.38 146 TRP B C 1
ATOM 2959 O O . TRP B 1 146 ? -12.453 -7.641 -3.309 1 96.38 146 TRP B O 1
ATOM 2969 N N . HIS B 1 147 ? -10.516 -7.945 -4.422 1 96.94 147 HIS B N 1
ATOM 2970 C CA . HIS B 1 147 ? -9.703 -7.969 -3.209 1 96.94 147 HIS B CA 1
ATOM 2971 C C . HIS B 1 147 ? -8.344 -7.328 -3.445 1 96.94 147 HIS B C 1
ATOM 2973 O O . HIS B 1 147 ? -7.988 -7.012 -4.582 1 96.94 147 HIS B O 1
ATOM 2979 N N . CYS B 1 148 ? -7.668 -7.023 -2.369 1 98.19 148 CYS B N 1
ATOM 2980 C CA . CYS B 1 148 ? -6.262 -6.633 -2.391 1 98.19 148 CYS B CA 1
ATOM 2981 C C . CYS B 1 148 ? -5.445 -7.484 -1.426 1 98.19 148 CYS B C 1
ATOM 2983 O O . CYS B 1 148 ? -5.973 -8.414 -0.812 1 98.19 148 CYS B O 1
ATOM 2985 N N . GLU B 1 149 ? -4.164 -7.27 -1.443 1 97.62 149 GLU B N 1
ATOM 2986 C CA . GLU B 1 149 ? -3.293 -8.219 -0.758 1 97.62 149 GLU B CA 1
ATOM 2987 C C . GLU B 1 149 ? -2.799 -7.652 0.571 1 97.62 149 GLU B C 1
ATOM 2989 O O . GLU B 1 149 ? -2.123 -8.344 1.333 1 97.62 149 GLU B O 1
ATOM 2994 N N . LEU B 1 150 ? -3.119 -6.398 0.823 1 97.69 150 LEU B N 1
ATOM 2995 C CA . LEU B 1 150 ? -2.67 -5.727 2.037 1 97.69 150 LEU B CA 1
ATOM 2996 C C . LEU B 1 150 ? -3.807 -5.613 3.047 1 97.69 150 LEU B C 1
ATOM 2998 O O . LEU B 1 150 ? -4.781 -4.891 2.814 1 97.69 150 LEU B O 1
ATOM 3002 N N . TYR B 1 151 ? -3.699 -6.309 4.141 1 96.38 151 TYR B N 1
ATOM 3003 C CA . TYR B 1 151 ? -4.699 -6.289 5.203 1 96.38 151 TYR B CA 1
ATOM 3004 C C . TYR B 1 151 ? -4.125 -6.84 6.5 1 96.38 151 TYR B C 1
ATOM 3006 O O . TYR B 1 151 ? -3.18 -7.633 6.484 1 96.38 151 TYR B O 1
ATOM 3014 N N . PRO B 1 152 ? -4.648 -6.363 7.613 1 96.12 152 PRO B N 1
ATOM 3015 C CA . PRO B 1 152 ? -4.184 -6.93 8.883 1 96.12 152 PRO B CA 1
ATOM 3016 C C . PRO B 1 152 ? -4.734 -8.328 9.141 1 96.12 152 PRO B C 1
ATOM 3018 O O . PRO B 1 152 ? -5.941 -8.555 9.031 1 96.12 152 PRO B O 1
ATOM 3021 N N . ARG B 1 153 ? -3.83 -9.164 9.312 1 92 153 ARG B N 1
ATOM 3022 C CA . ARG B 1 153 ? -4.176 -10.523 9.711 1 92 153 ARG B CA 1
ATOM 3023 C C . ARG B 1 153 ? -3.18 -11.07 10.727 1 92 153 ARG B C 1
ATOM 3025 O O . ARG B 1 153 ? -1.969 -11.039 10.492 1 92 153 ARG B O 1
ATOM 3032 N N . GLY B 1 154 ? -3.578 -11.422 11.867 1 88.88 154 GLY B N 1
ATOM 3033 C CA . GLY B 1 154 ? -2.709 -11.992 12.883 1 88.88 154 GLY B CA 1
ATOM 3034 C C . GLY B 1 154 ? -1.884 -10.953 13.617 1 88.88 154 GLY B C 1
ATOM 3035 O O . GLY B 1 154 ? -1.752 -9.812 13.156 1 88.88 154 GLY B O 1
ATOM 3036 N N . THR B 1 155 ? -1.205 -11.305 14.672 1 89.81 155 THR B N 1
ATOM 3037 C CA . THR B 1 155 ? -0.419 -10.391 15.492 1 89.81 155 THR B CA 1
ATOM 3038 C C . THR B 1 155 ? 0.936 -10.117 14.844 1 89.81 155 THR B C 1
ATOM 3040 O O . THR B 1 155 ? 1.536 -9.062 15.078 1 89.81 155 THR B O 1
ATOM 3043 N N . ASP B 1 156 ? 1.369 -10.992 14.008 1 92.19 156 ASP B N 1
ATOM 3044 C CA . ASP B 1 156 ? 2.684 -10.844 13.391 1 92.19 156 ASP B CA 1
ATOM 3045 C C . ASP B 1 156 ? 2.619 -9.898 12.195 1 92.19 156 ASP B C 1
ATOM 3047 O O . ASP B 1 156 ? 3.652 -9.555 11.617 1 92.19 156 ASP B O 1
ATOM 3051 N N . ALA B 1 157 ? 1.44 -9.539 11.727 1 95.12 157 ALA B N 1
ATOM 3052 C CA . ALA B 1 157 ? 1.196 -8.578 10.656 1 95.12 157 ALA B CA 1
ATOM 3053 C C . ALA B 1 157 ? 1.901 -9 9.367 1 95.12 157 ALA B C 1
ATOM 3055 O O . ALA B 1 157 ? 2.414 -8.156 8.633 1 95.12 157 ALA B O 1
ATOM 3056 N N . GLU B 1 158 ? 1.961 -10.312 9.125 1 96.06 158 GLU B N 1
ATOM 3057 C CA . GLU B 1 158 ? 2.658 -10.828 7.945 1 96.06 158 GLU B CA 1
ATOM 3058 C C . GLU B 1 158 ? 2.08 -10.25 6.66 1 96.06 158 GLU B C 1
ATOM 3060 O O . GLU B 1 158 ? 2.826 -9.836 5.77 1 96.06 158 GLU B O 1
ATOM 3065 N N . THR B 1 159 ? 0.756 -10.203 6.527 1 97.06 159 THR B N 1
ATOM 3066 C CA . THR B 1 159 ? 0.095 -9.727 5.316 1 97.06 159 THR B CA 1
ATOM 3067 C C . THR B 1 159 ? 0.377 -8.242 5.094 1 97.06 159 THR B C 1
ATOM 3069 O O . THR B 1 159 ? 0.345 -7.762 3.959 1 97.06 159 THR B O 1
ATOM 3072 N N . LEU B 1 160 ? 0.704 -7.512 6.121 1 98.31 160 LEU B N 1
ATOM 3073 C CA . LEU B 1 160 ? 0.985 -6.082 6.004 1 98.31 160 LEU B CA 1
ATOM 3074 C C . LEU B 1 160 ? 2.412 -5.852 5.52 1 98.31 160 LEU B C 1
ATOM 3076 O O . LEU B 1 160 ? 2.764 -4.738 5.121 1 98.31 160 LEU B O 1
ATOM 3080 N N . HIS B 1 161 ? 3.195 -6.91 5.484 1 98.56 161 HIS B N 1
ATOM 3081 C CA . HIS B 1 161 ? 4.543 -6.812 4.938 1 98.56 161 HIS B CA 1
ATOM 3082 C C . HIS B 1 161 ? 4.543 -7 3.424 1 98.56 161 HIS B C 1
ATOM 3084 O O . HIS B 1 161 ? 5.566 -6.801 2.768 1 98.56 161 HIS B O 1
ATOM 3090 N N . ARG B 1 162 ? 3.4 -7.395 2.826 1 98.81 162 ARG B N 1
ATOM 3091 C CA . ARG B 1 162 ? 3.324 -7.629 1.387 1 98.81 162 ARG B CA 1
ATOM 3092 C C . ARG B 1 162 ? 3.506 -6.324 0.613 1 98.81 162 ARG B C 1
ATOM 3094 O O . ARG B 1 162 ? 2.73 -5.383 0.783 1 98.81 162 ARG B O 1
ATOM 3101 N N . HIS B 1 163 ? 4.543 -6.305 -0.204 1 98.88 163 HIS B N 1
ATOM 3102 C CA . HIS B 1 163 ? 4.918 -5.117 -0.965 1 98.88 163 HIS B CA 1
ATOM 3103 C C . HIS B 1 163 ? 4.445 -5.219 -2.41 1 98.88 163 HIS B C 1
ATOM 3105 O O . HIS B 1 163 ? 3.846 -4.277 -2.938 1 98.88 163 HIS B O 1
ATOM 3111 N N . LEU B 1 164 ? 4.641 -6.312 -3.043 1 98.94 164 LEU B N 1
ATOM 3112 C CA . LEU B 1 164 ? 4.168 -6.637 -4.387 1 98.94 164 LEU B CA 1
ATOM 3113 C C . LEU B 1 164 ? 3.539 -8.023 -4.422 1 98.94 164 LEU B C 1
ATOM 3115 O O . LEU B 1 164 ? 4.008 -8.938 -3.74 1 98.94 164 LEU B O 1
ATOM 3119 N N . LEU B 1 165 ? 2.5 -8.133 -5.238 1 98.94 165 LEU B N 1
ATOM 3120 C CA . LEU B 1 165 ? 2.004 -9.461 -5.602 1 98.94 165 LEU B CA 1
ATOM 3121 C C . LEU B 1 165 ? 2.588 -9.906 -6.938 1 98.94 165 LEU B C 1
ATOM 3123 O O . LEU B 1 165 ? 3.02 -9.078 -7.742 1 98.94 165 LEU B O 1
ATOM 3127 N N . TRP B 1 166 ? 2.643 -11.188 -7.117 1 98.88 166 TRP B N 1
ATOM 3128 C CA . TRP B 1 166 ? 2.99 -11.703 -8.438 1 98.88 166 TRP B CA 1
ATOM 3129 C C . TRP B 1 166 ? 2.135 -12.922 -8.781 1 98.88 166 TRP B C 1
ATOM 3131 O O . TRP B 1 166 ? 1.678 -13.641 -7.895 1 98.88 166 TRP B O 1
ATOM 3141 N N . THR B 1 167 ? 1.878 -13.055 -10.031 1 98.88 167 THR B N 1
ATOM 3142 C CA . THR B 1 167 ? 1.216 -14.203 -10.633 1 98.88 167 THR B CA 1
ATOM 3143 C C . THR B 1 167 ? 2.016 -14.719 -11.828 1 98.88 167 THR B C 1
ATOM 3145 O O . THR B 1 167 ? 2.357 -13.953 -12.734 1 98.88 167 THR B O 1
ATOM 3148 N N . LEU B 1 168 ? 2.402 -15.961 -11.773 1 98.88 168 LEU B N 1
ATOM 3149 C CA . LEU B 1 168 ? 2.984 -16.641 -12.922 1 98.88 168 LEU B CA 1
ATOM 3150 C C . LEU B 1 168 ? 1.949 -17.516 -13.617 1 98.88 168 LEU B C 1
ATOM 3152 O O . LEU B 1 168 ? 1.379 -18.422 -13 1 98.88 168 LEU B O 1
ATOM 3156 N N . TYR B 1 169 ? 1.732 -17.219 -14.867 1 98.88 169 TYR B N 1
ATOM 3157 C CA . TYR B 1 169 ? 0.779 -18.016 -15.641 1 98.88 169 TYR B CA 1
ATOM 3158 C C . TYR B 1 169 ? 1.438 -19.266 -16.203 1 98.88 169 TYR B C 1
ATOM 3160 O O . TYR B 1 169 ? 2.422 -19.172 -16.938 1 98.88 169 TYR B O 1
ATOM 3168 N N . LEU B 1 170 ? 0.864 -20.422 -15.891 1 98.88 170 LEU B N 1
ATOM 3169 C CA . LEU B 1 170 ? 1.531 -21.672 -16.234 1 98.88 170 LEU B CA 1
ATOM 3170 C C . LEU B 1 170 ? 0.979 -22.234 -17.547 1 98.88 170 LEU B C 1
ATOM 3172 O O . LEU B 1 170 ? 1.589 -23.125 -18.156 1 98.88 170 LEU B O 1
ATOM 3176 N N . ASN B 1 171 ? -0.181 -21.797 -17.922 1 98.62 171 ASN B N 1
ATOM 3177 C CA . ASN B 1 171 ? -0.739 -22.203 -19.203 1 98.62 171 ASN B CA 1
ATOM 3178 C C . ASN B 1 171 ? -1.594 -21.109 -19.828 1 98.62 171 ASN B C 1
ATOM 3180 O O . ASN B 1 171 ? -1.907 -20.109 -19.172 1 98.62 171 ASN B O 1
ATOM 3184 N N . ASP B 1 172 ? -1.716 -21.219 -21.062 1 97.81 172 ASP B N 1
ATOM 3185 C CA . ASP B 1 172 ? -2.643 -20.422 -21.859 1 97.81 172 ASP B CA 1
ATOM 3186 C C . ASP B 1 172 ? -3.492 -21.312 -22.766 1 97.81 172 ASP B C 1
ATOM 3188 O O . ASP B 1 172 ? -3.664 -22.5 -22.5 1 97.81 172 ASP B O 1
ATOM 3192 N N . GLY B 1 173 ? -4.188 -20.781 -23.641 1 95.5 173 GLY B N 1
ATOM 3193 C CA . GLY B 1 173 ? -4.961 -21.594 -24.578 1 95.5 173 GLY B CA 1
ATOM 3194 C C . GLY B 1 173 ? -6.398 -21.797 -24.125 1 95.5 173 GLY B C 1
ATOM 3195 O O . GLY B 1 173 ? -7.047 -22.766 -24.547 1 95.5 173 GLY B O 1
ATOM 3196 N N . PHE B 1 174 ? -6.816 -21.125 -23.188 1 96.81 174 PHE B N 1
ATOM 3197 C CA . PHE B 1 174 ? -8.203 -21.078 -22.75 1 96.81 174 PHE B CA 1
ATOM 3198 C C . PHE B 1 174 ? -8.789 -19.688 -22.953 1 96.81 174 PHE B C 1
ATOM 3200 O O . PHE B 1 174 ? -8.07 -18.75 -23.312 1 96.81 174 PHE B O 1
ATOM 3207 N N . GLY B 1 175 ? -10.109 -19.562 -22.828 1 95.81 175 GLY B N 1
ATOM 3208 C CA . GLY B 1 175 ? -10.758 -18.266 -22.938 1 95.81 175 GLY B CA 1
ATOM 3209 C C . GLY B 1 175 ? -10.898 -17.562 -21.594 1 95.81 175 GLY B C 1
ATOM 3210 O O . GLY B 1 175 ? -10.938 -18.203 -20.547 1 95.81 175 GLY B O 1
ATOM 3211 N N . ALA B 1 176 ? -10.938 -16.156 -21.672 1 96.5 176 ALA B N 1
ATOM 3212 C CA . ALA B 1 176 ? -11.125 -15.328 -20.484 1 96.5 176 ALA B CA 1
ATOM 3213 C C . ALA B 1 176 ? -10.008 -15.547 -19.484 1 96.5 176 ALA B C 1
ATOM 3215 O O . ALA B 1 176 ? -8.828 -15.43 -19.812 1 96.5 176 ALA B O 1
ATOM 3216 N N . GLY B 1 177 ? -10.297 -15.828 -18.25 1 97.44 177 GLY B N 1
ATOM 3217 C CA . GLY B 1 177 ? -9.328 -16.156 -17.203 1 97.44 177 GLY B CA 1
ATOM 3218 C C . GLY B 1 177 ? -8.375 -15.031 -16.891 1 97.44 177 GLY B C 1
ATOM 3219 O O . GLY B 1 177 ? -7.328 -15.242 -16.281 1 97.44 177 GLY B O 1
ATOM 3220 N N . GLU B 1 178 ? -8.656 -13.805 -17.203 1 98.31 178 GLU B N 1
ATOM 3221 C CA . GLU B 1 178 ? -7.762 -12.664 -17.016 1 98.31 178 GLU B CA 1
ATOM 3222 C C . GLU B 1 178 ? -7.641 -12.297 -15.547 1 98.31 178 GLU B C 1
ATOM 3224 O O . GLU B 1 178 ? -8.531 -12.602 -14.75 1 98.31 178 GLU B O 1
ATOM 3229 N N . THR B 1 179 ? -6.539 -11.812 -15.172 1 98.62 179 THR B N 1
ATOM 3230 C CA . THR B 1 179 ? -6.465 -10.992 -13.969 1 98.62 179 THR B CA 1
ATOM 3231 C C . THR B 1 179 ? -6.938 -9.57 -14.258 1 98.62 179 THR B C 1
ATOM 3233 O O . THR B 1 179 ? -6.414 -8.906 -15.148 1 98.62 179 THR B O 1
ATOM 3236 N N . GLU B 1 180 ? -7.918 -9.164 -13.57 1 98.5 180 GLU B N 1
ATOM 3237 C CA . GLU B 1 180 ? -8.578 -7.891 -13.828 1 98.5 180 GLU B CA 1
ATOM 3238 C C . GLU B 1 180 ? -8.328 -6.902 -12.695 1 98.5 180 GLU B C 1
ATOM 3240 O O . GLU B 1 180 ? -8.555 -7.219 -11.523 1 98.5 180 GLU B O 1
ATOM 3245 N N . PHE B 1 181 ? -7.809 -5.734 -13.039 1 98.44 181 PHE B N 1
ATOM 3246 C CA . PHE B 1 181 ? -7.586 -4.668 -12.07 1 98.44 181 PHE B CA 1
ATOM 3247 C C . PHE B 1 181 ? -8.68 -3.609 -12.164 1 98.44 181 PHE B C 1
ATOM 3249 O O . PHE B 1 181 ? -8.891 -3.027 -13.227 1 98.44 181 PHE B O 1
ATOM 3256 N N . LEU B 1 182 ? -9.289 -3.34 -11.078 1 98 182 LEU B N 1
ATOM 3257 C CA . LEU B 1 182 ? -10.516 -2.551 -11.016 1 98 182 LEU B CA 1
ATOM 3258 C C . LEU B 1 182 ? -10.258 -1.108 -11.438 1 98 182 LEU B C 1
ATOM 3260 O O . LEU B 1 182 ? -10.836 -0.629 -12.414 1 98 182 LEU B O 1
ATOM 3264 N N . TYR B 1 183 ? -9.312 -0.453 -10.766 1 97.31 183 TYR B N 1
ATOM 3265 C CA . TYR B 1 183 ? -9.172 0.991 -10.906 1 97.31 183 TYR B CA 1
ATOM 3266 C C . TYR B 1 183 ? -8.391 1.339 -12.172 1 97.31 183 TYR B C 1
ATOM 3268 O O . TYR B 1 183 ? -8.609 2.387 -12.781 1 97.31 183 TYR B O 1
ATOM 3276 N N . GLN B 1 184 ? -7.496 0.424 -12.562 1 97.12 184 GLN B N 1
ATOM 3277 C CA . GLN B 1 184 ? -6.715 0.631 -13.781 1 97.12 184 GLN B CA 1
ATOM 3278 C C . GLN B 1 184 ? -7.508 0.223 -15.016 1 97.12 184 GLN B C 1
ATOM 3280 O O . GLN B 1 184 ? -7.102 0.519 -16.141 1 97.12 184 GLN B O 1
ATOM 3285 N N . GLN B 1 185 ? -8.664 -0.46 -14.75 1 96.25 185 GLN B N 1
ATOM 3286 C CA . GLN B 1 185 ? -9.461 -0.989 -15.852 1 96.25 185 GLN B CA 1
ATOM 3287 C C . GLN B 1 185 ? -8.594 -1.762 -16.844 1 96.25 185 GLN B C 1
ATOM 3289 O O . GLN B 1 185 ? -8.68 -1.544 -18.047 1 96.25 185 GLN B O 1
ATOM 3294 N N . ARG B 1 186 ? -7.84 -2.635 -16.281 1 96.75 186 ARG B N 1
ATOM 3295 C CA . ARG B 1 186 ? -6.906 -3.426 -17.078 1 96.75 186 ARG B CA 1
ATOM 3296 C C . ARG B 1 186 ? -7.172 -4.918 -16.922 1 96.75 186 ARG B C 1
ATOM 3298 O O . ARG B 1 186 ? -7.402 -5.391 -15.805 1 96.75 186 ARG B O 1
ATOM 3305 N N . LEU B 1 187 ? -7.223 -5.613 -18.031 1 97.56 187 LEU B N 1
ATOM 3306 C CA . LEU B 1 187 ? -7.293 -7.066 -18.078 1 97.56 187 LEU B CA 1
ATOM 3307 C C . LEU B 1 187 ? -5.965 -7.664 -18.531 1 97.56 187 LEU B C 1
ATOM 3309 O O . LEU B 1 187 ? -5.488 -7.375 -19.625 1 97.56 187 LEU B O 1
ATOM 3313 N N . VAL B 1 188 ? -5.324 -8.438 -17.719 1 98.31 188 VAL B N 1
ATOM 3314 C CA . VAL B 1 188 ? -4.086 -9.117 -18.078 1 98.31 188 VAL B CA 1
ATOM 3315 C C . VAL B 1 188 ? -4.395 -10.539 -18.547 1 98.31 188 VAL B C 1
ATOM 3317 O O . VAL B 1 188 ? -4.809 -11.383 -17.75 1 98.31 188 VAL B O 1
ATOM 3320 N N . GLU B 1 189 ? -4.152 -10.758 -19.734 1 97.69 189 GLU B N 1
ATOM 3321 C CA . GLU B 1 189 ? -4.402 -12.07 -20.328 1 97.69 189 GLU B CA 1
ATOM 3322 C C . GLU B 1 189 ? -3.291 -13.055 -19.969 1 97.69 189 GLU B C 1
ATOM 3324 O O . GLU B 1 189 ? -2.107 -12.742 -20.109 1 97.69 189 GLU B O 1
ATOM 3329 N N . PRO B 1 190 ? -3.709 -14.258 -19.547 1 97.88 190 PRO B N 1
ATOM 3330 C CA . PRO B 1 190 ? -2.689 -15.258 -19.219 1 97.88 190 PRO B CA 1
ATOM 3331 C C . PRO B 1 190 ? -1.906 -15.719 -20.453 1 97.88 190 PRO B C 1
ATOM 3333 O O . PRO B 1 190 ? -2.5 -16.016 -21.484 1 97.88 190 PRO B O 1
ATOM 3336 N N . ARG B 1 191 ? -0.61 -15.703 -20.359 1 98.38 191 ARG B N 1
ATOM 3337 C CA . ARG B 1 191 ? 0.31 -16.297 -21.328 1 98.38 191 ARG B CA 1
ATOM 3338 C C . ARG B 1 191 ? 1.335 -17.188 -20.625 1 98.38 191 ARG B C 1
ATOM 3340 O O . ARG B 1 191 ? 1.923 -16.797 -19.625 1 98.38 191 ARG B O 1
ATOM 3347 N N . THR B 1 192 ? 1.486 -18.391 -21.203 1 98.69 192 THR B N 1
ATOM 3348 C CA . THR B 1 192 ? 2.363 -19.359 -20.578 1 98.69 192 THR B CA 1
ATOM 3349 C C . THR B 1 192 ? 3.73 -18.766 -20.281 1 98.69 192 THR B C 1
ATOM 3351 O O . THR B 1 192 ? 4.371 -18.188 -21.172 1 98.69 192 THR B O 1
ATOM 3354 N N . GLY B 1 193 ? 4.133 -18.844 -19.016 1 98.75 193 GLY B N 1
ATOM 3355 C CA . GLY B 1 193 ? 5.48 -18.453 -18.625 1 98.75 193 GLY B CA 1
ATOM 3356 C C . GLY B 1 193 ? 5.598 -17 -18.25 1 98.75 193 GLY B C 1
ATOM 3357 O O . GLY B 1 193 ? 6.637 -16.547 -17.766 1 98.75 193 GLY B O 1
ATOM 3358 N N . SER B 1 194 ? 4.523 -16.219 -18.422 1 98.75 194 SER B N 1
ATOM 3359 C CA . SER B 1 194 ? 4.566 -14.789 -18.109 1 98.75 194 SER B CA 1
ATOM 3360 C C . SER B 1 194 ? 4.375 -14.539 -16.625 1 98.75 194 SER B C 1
ATOM 3362 O O . SER B 1 194 ? 3.664 -15.289 -15.945 1 98.75 194 SER B O 1
ATOM 3364 N N . ALA B 1 195 ? 5.02 -13.523 -16.125 1 98.88 195 ALA B N 1
ATOM 3365 C CA . ALA B 1 195 ? 4.895 -13.102 -14.734 1 98.88 195 ALA B CA 1
ATOM 3366 C C . ALA B 1 195 ? 4.25 -11.719 -14.633 1 98.88 195 ALA B C 1
ATOM 3368 O O . ALA B 1 195 ? 4.656 -10.789 -15.328 1 98.88 195 ALA B O 1
ATOM 3369 N N . LEU B 1 196 ? 3.248 -11.617 -13.891 1 98.88 196 LEU B N 1
ATOM 3370 C CA . LEU B 1 196 ? 2.611 -10.352 -13.547 1 98.88 196 LEU B CA 1
ATOM 3371 C C . LEU B 1 196 ? 3.078 -9.867 -12.18 1 98.88 196 LEU B C 1
ATOM 3373 O O . LEU B 1 196 ? 3.082 -10.625 -11.211 1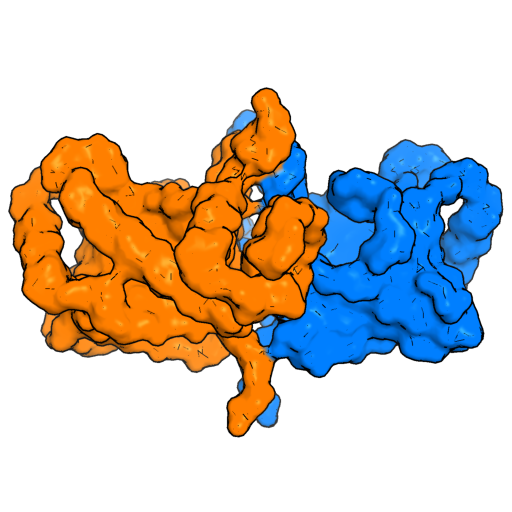 98.88 196 LEU B O 1
ATOM 3377 N N . LEU B 1 197 ? 3.592 -8.602 -12.047 1 98.94 197 LEU B N 1
ATOM 3378 C CA . LEU B 1 197 ? 3.861 -7.949 -10.773 1 98.94 197 LEU B CA 1
ATOM 3379 C C . LEU B 1 197 ? 3.012 -6.691 -10.617 1 98.94 197 LEU B C 1
ATOM 3381 O O . LEU B 1 197 ? 2.852 -5.922 -11.562 1 98.94 197 LEU B O 1
ATOM 3385 N N . ALA B 1 198 ? 2.453 -6.484 -9.461 1 98.88 198 ALA B N 1
ATOM 3386 C CA . ALA B 1 198 ? 1.644 -5.305 -9.164 1 98.88 198 ALA B CA 1
ATOM 3387 C C . ALA B 1 198 ? 1.671 -4.988 -7.668 1 98.88 198 ALA B C 1
ATOM 3389 O O . ALA B 1 198 ? 1.986 -5.852 -6.852 1 98.88 198 ALA B O 1
ATOM 3390 N N . PRO B 1 199 ? 1.37 -3.75 -7.281 1 98.81 199 PRO B N 1
ATOM 3391 C CA . PRO B 1 199 ? 1.308 -3.402 -5.859 1 98.81 199 PRO B CA 1
ATOM 3392 C C . PRO B 1 199 ? 0.189 -4.133 -5.125 1 98.81 199 PRO B C 1
ATOM 3394 O O . PRO B 1 199 ? -0.721 -4.676 -5.754 1 98.81 199 PRO B O 1
ATOM 3397 N N . THR B 1 200 ? 0.23 -4.117 -3.799 1 98.81 200 THR B N 1
ATOM 3398 C CA . THR B 1 200 ? -0.628 -5.004 -3.02 1 98.81 200 THR B CA 1
ATOM 3399 C C . THR B 1 200 ? -1.767 -4.219 -2.371 1 98.81 200 THR B C 1
ATOM 3401 O O . THR B 1 200 ? -2.727 -4.809 -1.869 1 98.81 200 THR B O 1
ATOM 3404 N N . ALA B 1 201 ? -1.718 -2.922 -2.352 1 98.69 201 ALA B N 1
ATOM 3405 C CA . ALA B 1 201 ? -2.701 -2.117 -1.631 1 98.69 201 ALA B CA 1
ATOM 3406 C C . ALA B 1 201 ? -4.008 -2.02 -2.412 1 98.69 201 ALA B C 1
ATOM 3408 O O . ALA B 1 201 ? -4.094 -2.484 -3.551 1 98.69 201 ALA B O 1
ATOM 3409 N N . PHE B 1 202 ? -5.035 -1.335 -1.81 1 98.69 202 PHE B N 1
ATOM 3410 C CA . PHE B 1 202 ? -6.375 -1.245 -2.383 1 98.69 202 PHE B CA 1
ATOM 3411 C C . PHE B 1 202 ? -6.332 -0.573 -3.75 1 98.69 202 PHE B C 1
ATOM 3413 O O . PHE B 1 202 ? -7.219 -0.786 -4.582 1 98.69 202 PHE B O 1
ATOM 3420 N N . THR B 1 203 ? -5.305 0.206 -4.027 1 98.56 203 THR B N 1
ATOM 3421 C CA . THR B 1 203 ? -5.156 0.898 -5.301 1 98.56 203 THR B CA 1
ATOM 3422 C C . THR B 1 203 ? -5.066 -0.102 -6.453 1 98.56 203 THR B C 1
ATOM 3424 O O . THR B 1 203 ? -5.285 0.258 -7.609 1 98.56 203 THR B O 1
ATOM 3427 N N . HIS B 1 204 ? -4.719 -1.304 -6.125 1 98.56 204 HIS B N 1
ATOM 3428 C CA . HIS B 1 204 ? -4.629 -2.369 -7.117 1 98.56 204 HIS B CA 1
ATOM 3429 C C . HIS B 1 204 ? -5.578 -3.516 -6.781 1 98.56 204 HIS B C 1
ATOM 3431 O O . HIS B 1 204 ? -5.199 -4.688 -6.879 1 98.56 204 HIS B O 1
ATOM 3437 N N . THR B 1 205 ? -6.711 -3.127 -6.371 1 98.56 205 THR B N 1
ATOM 3438 C CA . THR B 1 205 ? -7.801 -4.082 -6.234 1 98.56 205 THR B CA 1
ATOM 3439 C C . THR B 1 205 ? -7.977 -4.891 -7.52 1 98.56 205 THR B C 1
ATOM 3441 O O . THR B 1 205 ? -8 -4.328 -8.617 1 98.56 205 THR B O 1
ATOM 3444 N N . HIS B 1 206 ? -8.07 -6.273 -7.352 1 98.69 206 HIS B N 1
ATOM 3445 C CA . HIS B 1 206 ? -8.094 -7.125 -8.531 1 98.69 206 HIS B CA 1
ATOM 3446 C C . HIS B 1 206 ? -8.883 -8.398 -8.281 1 98.69 206 HIS B C 1
ATOM 3448 O O . HIS B 1 206 ? -9.266 -8.68 -7.141 1 98.69 206 HIS B O 1
ATOM 3454 N N . ARG B 1 207 ? -9.188 -9.102 -9.32 1 98 207 ARG B N 1
ATOM 3455 C CA . ARG B 1 207 ? -9.836 -10.406 -9.266 1 98 207 ARG B CA 1
ATOM 3456 C C . ARG B 1 207 ? -9.352 -11.305 -10.398 1 98 207 ARG B C 1
ATOM 3458 O O . ARG B 1 207 ? -8.75 -10.828 -11.359 1 98 207 ARG B O 1
ATOM 3465 N N . GLY B 1 208 ? -9.508 -12.562 -10.211 1 97.88 208 GLY B N 1
ATOM 3466 C CA . GLY B 1 208 ? -9.25 -13.547 -11.25 1 97.88 208 GLY B CA 1
ATOM 3467 C C . GLY B 1 208 ? -10.508 -14.031 -11.938 1 97.88 208 GLY B C 1
ATOM 3468 O O . GLY B 1 208 ? -11.367 -14.648 -11.297 1 97.88 208 GLY B O 1
ATOM 3469 N N . ASN B 1 209 ? -10.586 -13.82 -13.219 1 98.06 209 ASN B N 1
ATOM 3470 C CA . ASN B 1 209 ? -11.773 -14.195 -13.977 1 98.06 209 ASN B CA 1
ATOM 3471 C C . ASN B 1 209 ? -11.812 -15.695 -14.266 1 98.06 209 ASN B C 1
ATOM 3473 O O . ASN B 1 209 ? -10.758 -16.328 -14.398 1 98.06 209 ASN B O 1
ATOM 3477 N N . THR B 1 210 ? -13.016 -16.172 -14.367 1 97.88 210 THR B N 1
ATOM 3478 C CA . THR B 1 210 ? -13.219 -17.578 -14.672 1 97.88 210 THR B CA 1
ATOM 3479 C C . THR B 1 210 ? -12.734 -17.906 -16.078 1 97.88 210 THR B C 1
ATOM 3481 O O . THR B 1 210 ? -13.156 -17.281 -17.047 1 97.88 210 THR B O 1
ATOM 3484 N N . PRO B 1 211 ? -11.844 -18.922 -16.156 1 98 211 PRO B N 1
ATOM 3485 C CA . PRO B 1 211 ? -11.445 -19.328 -17.5 1 98 211 PRO B CA 1
ATOM 3486 C C . PRO B 1 211 ? -12.555 -20.062 -18.25 1 98 211 PRO B C 1
ATOM 3488 O O . PRO B 1 211 ? -13.453 -20.625 -17.625 1 98 211 PRO B O 1
ATOM 3491 N N . ALA B 1 212 ? -12.43 -19.984 -19.547 1 97.69 212 ALA B N 1
ATOM 3492 C CA . ALA B 1 212 ? -13.406 -20.641 -20.406 1 97.69 212 ALA B CA 1
ATOM 3493 C C . ALA B 1 212 ? -12.727 -21.672 -21.312 1 97.69 212 ALA B C 1
ATOM 3495 O O . ALA B 1 212 ? -11.633 -21.422 -21.828 1 97.69 212 ALA B O 1
ATOM 3496 N N . ARG B 1 213 ? -13.32 -22.875 -21.516 1 97.25 213 ARG B N 1
ATOM 3497 C CA . ARG B 1 213 ? -12.93 -23.906 -22.453 1 97.25 213 ARG B CA 1
ATOM 3498 C C . ARG B 1 213 ? -11.523 -24.422 -22.141 1 97.25 213 ARG B C 1
ATOM 3500 O O . ARG B 1 213 ? -10.734 -24.656 -23.062 1 97.25 213 ARG B O 1
ATOM 3507 N N . GLY B 1 214 ? -11.227 -24.406 -20.969 1 97.75 214 GLY B N 1
ATOM 3508 C CA . GLY B 1 214 ? -9.969 -24.922 -20.453 1 97.75 214 GLY B CA 1
ATOM 3509 C C . GLY B 1 214 ? -9.648 -24.422 -19.062 1 97.75 214 GLY B C 1
ATOM 3510 O O . GLY B 1 214 ? -10.07 -23.328 -18.672 1 97.75 214 GLY B O 1
ATOM 3511 N N . ASP B 1 215 ? -8.867 -25.266 -18.359 1 98.5 215 ASP B N 1
ATOM 3512 C CA . ASP B 1 215 ? -8.477 -24.891 -17 1 98.5 215 ASP B CA 1
ATOM 3513 C C . ASP B 1 215 ? -7.328 -23.891 -17.016 1 98.5 215 ASP B C 1
ATOM 3515 O O . ASP B 1 215 ? -6.551 -23.844 -17.984 1 98.5 215 ASP B O 1
ATOM 3519 N N . LYS B 1 216 ? -7.281 -23.094 -16.031 1 98.56 216 LYS B N 1
ATOM 3520 C CA . LYS B 1 216 ? -6.203 -22.125 -15.82 1 98.56 216 LYS B CA 1
ATOM 3521 C C . LYS B 1 216 ? -5.316 -22.547 -14.648 1 98.56 216 LYS B C 1
ATOM 3523 O O . LYS B 1 216 ? -5.816 -22.891 -13.57 1 98.56 216 LYS B O 1
ATOM 3528 N N . TYR B 1 217 ? -4.012 -22.609 -14.883 1 98.81 217 TYR B N 1
ATOM 3529 C CA . TYR B 1 217 ? -3.027 -22.891 -13.844 1 98.81 217 TYR B CA 1
ATOM 3530 C C . TYR B 1 217 ? -2.111 -21.688 -13.625 1 98.81 217 TYR B C 1
ATOM 3532 O O . TYR B 1 217 ? -1.583 -21.125 -14.578 1 98.81 217 TYR B O 1
ATOM 3540 N N . ILE B 1 218 ? -1.974 -21.312 -12.367 1 98.88 218 ILE B N 1
ATOM 3541 C CA . ILE B 1 218 ? -1.083 -20.203 -12.047 1 98.88 218 ILE B CA 1
ATOM 3542 C C . ILE B 1 218 ? -0.261 -20.531 -10.812 1 98.88 218 ILE B C 1
ATOM 3544 O O . ILE B 1 218 ? -0.63 -21.422 -10.039 1 98.88 218 ILE B O 1
ATOM 3548 N N . ALA B 1 219 ? 0.85 -19.953 -10.641 1 98.88 219 ALA B N 1
ATOM 3549 C CA . ALA B 1 219 ? 1.553 -19.797 -9.367 1 98.88 219 ALA B CA 1
ATOM 3550 C C . ALA B 1 219 ? 1.426 -18.375 -8.844 1 98.88 219 ALA B C 1
ATOM 3552 O O . ALA B 1 219 ? 1.487 -17.406 -9.617 1 98.88 219 ALA B O 1
ATOM 3553 N N . THR B 1 220 ? 1.223 -18.234 -7.57 1 98.75 220 THR B N 1
ATOM 3554 C CA . THR B 1 220 ? 1.059 -16.906 -6.984 1 98.75 220 THR B CA 1
ATOM 3555 C C . THR B 1 220 ? 1.905 -16.766 -5.723 1 98.75 220 THR B C 1
ATOM 3557 O O . THR B 1 220 ? 2.279 -17.766 -5.102 1 98.75 220 THR B O 1
ATOM 3560 N N . GLY B 1 221 ? 2.199 -15.602 -5.363 1 98.56 221 GLY B N 1
ATOM 3561 C CA . GLY B 1 221 ? 2.889 -15.227 -4.137 1 98.56 221 GLY B CA 1
ATOM 3562 C C . GLY B 1 221 ? 3.08 -13.727 -3.992 1 98.56 221 GLY B C 1
ATOM 3563 O O . GLY B 1 221 ? 2.418 -12.945 -4.672 1 98.56 221 GLY B O 1
ATOM 3564 N N . TRP B 1 222 ? 3.967 -13.445 -3.033 1 98.88 222 TRP B N 1
ATOM 3565 C CA . TRP B 1 222 ? 4.207 -12.039 -2.723 1 98.88 222 TRP B CA 1
ATOM 3566 C C . TRP B 1 222 ? 5.691 -11.781 -2.486 1 98.88 222 TRP B C 1
ATOM 3568 O O . TRP B 1 222 ? 6.438 -12.695 -2.133 1 98.88 222 TRP B O 1
ATOM 3578 N N . ILE B 1 223 ? 6.07 -10.602 -2.818 1 98.88 223 ILE B N 1
ATOM 3579 C CA . ILE B 1 223 ? 7.316 -10.023 -2.316 1 98.88 223 ILE B CA 1
ATOM 3580 C C . ILE B 1 223 ? 7.039 -9.211 -1.054 1 98.88 223 ILE B C 1
ATOM 3582 O O . ILE B 1 223 ? 6.219 -8.289 -1.07 1 98.88 223 ILE B O 1
ATOM 3586 N N . LEU B 1 224 ? 7.684 -9.617 0.034 1 98.81 224 LEU B N 1
ATOM 3587 C CA . LEU B 1 224 ? 7.449 -8.977 1.321 1 98.81 224 LEU B CA 1
ATOM 3588 C C . LEU B 1 224 ? 8.664 -8.148 1.744 1 98.81 224 LEU B C 1
ATOM 3590 O O . LEU B 1 224 ? 9.797 -8.508 1.438 1 98.81 224 LEU B O 1
ATOM 3594 N N . PHE B 1 225 ? 8.414 -7.078 2.529 1 98.69 225 PHE B N 1
ATOM 3595 C CA . PHE B 1 225 ? 9.492 -6.488 3.309 1 98.69 225 PHE B CA 1
ATOM 3596 C C . PHE B 1 225 ? 10.047 -7.492 4.309 1 98.69 225 PHE B C 1
ATOM 3598 O O . PHE B 1 225 ? 9.297 -8.234 4.938 1 98.69 225 PHE B O 1
ATOM 3605 N N . ARG B 1 226 ? 11.344 -7.465 4.41 1 97.81 226 ARG B N 1
ATOM 3606 C CA . ARG B 1 226 ? 11.891 -8.141 5.586 1 97.81 226 ARG B CA 1
ATOM 3607 C C . ARG B 1 226 ? 11.461 -7.434 6.867 1 97.81 226 ARG B C 1
ATOM 3609 O O . ARG B 1 226 ? 11.188 -6.234 6.863 1 97.81 226 ARG B O 1
ATOM 3616 N N . ARG B 1 227 ? 11.43 -8.25 7.914 1 96.38 227 ARG B N 1
ATOM 3617 C CA . ARG B 1 227 ? 11.023 -7.695 9.203 1 96.38 227 ARG B CA 1
ATOM 3618 C C . ARG B 1 227 ? 12.078 -6.719 9.727 1 96.38 227 ARG B C 1
ATOM 3620 O O . ARG B 1 227 ? 13.266 -6.875 9.461 1 96.38 227 ARG B O 1
ATOM 3627 N N . ALA B 1 228 ? 11.578 -5.809 10.5 1 94 228 ALA B N 1
ATOM 3628 C CA . ALA B 1 228 ? 12.438 -4.734 10.992 1 94 228 ALA B CA 1
ATOM 3629 C C . ALA B 1 228 ? 13.641 -5.297 11.75 1 94 228 ALA B C 1
ATOM 3631 O O . ALA B 1 228 ? 14.75 -4.777 11.625 1 94 228 ALA B O 1
ATOM 3632 N N . GLU B 1 229 ? 13.391 -6.355 12.477 1 92.94 229 GLU B N 1
ATOM 3633 C CA . GLU B 1 229 ? 14.461 -6.941 13.266 1 92.94 229 GLU B CA 1
ATOM 3634 C C . GLU B 1 229 ? 15.586 -7.461 12.375 1 92.94 229 GLU B C 1
ATOM 3636 O O . GLU B 1 229 ? 16.75 -7.492 12.781 1 92.94 229 GLU B O 1
ATOM 3641 N N . GLN B 1 230 ? 15.258 -7.84 11.195 1 92.44 230 GLN B N 1
ATOM 3642 C CA . GLN B 1 230 ? 16.25 -8.352 10.25 1 92.44 230 GLN B CA 1
ATOM 3643 C C . GLN B 1 230 ? 16.891 -7.215 9.453 1 92.44 230 GLN B C 1
ATOM 3645 O O . GLN B 1 230 ? 18.047 -7.305 9.062 1 92.44 230 GLN B O 1
ATOM 3650 N N . LEU B 1 231 ? 16.156 -6.164 9.258 1 91.75 231 LEU B N 1
ATOM 3651 C CA . LEU B 1 231 ? 16.641 -5.023 8.477 1 91.75 231 LEU B CA 1
ATOM 3652 C C . LEU B 1 231 ? 17.641 -4.203 9.281 1 91.75 231 LEU B C 1
ATOM 3654 O O . LEU B 1 231 ? 18.641 -3.729 8.734 1 91.75 231 LEU B O 1
ATOM 3658 N N . PHE B 1 232 ? 17.359 -3.951 10.562 1 84.56 232 PHE B N 1
ATOM 3659 C CA . PHE B 1 232 ? 18.125 -3.002 11.352 1 84.56 232 PHE B CA 1
ATOM 3660 C C . PHE B 1 232 ? 18.938 -3.723 12.422 1 84.56 232 PHE B C 1
ATOM 3662 O O . PHE B 1 232 ? 19.609 -3.084 13.242 1 84.56 232 PHE B O 1
ATOM 3669 N N . GLY B 1 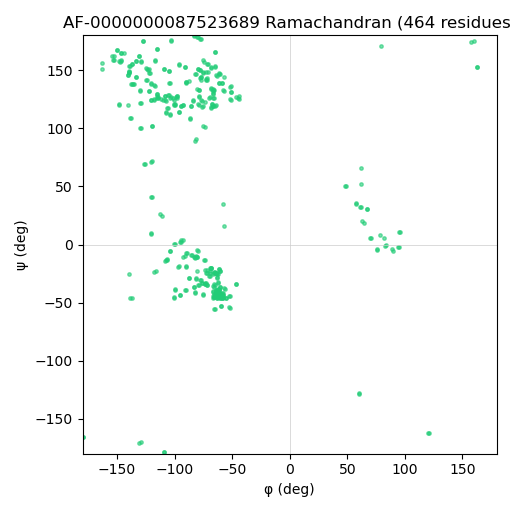233 ? 19.344 -5.031 12.336 1 71.25 233 GLY B N 1
ATOM 3670 C CA . GLY B 1 233 ? 20.219 -5.797 13.211 1 71.25 233 GLY B CA 1
ATOM 3671 C C . GLY B 1 233 ? 19.688 -5.934 14.625 1 71.25 233 GLY B C 1
ATOM 3672 O O . GLY B 1 233 ? 19.656 -4.957 15.375 1 71.25 233 GLY B O 1
ATOM 3673 N N . GLY B 1 234 ? 18.562 -6.602 15.031 1 46.31 234 GLY B N 1
ATOM 3674 C CA . GLY B 1 234 ? 18.516 -6.984 16.438 1 46.31 234 GLY B CA 1
ATOM 3675 C C . GLY B 1 234 ? 19.781 -7.699 16.891 1 46.31 234 GLY B C 1
ATOM 3676 O O . GLY B 1 234 ? 20.562 -8.188 16.062 1 46.31 234 GLY B O 1
#

Secondary structure (DSSP, 8-state):
--------EEETTSS-HHHHHHHHHHHHH-S--EE--BTTB--TTT-B-EEEE-TT-TT-HHHHHHHHHHHHHHHHHHHHH-THHHHTT---EEE-TTT-SEEE--HHHHHH--HHHHHHHHHHHEEE---EEEEE-TTT-BEEEEE-S----STT-TGGGEEEEEEEE----SEE--EEETTTTEEE---TT-EEEEE-SGGG-EEEPPEESS-EEEEEEEEEEPPHHHHTT-/--------EEETTSS-HHHHHHHHHHHHH-S--EE--BTTB--TTT-B-EEEE-TT-TT-HHHHHHHHHHHHHHHHHHHHH-THHHHTT---EEE-TTT-SEEE--HHHHHH--HHHHHHHHHHHEEE---EEEEE-TTT-BEEEEE-S----TTTTGGGGEEEEEEEE----SEE--EEETTTTEEE---TT-EEEEE-SGGG-EEEPPEESS-EEEEEEEEEEPPHHHHTT-

pLDDT: mean 95.06, std 8.53, range [28.22, 98.94]